Protein AF-0000000084684142 (afdb_homodimer)

pLDDT: mean 86.78, std 13.31, range [35.66, 98.94]

Solvent-accessible surface area (backbone atoms only — not comparable to full-atom values): 34348 Å² total; per-residue (Å²): 131,79,81,73,75,78,74,71,82,70,60,54,49,67,60,54,50,11,60,73,60,72,47,53,49,66,55,50,48,34,53,65,46,41,47,81,91,56,57,68,68,58,43,51,50,45,51,50,49,37,57,74,44,58,30,56,52,63,71,91,73,58,82,54,38,65,30,33,36,40,38,29,19,62,77,76,48,74,66,47,50,38,33,51,45,15,34,46,54,49,26,56,76,68,70,30,39,36,32,45,47,64,34,81,67,30,49,46,60,54,70,69,51,50,43,51,46,48,42,55,32,34,45,17,32,41,29,33,45,20,53,70,54,71,68,50,46,50,50,33,46,33,59,57,38,29,57,22,25,35,46,39,29,55,84,75,50,79,74,42,27,30,33,38,60,39,34,33,60,34,20,22,53,55,38,38,52,46,41,73,47,60,47,75,46,65,25,34,35,34,21,41,77,76,25,43,54,32,46,30,23,50,49,13,34,49,50,30,33,52,74,70,70,36,79,82,57,70,88,40,55,41,82,28,64,56,35,37,67,42,19,22,56,52,32,39,64,52,57,70,45,88,82,38,47,40,28,36,46,20,60,18,43,43,15,32,39,12,29,51,49,27,32,52,75,71,70,44,46,60,17,61,53,30,18,42,32,25,26,43,58,52,75,61,33,67,55,28,65,49,25,43,14,19,22,31,46,58,46,35,58,48,24,29,48,39,48,51,49,14,46,48,55,49,66,49,86,71,88,70,78,40,51,73,46,71,44,75,45,44,80,44,86,51,50,13,54,51,51,52,56,83,128,132,78,81,73,72,78,75,70,82,70,60,55,48,66,61,54,49,11,60,72,60,73,47,54,50,67,55,50,50,34,52,65,47,42,48,80,92,54,58,68,69,58,43,51,50,46,51,51,49,36,58,75,44,59,29,58,52,64,71,89,74,58,83,56,37,65,31,33,36,40,37,29,19,62,79,77,50,73,66,46,51,38,32,51,46,16,33,46,54,50,25,56,77,68,70,30,38,36,31,45,45,65,34,81,66,31,48,45,63,55,70,68,52,50,44,50,47,48,42,55,32,35,45,17,32,41,28,34,44,19,52,71,53,72,69,49,46,49,50,33,48,35,60,56,37,29,56,23,25,35,44,41,28,56,85,76,51,79,74,42,27,31,32,40,59,38,36,32,59,33,20,22,52,55,40,39,53,45,42,73,46,60,46,74,48,66,25,33,34,34,21,40,79,76,25,42,55,32,46,31,23,50,50,13,33,48,50,31,32,52,74,70,71,37,80,82,58,70,90,41,53,42,83,29,65,54,36,35,67,41,19,22,58,50,32,39,63,52,57,69,44,89,83,39,47,40,28,35,45,20,60,19,43,44,16,33,40,13,28,50,49,27,32,51,76,72,70,46,47,60,17,61,50,30,18,42,32,24,25,41,57,52,77,60,34,68,56,30,65,46,25,43,14,18,22,32,46,57,46,34,59,47,25,29,49,39,47,52,49,14,46,48,56,48,66,48,86,68,89,68,77,41,52,74,47,71,43,74,46,45,80,43,86,51,49,12,53,51,52,51,57,83,129

Sequence (686 aa):
MKPSKPAEPQTATLAEIAREAGVSAPTVSKVLNGRADVAPATRGRVEELLRAHGYRRRRAEATRSPLIDLVFHELESAWAMEVIRGVENVARDTGLSVVLSESAGRLTPGRTWADQVAARRPHGVVLVLSGLDESQRALLTSRSIPFVVMDPAGDPGPDVPSIGATNWQGGLAATRHLVELGHTRIGAISGPSRMMCSRARVDGYRAALETAGLPVDPSLIRNGDFHHDSGYRLGLDLLRGPGRPTAVFAGNDLQALGLYEAARELGLRIPEDLSVVGFDDLPIARWVGPPLTTVRQPLTEMAEAAARLVLDLGRAEGERAATRVELATSLVVRSSTGVPPVAMKPSKPAEPQTATLAEIAREAGVSAPTVSKVLNGRADVAPATRGRVEELLRAHGYRRRRAEATRSPLIDLVFHELESAWAMEVIRGVENVARDTGLSVVLSESAGRLTPGRTWADQVAARRPHGVVLVLSGLDESQRALLTSRSIPFVVMDPAGDPGPDVPSIGATNWQGGLAATRHLVELGHTRIGAISGPSRMMCSRARVDGYRAALETAGLPVDPSLIRNGDFHHDSGYRLGLDLLRGPGRPTAVFAGNDLQALGLYEAARELGLRIPEDLSVVGFDDLPIARWVGPPLTTVRQPLTEMAEAAARLVLDLGRAEGERAATRVELATSLVVRSSTGVPPVA

InterPro domains:
  IPR000843 LacI-type HTH domain [PF00356] (13-56)
  IPR000843 LacI-type HTH domain [PS50932] (12-65)
  IPR000843 LacI-type HTH domain [SM00354] (11-77)
  IPR000843 LacI-type HTH domain [cd01392] (15-60)
  IPR010982 Lambda repressor-like, DNA-binding domain superfamily [G3DSA:1.10.260.40] (5-65)
  IPR010982 Lambda repressor-like, DNA-binding domain superfamily [SSF47413] (11-59)
  IPR028082 Periplasmic binding protein-like I [SSF53822] (67-341)
  IPR046335 Transcriptional regulator LacI/GalR-like, sensor domain [PF13377] (176-337)

Organism: Streptomyces collinus (strain DSM 40733 / Tue 365) (NCBI:txid1214242)

Structure (mmCIF, N/CA/C/O backbone):
data_AF-0000000084684142-model_v1
#
loop_
_entity.id
_entity.type
_entity.pdbx_description
1 polymer 'LacI family transcriptional regulator'
#
loop_
_atom_site.group_PDB
_atom_site.id
_atom_site.type_symbol
_atom_site.label_atom_id
_atom_site.label_alt_id
_atom_site.label_comp_id
_atom_site.label_asym_id
_atom_site.label_entity_id
_atom_site.label_seq_id
_atom_site.pdbx_PDB_ins_code
_atom_site.Cartn_x
_atom_site.Cartn_y
_atom_site.Cartn_z
_atom_site.occupancy
_atom_site.B_iso_or_equiv
_atom_site.auth_seq_id
_atom_site.auth_comp_id
_atom_site.auth_asym_id
_atom_site.auth_atom_id
_atom_site.pdbx_PDB_model_num
ATOM 1 N N . MET A 1 1 ? 50.625 41.281 21.578 1 35.66 1 MET A N 1
ATOM 2 C CA . MET A 1 1 ? 49.281 41.562 21.156 1 35.66 1 MET A CA 1
ATOM 3 C C . MET A 1 1 ? 48.562 40.281 20.688 1 35.66 1 MET A C 1
ATOM 5 O O . MET A 1 1 ? 49 39.656 19.734 1 35.66 1 MET A O 1
ATOM 9 N N . LYS A 1 2 ? 47.875 39.625 21.594 1 44.72 2 LYS A N 1
ATOM 10 C CA . LYS A 1 2 ? 47.281 38.312 21.391 1 44.72 2 LYS A CA 1
ATOM 11 C C . LYS A 1 2 ? 46.281 38.312 20.234 1 44.72 2 LYS A C 1
ATOM 13 O O . LYS A 1 2 ? 45.5 39.25 20.078 1 44.72 2 LYS A O 1
ATOM 18 N N . PRO A 1 3 ? 46.562 37.594 19.141 1 43.09 3 PRO A N 1
ATOM 19 C CA . PRO A 1 3 ? 45.594 37.562 18.031 1 43.09 3 PRO A CA 1
ATOM 20 C C . PRO A 1 3 ? 44.156 37.344 18.516 1 43.09 3 PRO A C 1
ATOM 22 O O . PRO A 1 3 ? 43.938 36.562 19.453 1 43.09 3 PRO A O 1
ATOM 25 N N . SER A 1 4 ? 43.219 38.344 18.531 1 39.81 4 SER A N 1
ATOM 26 C CA . SER A 1 4 ? 41.812 38.281 18.859 1 39.81 4 SER A CA 1
ATOM 27 C C . SER A 1 4 ? 41.156 37.062 18.203 1 39.81 4 SER A C 1
ATOM 29 O O . SER A 1 4 ? 41.438 36.75 17.047 1 39.81 4 SER A O 1
ATOM 31 N N . LYS A 1 5 ? 40.688 36.125 18.953 1 46.31 5 LYS A N 1
ATOM 32 C CA . LYS A 1 5 ? 39.906 34.969 18.5 1 46.31 5 LYS A CA 1
ATOM 33 C C . LYS A 1 5 ? 38.969 35.375 17.375 1 46.31 5 LYS A C 1
ATOM 35 O O . LYS A 1 5 ? 38.312 36.406 17.453 1 46.31 5 LYS A O 1
ATOM 40 N N . PRO A 1 6 ? 39.156 34.875 16.156 1 40.72 6 PRO A N 1
ATOM 41 C CA . PRO A 1 6 ? 38.188 35.156 15.094 1 40.72 6 PRO A CA 1
ATOM 42 C C . PRO A 1 6 ? 36.75 35.125 15.578 1 40.72 6 PRO A C 1
ATOM 44 O O . PRO A 1 6 ? 36.406 34.281 16.406 1 40.72 6 PRO A O 1
ATOM 47 N N . ALA A 1 7 ? 35.969 36.219 15.656 1 40.25 7 ALA A N 1
ATOM 48 C CA . ALA A 1 7 ? 34.562 36.344 16.016 1 40.25 7 ALA A CA 1
ATOM 49 C C . ALA A 1 7 ? 33.75 35.219 15.438 1 40.25 7 ALA A C 1
ATOM 51 O O . ALA A 1 7 ? 33.875 34.844 14.266 1 40.25 7 ALA A O 1
ATOM 52 N N . GLU A 1 8 ? 33.375 34.219 16.094 1 43.22 8 GLU A N 1
ATOM 53 C CA . GLU A 1 8 ? 32.438 33.188 15.664 1 43.22 8 GLU A CA 1
ATOM 54 C C . GLU A 1 8 ? 31.328 33.812 14.789 1 43.22 8 GLU A C 1
ATOM 56 O O . GLU A 1 8 ? 30.828 34.906 15.086 1 43.22 8 GLU A O 1
ATOM 61 N N . PRO A 1 9 ? 31.312 33.688 13.453 1 44.81 9 PRO A N 1
ATOM 62 C CA . PRO A 1 9 ? 30.266 34.312 12.633 1 44.81 9 PRO A CA 1
ATOM 63 C C . PRO A 1 9 ? 28.906 34.344 13.336 1 44.81 9 PRO A C 1
ATOM 65 O O . PRO A 1 9 ? 28.422 33.312 13.789 1 44.81 9 PRO A O 1
ATOM 68 N N . GLN A 1 10 ? 28.578 35.25 14.141 1 46.53 10 GLN A N 1
ATOM 69 C CA . GLN A 1 10 ? 27.281 35.469 14.758 1 46.53 10 GLN A CA 1
ATOM 70 C C . GLN A 1 10 ? 26.141 35.188 13.773 1 46.53 10 GLN A C 1
ATOM 72 O O . GLN A 1 10 ? 26.172 35.688 12.641 1 46.53 10 GLN A O 1
ATOM 77 N N . THR A 1 11 ? 25.406 34.031 13.836 1 61.44 11 THR A N 1
ATOM 78 C CA . THR A 1 11 ? 24.188 33.75 13.086 1 61.44 11 THR A CA 1
ATOM 79 C C . THR A 1 11 ? 23.328 35.031 12.992 1 61.44 11 THR A C 1
ATOM 81 O O . THR A 1 11 ? 23.141 35.719 13.984 1 61.44 11 THR A O 1
ATOM 84 N N . ALA A 1 12 ? 23.281 35.625 11.836 1 70.56 12 ALA A N 1
ATOM 85 C CA . ALA A 1 12 ? 22.531 36.844 11.578 1 70.56 12 ALA A CA 1
ATOM 86 C C . ALA A 1 12 ? 21.125 36.75 12.164 1 70.56 12 ALA A C 1
ATOM 88 O O . ALA A 1 12 ? 20.5 35.688 12.18 1 70.56 12 ALA A O 1
ATOM 89 N N . THR A 1 13 ? 20.734 37.688 12.922 1 77.56 13 THR A N 1
ATOM 90 C CA . THR A 1 13 ? 19.359 37.812 13.422 1 77.56 13 THR A CA 1
ATOM 91 C C . THR A 1 13 ? 18.391 38.094 12.281 1 77.56 13 THR A C 1
ATOM 93 O O . THR A 1 13 ? 18.797 38.438 11.18 1 77.56 13 THR A O 1
ATOM 96 N N . LEU A 1 14 ? 17.172 37.812 12.516 1 81.88 14 LEU A N 1
ATOM 97 C CA . LEU A 1 14 ? 16.125 38.094 11.539 1 81.88 14 LEU A CA 1
ATOM 98 C C . LEU A 1 14 ? 16.172 39.562 11.117 1 81.88 14 LEU A C 1
ATOM 100 O O . LEU A 1 14 ? 15.953 39.875 9.945 1 81.88 14 LEU A O 1
ATOM 104 N N . ALA A 1 15 ? 16.547 40.438 12.047 1 83.12 15 ALA A N 1
ATOM 105 C CA . ALA A 1 15 ? 16.609 41.875 11.773 1 83.12 15 ALA A CA 1
ATOM 106 C C . ALA A 1 15 ? 17.766 42.188 10.82 1 83.12 15 ALA A C 1
ATOM 108 O O . ALA A 1 15 ? 17.625 43.031 9.93 1 83.12 15 ALA A O 1
ATOM 109 N N . GLU A 1 16 ? 18.844 41.5 11.016 1 86.19 16 GLU A N 1
ATOM 110 C CA . GLU A 1 16 ? 19.984 41.688 10.133 1 86.19 16 GLU A CA 1
ATOM 111 C C . GLU A 1 16 ? 19.688 41.219 8.719 1 86.19 16 GLU A C 1
ATOM 113 O O . GLU A 1 16 ? 20.047 41.906 7.742 1 86.19 16 GLU A O 1
ATOM 118 N N . ILE A 1 17 ? 19.016 40.156 8.703 1 87.62 17 ILE A N 1
ATOM 119 C CA . ILE A 1 17 ? 18.641 39.594 7.398 1 87.62 17 ILE A CA 1
ATOM 120 C C . ILE A 1 17 ? 17.656 40.531 6.711 1 87.62 17 ILE A C 1
ATOM 122 O O . ILE A 1 17 ? 17.75 40.781 5.508 1 87.62 17 ILE A O 1
ATOM 126 N N . ALA A 1 18 ? 16.75 41.031 7.418 1 90.06 18 ALA A N 1
ATOM 127 C CA . ALA A 1 18 ? 15.766 41.969 6.887 1 90.06 18 ALA A CA 1
ATOM 128 C C . ALA A 1 18 ? 16.438 43.219 6.328 1 90.06 18 ALA A C 1
ATOM 130 O O . ALA A 1 18 ? 16.125 43.656 5.223 1 90.06 18 ALA A O 1
ATOM 131 N N . ARG A 1 19 ? 17.359 43.719 7.004 1 89.5 19 ARG A N 1
ATOM 132 C CA . ARG A 1 19 ? 18.109 44.906 6.598 1 89.5 19 ARG A CA 1
ATOM 133 C C . ARG A 1 19 ? 18.875 44.656 5.305 1 89.5 19 ARG A C 1
ATOM 135 O O . ARG A 1 19 ? 18.828 45.469 4.383 1 89.5 19 ARG A O 1
ATOM 142 N N . GLU A 1 20 ? 19.438 43.531 5.301 1 90 20 GLU A N 1
ATOM 143 C CA . GLU A 1 20 ? 20.234 43.219 4.129 1 90 20 GLU A CA 1
ATOM 144 C C . GLU A 1 20 ? 19.359 42.938 2.908 1 90 20 GLU A C 1
ATOM 146 O O . GLU A 1 20 ? 19.734 43.281 1.78 1 90 20 GLU A O 1
ATOM 151 N N . ALA A 1 21 ? 18.266 42.344 3.135 1 89.38 21 ALA A N 1
ATOM 152 C CA . ALA A 1 21 ? 17.344 42 2.053 1 89.38 21 ALA A CA 1
ATOM 153 C C . ALA A 1 21 ? 16.547 43.219 1.622 1 89.38 21 ALA A C 1
ATOM 155 O O . ALA A 1 21 ? 15.906 43.219 0.564 1 89.38 21 ALA A O 1
ATOM 156 N N . GLY A 1 22 ? 16.516 44.281 2.41 1 90.25 22 GLY A N 1
ATOM 157 C CA . GLY A 1 22 ? 15.758 45.5 2.119 1 90.25 22 GLY A CA 1
ATOM 158 C C . GLY A 1 22 ? 14.266 45.312 2.346 1 90.25 22 GLY A C 1
ATOM 159 O O . GLY A 1 22 ? 13.453 45.875 1.605 1 90.25 22 GLY A O 1
ATOM 160 N N . VAL A 1 23 ? 13.977 44.375 3.207 1 91 23 VAL A N 1
ATOM 161 C CA . VAL A 1 23 ? 12.578 44.156 3.521 1 91 23 VAL A CA 1
ATOM 162 C C . VAL A 1 23 ? 12.352 44.25 5.027 1 91 23 VAL A C 1
ATOM 164 O O . VAL A 1 23 ? 13.305 44.438 5.789 1 91 23 VAL A O 1
ATOM 167 N N . SER A 1 24 ? 11.094 44.281 5.441 1 87.88 24 SER A N 1
ATOM 168 C CA . SER A 1 24 ? 10.766 44.344 6.863 1 87.88 24 SER A CA 1
ATOM 169 C C . SER A 1 24 ? 11.016 43 7.527 1 87.88 24 SER A C 1
ATOM 171 O O . SER A 1 24 ? 11.047 41.969 6.855 1 87.88 24 SER A O 1
ATOM 173 N N . ALA A 1 25 ? 11.227 42.969 8.836 1 86.44 25 ALA A N 1
ATOM 174 C CA . ALA A 1 25 ? 11.383 41.75 9.609 1 86.44 25 ALA A CA 1
ATOM 175 C C . ALA A 1 25 ? 10.156 40.844 9.469 1 86.44 25 ALA A C 1
ATOM 177 O O . ALA A 1 25 ? 10.281 39.625 9.305 1 86.44 25 ALA A O 1
ATOM 178 N N . PRO A 1 26 ? 8.945 41.438 9.406 1 85 26 PRO A N 1
ATOM 179 C CA . PRO A 1 26 ? 7.762 40.594 9.172 1 85 26 PRO A CA 1
ATOM 180 C C . PRO A 1 26 ? 7.789 39.906 7.816 1 85 26 PRO A C 1
ATOM 182 O O . PRO A 1 26 ? 7.336 38.781 7.695 1 85 26 PRO A O 1
ATOM 185 N N . THR A 1 27 ? 8.312 40.531 6.895 1 86.44 27 THR A N 1
ATOM 186 C CA . THR A 1 27 ? 8.422 39.938 5.574 1 86.44 27 THR A CA 1
ATOM 187 C C . THR A 1 27 ? 9.344 38.719 5.609 1 86.44 27 THR A C 1
ATOM 189 O O . THR A 1 27 ? 9.039 37.688 5.02 1 86.44 27 THR A O 1
ATOM 192 N N . VAL A 1 28 ? 10.484 38.875 6.352 1 85 28 VAL A N 1
ATOM 193 C CA . VAL A 1 28 ? 11.398 37.75 6.508 1 85 28 VAL A CA 1
ATOM 194 C C . VAL A 1 28 ? 10.703 36.625 7.242 1 85 28 VAL A C 1
ATOM 196 O O . VAL A 1 28 ? 10.859 35.438 6.875 1 85 28 VAL A O 1
ATOM 199 N N . SER A 1 29 ? 9.898 36.938 8.172 1 80.5 29 SER A N 1
ATOM 200 C CA . SER A 1 29 ? 9.156 35.938 8.938 1 80.5 29 SER A CA 1
ATOM 201 C C . SER A 1 29 ? 8.148 35.219 8.047 1 80.5 29 SER A C 1
ATOM 203 O O . SER A 1 29 ? 7.992 34 8.156 1 80.5 29 SER A O 1
ATOM 205 N N . LYS A 1 30 ? 7.562 35.969 7.219 1 80.69 30 LYS A N 1
ATOM 206 C CA . LYS A 1 30 ? 6.617 35.375 6.285 1 80.69 30 LYS A CA 1
ATOM 207 C C . LYS A 1 30 ? 7.32 34.375 5.367 1 80.69 30 LYS A C 1
ATOM 209 O O . LYS A 1 30 ? 6.797 33.281 5.105 1 80.69 30 LYS A O 1
ATOM 214 N N . VAL A 1 31 ? 8.445 34.75 4.898 1 77.06 31 VAL A N 1
ATOM 215 C CA . VAL A 1 31 ? 9.219 33.844 4.039 1 77.06 31 VAL A CA 1
ATOM 216 C C . VAL A 1 31 ? 9.609 32.594 4.816 1 77.06 31 VAL A C 1
ATOM 218 O O . VAL A 1 31 ? 9.477 31.484 4.309 1 77.06 31 VAL A O 1
ATOM 221 N N . LEU A 1 32 ? 9.969 32.781 6.059 1 75.19 32 LEU A N 1
ATOM 222 C CA . LEU A 1 32 ? 10.391 31.688 6.926 1 75.19 32 LEU A CA 1
ATOM 223 C C . LEU A 1 32 ? 9.234 30.734 7.203 1 75.19 32 LEU A C 1
ATOM 225 O O . LEU A 1 32 ? 9.445 29.531 7.363 1 75.19 32 LEU A O 1
ATOM 229 N N . ASN A 1 33 ? 8.055 31.344 7.152 1 71.69 33 ASN A N 1
ATOM 230 C CA . ASN A 1 33 ? 6.875 30.547 7.488 1 71.69 33 ASN A CA 1
ATOM 231 C C . ASN A 1 33 ? 6.152 30.062 6.234 1 71.69 33 ASN A C 1
ATOM 233 O O . ASN A 1 33 ? 5.047 29.516 6.32 1 71.69 33 ASN A O 1
ATOM 237 N N . GLY A 1 34 ? 6.781 30.344 5.137 1 67.88 34 GLY A N 1
ATOM 238 C CA . GLY A 1 34 ? 6.273 29.828 3.875 1 67.88 34 GLY A CA 1
ATOM 239 C C . GLY A 1 34 ? 4.965 30.469 3.451 1 67.88 34 GLY A C 1
ATOM 240 O O . GLY A 1 34 ? 4.145 29.828 2.781 1 67.88 34 GLY A O 1
ATOM 241 N N . ARG A 1 35 ? 4.715 31.625 3.879 1 67.44 35 ARG A N 1
ATOM 242 C CA . ARG A 1 35 ? 3.488 32.312 3.512 1 67.44 35 ARG A CA 1
ATOM 243 C C . ARG A 1 35 ? 3.498 32.719 2.037 1 67.44 35 ARG A C 1
ATOM 245 O O . ARG A 1 35 ? 4.539 33.094 1.496 1 67.44 35 ARG A O 1
ATOM 252 N N . ALA A 1 36 ? 2.443 32.531 1.432 1 65.19 36 ALA A N 1
ATOM 253 C CA . ALA A 1 36 ? 2.34 32.688 -0.016 1 65.19 36 ALA A CA 1
ATOM 254 C C . ALA A 1 36 ? 2.297 34.156 -0.402 1 65.19 36 ALA A C 1
ATOM 256 O O . ALA A 1 36 ? 2.529 34.531 -1.561 1 65.19 36 ALA A O 1
ATOM 257 N N . ASP A 1 37 ? 2.158 35.062 0.453 1 73 37 ASP A N 1
ATOM 258 C CA . ASP A 1 37 ? 1.905 36.469 0.104 1 73 37 ASP A CA 1
ATOM 259 C C . ASP A 1 37 ? 3.209 37.25 0.016 1 73 37 ASP A C 1
ATOM 261 O O . ASP A 1 37 ? 3.236 38.438 0.305 1 73 37 ASP A O 1
ATOM 265 N N . VAL A 1 38 ? 4.32 36.594 -0.271 1 80.81 38 VAL A N 1
ATOM 266 C CA . VAL A 1 38 ? 5.598 37.25 -0.518 1 80.81 38 VAL A CA 1
ATOM 267 C C . VAL A 1 38 ? 6.004 37.062 -1.978 1 80.81 38 VAL A C 1
ATOM 269 O O . VAL A 1 38 ? 5.914 35.969 -2.516 1 80.81 38 VAL A O 1
ATOM 272 N N . ALA A 1 39 ? 6.289 38.125 -2.662 1 83.69 39 ALA A N 1
ATOM 273 C CA . ALA A 1 39 ? 6.699 38.094 -4.062 1 83.69 39 ALA A CA 1
ATOM 274 C C . ALA A 1 39 ? 7.859 37.125 -4.262 1 83.69 39 ALA A C 1
ATOM 276 O O . ALA A 1 39 ? 8.766 37.031 -3.428 1 83.69 39 ALA A O 1
ATOM 277 N N . PRO A 1 40 ? 7.879 36.406 -5.375 1 83.19 40 PRO A N 1
ATOM 278 C CA . PRO A 1 40 ? 8.906 35.406 -5.633 1 83.19 40 PRO A CA 1
ATOM 279 C C . PRO A 1 40 ? 10.32 35.969 -5.586 1 83.19 40 PRO A C 1
ATOM 281 O O . PRO A 1 40 ? 11.234 35.344 -5.062 1 83.19 40 PRO A O 1
ATOM 284 N N . ALA A 1 41 ? 10.5 37.188 -6.102 1 87.19 41 ALA A N 1
ATOM 285 C CA . ALA A 1 41 ? 11.82 37.781 -6.109 1 87.19 41 ALA A CA 1
ATOM 286 C C . ALA A 1 41 ? 12.312 38.062 -4.691 1 87.19 41 ALA A C 1
ATOM 288 O O . ALA A 1 41 ? 13.469 37.812 -4.367 1 87.19 41 ALA A O 1
ATOM 289 N N . THR A 1 42 ? 11.445 38.594 -3.924 1 87.88 42 THR A N 1
ATOM 290 C CA . THR A 1 42 ? 11.766 38.875 -2.531 1 87.88 42 THR A CA 1
ATOM 291 C C . THR A 1 42 ? 12.07 37.594 -1.77 1 87.88 42 THR A C 1
ATOM 293 O O . THR A 1 42 ? 13.039 37.531 -1.005 1 87.88 42 THR A O 1
ATOM 296 N N . ARG A 1 43 ? 11.266 36.562 -1.976 1 85.25 43 ARG A N 1
ATOM 297 C CA . ARG A 1 43 ? 11.469 35.281 -1.342 1 85.25 43 ARG A CA 1
ATOM 298 C C . ARG A 1 43 ? 12.844 34.719 -1.683 1 85.25 43 ARG A C 1
ATOM 300 O O . ARG A 1 43 ? 13.57 34.25 -0.798 1 85.25 43 ARG A O 1
ATOM 307 N N . GLY A 1 44 ? 13.109 34.75 -2.908 1 85.19 44 GLY A N 1
ATOM 308 C CA . GLY A 1 44 ? 14.414 34.25 -3.34 1 85.19 44 GLY A CA 1
ATOM 309 C C . GLY A 1 44 ? 15.57 34.969 -2.656 1 85.19 44 GLY A C 1
ATOM 310 O O . GLY A 1 44 ? 16.516 34.312 -2.197 1 85.19 44 GLY A O 1
ATOM 311 N N . ARG A 1 45 ? 15.492 36.281 -2.627 1 86.75 45 ARG A N 1
ATOM 312 C CA . ARG A 1 45 ? 16.547 37.094 -2.016 1 86.75 45 ARG A CA 1
ATOM 313 C C . ARG A 1 45 ? 16.688 36.75 -0.535 1 86.75 45 ARG A C 1
ATOM 315 O O . ARG A 1 45 ? 17.812 36.594 -0.043 1 86.75 45 ARG A O 1
ATOM 322 N N . VAL A 1 46 ? 15.578 36.656 0.107 1 86.69 46 VAL A N 1
ATOM 323 C CA . VAL A 1 46 ? 15.586 36.375 1.538 1 86.69 46 VAL A CA 1
ATOM 324 C C . VAL A 1 46 ? 16.172 34.969 1.784 1 86.69 46 VAL A C 1
ATOM 326 O O . VAL A 1 46 ? 17 34.781 2.668 1 86.69 46 VAL A O 1
ATOM 329 N N . GLU A 1 47 ? 15.734 34.094 0.952 1 83.12 47 GLU A N 1
ATOM 330 C CA . GLU A 1 47 ? 16.219 32.719 1.098 1 83.12 47 GLU A CA 1
ATOM 331 C C . GLU A 1 47 ? 17.719 32.625 0.871 1 83.12 47 GLU A C 1
ATOM 333 O O . GLU A 1 47 ? 18.422 31.891 1.573 1 83.12 47 GLU A O 1
ATOM 338 N N . GLU A 1 48 ? 18.156 33.312 -0.096 1 83.31 48 GLU A N 1
ATOM 339 C CA . GLU A 1 48 ? 19.594 33.375 -0.367 1 83.31 48 GLU A CA 1
ATOM 340 C C . GLU A 1 48 ? 20.359 33.906 0.832 1 83.31 48 GLU A C 1
ATOM 342 O O . GLU A 1 48 ? 21.422 33.406 1.182 1 83.31 48 GLU A O 1
ATOM 347 N N . LEU A 1 49 ? 19.891 34.938 1.416 1 84.81 49 LEU A N 1
ATOM 348 C CA . LEU A 1 49 ? 20.547 35.562 2.562 1 84.81 49 LEU A CA 1
ATOM 349 C C . LEU A 1 49 ? 20.516 34.625 3.773 1 84.81 49 LEU A C 1
ATOM 351 O O . LEU A 1 49 ? 21.484 34.562 4.531 1 84.81 49 LEU A O 1
ATOM 355 N N . LEU A 1 50 ? 19.406 33.969 3.928 1 81.06 50 LEU A N 1
ATOM 356 C CA . LEU A 1 50 ? 19.312 33 5.027 1 81.06 50 LEU A CA 1
ATOM 357 C C . LEU A 1 50 ? 20.375 31.922 4.895 1 81.06 50 LEU A C 1
ATOM 359 O O . LEU A 1 50 ? 21.031 31.578 5.875 1 81.06 50 LEU A O 1
ATOM 363 N N . ARG A 1 51 ? 20.531 31.531 3.701 1 77.62 51 ARG A N 1
ATOM 364 C CA . ARG A 1 51 ? 21.531 30.516 3.412 1 77.62 51 ARG A CA 1
ATOM 365 C C . ARG A 1 51 ? 22.938 31.047 3.637 1 77.62 51 ARG A C 1
ATOM 367 O O . ARG A 1 51 ? 23.766 30.375 4.27 1 77.62 51 ARG A O 1
ATOM 374 N N . ALA A 1 52 ? 23.156 32.188 3.08 1 79.62 52 ALA A N 1
ATOM 375 C CA . ALA A 1 52 ? 24.484 32.781 3.148 1 79.62 52 ALA A CA 1
ATOM 376 C C . ALA A 1 52 ? 24.906 33.031 4.594 1 79.62 52 ALA A C 1
ATOM 378 O O . ALA A 1 52 ? 26.078 32.906 4.938 1 79.62 52 ALA A O 1
ATOM 379 N N . HIS A 1 53 ? 23.969 33.312 5.492 1 79.5 53 HIS A N 1
ATOM 380 C CA . HIS A 1 53 ? 24.266 33.656 6.879 1 79.5 53 HIS A CA 1
ATOM 381 C C . HIS A 1 53 ? 24.141 32.438 7.777 1 79.5 53 HIS A C 1
ATOM 383 O O . HIS A 1 53 ? 24.344 32.531 8.984 1 79.5 53 HIS A O 1
ATOM 389 N N . GLY A 1 54 ? 23.75 31.359 7.121 1 74.31 54 GLY A N 1
ATOM 390 C CA . GLY A 1 54 ? 23.578 30.141 7.91 1 74.31 54 GLY A CA 1
ATOM 391 C C . GLY A 1 54 ? 22.5 30.266 8.961 1 74.31 54 GLY A C 1
ATOM 392 O O . GLY A 1 54 ? 22.641 29.75 10.078 1 74.31 54 GLY A O 1
ATOM 393 N N . TYR A 1 55 ? 21.516 31.062 8.633 1 74.69 55 TYR A N 1
ATOM 394 C CA . TYR A 1 55 ? 20.438 31.266 9.594 1 74.69 55 TYR A CA 1
ATOM 395 C C . TYR A 1 55 ? 19.719 29.953 9.891 1 74.69 55 TYR A C 1
ATOM 397 O O . TYR A 1 55 ? 19.406 29.188 8.969 1 74.69 55 TYR A O 1
ATOM 405 N N . ARG A 1 56 ? 19.625 29.672 11.219 1 68.69 56 ARG A N 1
ATOM 406 C CA . ARG A 1 56 ? 18.812 28.547 11.672 1 68.69 56 ARG A CA 1
ATOM 407 C C . ARG A 1 56 ? 17.75 29 12.664 1 68.69 56 ARG A C 1
ATOM 409 O O . ARG A 1 56 ? 18.047 29.688 13.641 1 68.69 56 ARG A O 1
ATOM 416 N N . ARG A 1 57 ? 16.531 28.766 12.242 1 67.5 57 ARG A N 1
ATOM 417 C CA . ARG A 1 57 ? 15.445 29.078 13.164 1 67.5 57 ARG A CA 1
ATOM 418 C C . ARG A 1 57 ? 15.664 28.406 14.516 1 67.5 57 ARG A C 1
ATOM 420 O O . ARG A 1 57 ? 16.094 27.25 14.578 1 67.5 57 ARG A O 1
ATOM 427 N N . ARG A 1 58 ? 15.57 29.156 15.633 1 58.88 58 ARG A N 1
ATOM 428 C CA . ARG A 1 58 ? 15.719 28.578 16.953 1 58.88 58 ARG A CA 1
ATOM 429 C C . ARG A 1 58 ? 14.609 27.562 17.234 1 58.88 58 ARG A C 1
ATOM 431 O O . ARG A 1 58 ? 13.438 27.812 16.938 1 58.88 58 ARG A O 1
ATOM 438 N N . ARG A 1 59 ? 14.961 26.312 17.562 1 54.69 59 ARG A N 1
ATOM 439 C CA . ARG A 1 59 ? 14.102 25.172 17.828 1 54.69 59 ARG A CA 1
ATOM 440 C C . ARG A 1 59 ? 12.953 25.547 18.75 1 54.69 59 ARG A C 1
ATOM 442 O O . ARG A 1 59 ? 11.828 25.078 18.578 1 54.69 59 ARG A O 1
ATOM 449 N N . ALA A 1 60 ? 13.266 26.219 19.938 1 50.75 60 ALA A N 1
ATOM 450 C CA . ALA A 1 60 ? 12.352 26.578 21.031 1 50.75 60 ALA A CA 1
ATOM 451 C C . ALA A 1 60 ? 11.141 27.328 20.5 1 50.75 60 ALA A C 1
ATOM 453 O O . ALA A 1 60 ? 10.047 27.25 21.062 1 50.75 60 ALA A O 1
ATOM 454 N N . GLU A 1 61 ? 11.32 28.047 19.547 1 50.75 61 GLU A N 1
ATOM 455 C CA . GLU A 1 61 ? 10.281 28.984 19.125 1 50.75 61 GLU A CA 1
ATOM 456 C C . GLU A 1 61 ? 9.258 28.297 18.219 1 50.75 61 GLU A C 1
ATOM 458 O O . GLU A 1 61 ? 8.094 28.719 18.172 1 50.75 61 GLU A O 1
ATOM 463 N N . ALA A 1 62 ? 9.672 27.234 17.469 1 54 62 ALA A N 1
ATOM 464 C CA . ALA A 1 62 ? 8.859 26.812 16.328 1 54 62 ALA A CA 1
ATOM 465 C C . ALA A 1 62 ? 7.902 25.688 16.703 1 54 62 ALA A C 1
ATOM 467 O O . ALA A 1 62 ? 8.328 24.625 17.156 1 54 62 ALA A O 1
ATOM 468 N N . THR A 1 63 ? 6.672 26.062 17.156 1 66.81 63 THR A N 1
ATOM 469 C CA . THR A 1 63 ? 5.594 25.094 17.344 1 66.81 63 THR A CA 1
ATOM 470 C C . THR A 1 63 ? 5.465 24.188 16.141 1 66.81 63 THR A C 1
ATOM 472 O O . THR A 1 63 ? 5.133 24.641 15.039 1 66.81 63 THR A O 1
ATOM 475 N N . ARG A 1 64 ? 6.094 23.047 16.203 1 80.38 64 ARG A N 1
ATOM 476 C CA . ARG A 1 64 ? 5.977 22.062 15.125 1 80.38 64 ARG A CA 1
ATOM 477 C C . ARG A 1 64 ? 4.594 21.406 15.125 1 80.38 64 ARG A C 1
ATOM 479 O O . ARG A 1 64 ? 4.004 21.203 16.188 1 80.38 64 ARG A O 1
ATOM 486 N N . SER A 1 65 ? 4.188 21.312 13.891 1 84.56 65 SER A N 1
ATOM 487 C CA . SER A 1 65 ? 2.951 20.547 13.766 1 84.56 65 SER A CA 1
ATOM 488 C C . SER A 1 65 ? 3.178 19.062 14.078 1 84.56 65 SER A C 1
ATOM 490 O O . SER A 1 65 ? 4.27 18.547 13.859 1 84.56 65 SER A O 1
ATOM 492 N N . PRO A 1 66 ? 2.26 18.453 14.695 1 88.25 66 PRO A N 1
ATOM 493 C CA . PRO A 1 66 ? 2.418 17.031 15.031 1 88.25 66 PRO A CA 1
ATOM 494 C C . PRO A 1 66 ? 2.328 16.125 13.812 1 88.25 66 PRO A C 1
ATOM 496 O O . PRO A 1 66 ? 1.486 15.219 13.773 1 88.25 66 PRO A O 1
ATOM 499 N N . LEU A 1 67 ? 3.236 16.422 12.875 1 91.88 67 LEU A N 1
ATOM 500 C CA . LEU A 1 67 ? 3.246 15.711 11.609 1 91.88 67 LEU A CA 1
ATOM 501 C C . LEU A 1 67 ? 4.645 15.195 11.281 1 91.88 67 LEU A C 1
ATOM 503 O O . LEU A 1 67 ? 5.641 15.758 11.742 1 91.88 67 LEU A O 1
ATOM 507 N N . ILE A 1 68 ? 4.684 14.094 10.641 1 94.75 68 ILE A N 1
ATOM 508 C CA . ILE A 1 68 ? 5.887 13.594 9.984 1 94.75 68 ILE A CA 1
ATOM 509 C C . ILE A 1 68 ? 5.617 13.406 8.492 1 94.75 68 ILE A C 1
ATOM 511 O O . ILE A 1 68 ? 4.621 12.797 8.109 1 94.75 68 ILE A O 1
ATOM 515 N N . ASP A 1 69 ? 6.465 13.984 7.664 1 94.06 69 ASP A N 1
ATOM 516 C CA . ASP A 1 69 ? 6.289 13.898 6.219 1 94.06 69 ASP A CA 1
ATOM 517 C C . ASP A 1 69 ? 7 12.672 5.652 1 94.06 69 ASP A C 1
ATOM 519 O O . ASP A 1 69 ? 8.164 12.422 5.973 1 94.06 69 ASP A O 1
ATOM 523 N N . LEU A 1 70 ? 6.266 11.922 4.914 1 94.06 70 LEU A N 1
ATOM 524 C CA . LEU A 1 70 ? 6.785 10.773 4.176 1 94.06 70 LEU A CA 1
ATOM 525 C C . LEU A 1 70 ? 6.645 10.984 2.674 1 94.06 70 LEU A C 1
ATOM 527 O O . LEU A 1 70 ? 5.527 11.023 2.15 1 94.06 70 LEU A O 1
ATOM 531 N N . VAL A 1 71 ? 7.781 11.07 2.004 1 90.5 71 VAL A N 1
ATOM 532 C CA . VAL A 1 71 ? 7.781 11.453 0.597 1 90.5 71 VAL A CA 1
ATOM 533 C C . VAL A 1 71 ? 8.297 10.305 -0.259 1 90.5 71 VAL A C 1
ATOM 535 O O . VAL A 1 71 ? 9.406 9.805 -0.033 1 90.5 71 VAL A O 1
ATOM 538 N N . PHE A 1 72 ? 7.395 9.891 -1.166 1 88.69 72 PHE A N 1
ATOM 539 C CA . PHE A 1 72 ? 7.77 8.844 -2.113 1 88.69 72 PHE A CA 1
ATOM 540 C C . PHE A 1 72 ? 8.031 9.438 -3.494 1 88.69 72 PHE A C 1
ATOM 542 O O . PHE A 1 72 ? 7.383 10.406 -3.891 1 88.69 72 PHE A O 1
ATOM 549 N N . HIS A 1 73 ? 8.938 8.766 -4.199 1 81.88 73 HIS A N 1
ATOM 550 C CA . HIS A 1 73 ? 9.031 9.117 -5.613 1 81.88 73 HIS A CA 1
ATOM 551 C C . HIS A 1 73 ? 7.836 8.578 -6.395 1 81.88 73 HIS A C 1
ATOM 553 O O . HIS A 1 73 ? 7.379 9.211 -7.352 1 81.88 73 HIS A O 1
ATOM 559 N N . GLU A 1 74 ? 7.41 7.336 -5.973 1 81.19 74 GLU A N 1
ATOM 560 C CA . GLU A 1 74 ? 6.207 6.73 -6.539 1 81.19 74 GLU A CA 1
ATOM 561 C C . GLU A 1 74 ? 5.469 5.891 -5.5 1 81.19 74 GLU A C 1
ATOM 563 O O . GLU A 1 74 ? 6.094 5.195 -4.699 1 81.19 74 GLU A O 1
ATOM 568 N N . LEU A 1 75 ? 4.09 6.117 -5.496 1 75.81 75 LEU A N 1
ATOM 569 C CA . LEU A 1 75 ? 3.242 5.336 -4.605 1 75.81 75 LEU A CA 1
ATOM 570 C C . LEU A 1 75 ? 2.689 4.105 -5.316 1 75.81 75 LEU A C 1
ATOM 572 O O . LEU A 1 75 ? 1.474 3.975 -5.484 1 75.81 75 LEU A O 1
ATOM 576 N N . GLU A 1 76 ? 3.369 3.35 -5.895 1 64.31 76 GLU A N 1
ATOM 577 C CA . GLU A 1 76 ? 2.764 2.291 -6.695 1 64.31 76 GLU A CA 1
ATOM 578 C C . GLU A 1 76 ? 2.717 0.973 -5.926 1 64.31 76 GLU A C 1
ATOM 580 O O . GLU A 1 76 ? 1.814 0.159 -6.137 1 64.31 76 GLU A O 1
ATOM 585 N N . SER A 1 77 ? 3.713 0.611 -5.164 1 72.38 77 SER A N 1
ATOM 586 C CA . SER A 1 77 ? 3.902 -0.825 -4.988 1 72.38 77 SER A CA 1
ATOM 587 C C . SER A 1 77 ? 3.676 -1.237 -3.537 1 72.38 77 SER A C 1
ATOM 589 O O . SER A 1 77 ? 3.449 -0.388 -2.672 1 72.38 77 SER A O 1
ATOM 591 N N . ALA A 1 78 ? 3.346 -2.527 -3.367 1 81.62 78 ALA A N 1
ATOM 592 C CA . ALA A 1 78 ? 3.352 -3.24 -2.094 1 81.62 78 ALA A CA 1
ATOM 593 C C . ALA A 1 78 ? 4.586 -2.885 -1.272 1 81.62 78 ALA A C 1
ATOM 595 O O . ALA A 1 78 ? 4.555 -2.928 -0.04 1 81.62 78 ALA A O 1
ATOM 596 N N . TRP A 1 79 ? 5.598 -2.41 -1.983 1 88.81 79 TRP A N 1
ATOM 597 C CA . TRP A 1 79 ? 6.824 -1.979 -1.322 1 88.81 79 TRP A CA 1
ATOM 598 C C . TRP A 1 79 ? 6.59 -0.713 -0.507 1 88.81 79 TRP A C 1
ATOM 600 O O . TRP A 1 79 ? 7.004 -0.626 0.651 1 88.81 79 TRP A O 1
ATOM 610 N N . ALA A 1 80 ? 5.883 0.205 -1.041 1 90.19 80 ALA A N 1
ATOM 611 C CA . ALA A 1 80 ? 5.562 1.466 -0.375 1 90.19 80 ALA A CA 1
ATOM 612 C C . ALA A 1 80 ? 4.727 1.228 0.88 1 90.19 80 ALA A C 1
ATOM 614 O O . ALA A 1 80 ? 4.906 1.91 1.892 1 90.19 80 ALA A O 1
ATOM 615 N N . MET A 1 81 ? 3.912 0.296 0.806 1 89.5 81 MET A N 1
ATOM 616 C CA . MET A 1 81 ? 3.037 0.008 1.938 1 89.5 81 MET A CA 1
ATOM 617 C C . MET A 1 81 ? 3.846 -0.458 3.145 1 89.5 81 MET A C 1
ATOM 619 O O . MET A 1 81 ? 3.529 -0.11 4.281 1 89.5 81 MET A O 1
ATOM 623 N N . GLU A 1 82 ? 4.844 -1.273 2.924 1 92.19 82 GLU A N 1
ATOM 624 C CA . GLU A 1 82 ? 5.699 -1.721 4.016 1 92.19 82 GLU A CA 1
ATOM 625 C C . GLU A 1 82 ? 6.398 -0.541 4.688 1 92.19 82 GLU A C 1
ATOM 627 O O . GLU A 1 82 ? 6.535 -0.51 5.914 1 92.19 82 GLU A O 1
ATOM 632 N N . VAL A 1 83 ? 6.758 0.406 3.873 1 93.19 83 VAL A N 1
ATOM 633 C CA . VAL A 1 83 ? 7.43 1.599 4.379 1 93.19 83 VAL A CA 1
ATOM 634 C C . VAL A 1 83 ? 6.438 2.451 5.168 1 93.19 83 VAL A C 1
ATOM 636 O O . VAL A 1 83 ? 6.746 2.912 6.27 1 93.19 83 VAL A O 1
ATOM 639 N N . ILE A 1 84 ? 5.266 2.631 4.578 1 92.94 84 ILE A N 1
ATOM 640 C CA . ILE A 1 84 ? 4.223 3.418 5.227 1 92.94 84 ILE A CA 1
ATOM 641 C C . ILE A 1 84 ? 3.904 2.822 6.598 1 92.94 84 ILE A C 1
ATOM 643 O O . ILE A 1 84 ? 3.803 3.547 7.59 1 92.94 84 ILE A O 1
ATOM 647 N N . ARG A 1 85 ? 3.809 1.537 6.719 1 91.5 85 ARG A N 1
ATOM 648 C CA . ARG A 1 85 ? 3.514 0.863 7.977 1 91.5 85 ARG A CA 1
ATOM 649 C C . ARG A 1 85 ? 4.582 1.167 9.023 1 91.5 85 ARG A C 1
ATOM 651 O O . ARG A 1 85 ? 4.262 1.453 10.18 1 91.5 85 ARG A O 1
ATOM 658 N N . GLY A 1 86 ? 5.82 1.063 8.625 1 94.19 86 GLY A N 1
ATOM 659 C CA . GLY A 1 86 ? 6.906 1.347 9.547 1 94.19 86 GLY A CA 1
ATOM 660 C C . GLY A 1 86 ? 6.863 2.756 10.109 1 94.19 86 GLY A C 1
ATOM 661 O O . GLY A 1 86 ? 6.98 2.953 11.32 1 94.19 86 GLY A O 1
ATOM 662 N N . VAL A 1 87 ? 6.648 3.746 9.203 1 95.44 87 VAL A N 1
ATOM 663 C CA . VAL A 1 87 ? 6.605 5.137 9.633 1 95.44 87 VAL A CA 1
ATOM 664 C C . VAL A 1 87 ? 5.371 5.375 10.5 1 95.44 87 VAL A C 1
ATOM 666 O O . VAL A 1 87 ? 5.434 6.086 11.508 1 95.44 87 VAL A O 1
ATOM 669 N N . GLU A 1 88 ? 4.242 4.797 10.125 1 92.31 88 GLU A N 1
ATOM 670 C CA . GLU A 1 88 ? 3.004 4.941 10.883 1 92.31 88 GLU A CA 1
ATOM 671 C C . GLU A 1 88 ? 3.146 4.359 12.289 1 92.31 88 GLU A C 1
ATOM 673 O O . GLU A 1 88 ? 2.605 4.906 13.25 1 92.31 88 GLU A O 1
ATOM 678 N N . ASN A 1 89 ? 3.82 3.248 12.438 1 92.19 89 ASN A N 1
ATOM 679 C CA . ASN A 1 89 ? 4.066 2.664 13.75 1 92.19 89 ASN A CA 1
ATOM 680 C C . ASN A 1 89 ? 4.734 3.662 14.695 1 92.19 89 ASN A C 1
ATOM 682 O O . ASN A 1 89 ? 4.273 3.861 15.82 1 92.19 89 ASN A O 1
ATOM 686 N N . VAL A 1 90 ? 5.758 4.285 14.203 1 94.69 90 VAL A N 1
ATOM 687 C CA . VAL A 1 90 ? 6.508 5.23 15.023 1 94.69 90 VAL A CA 1
ATOM 688 C C . VAL A 1 90 ? 5.672 6.484 15.266 1 94.69 90 VAL A C 1
ATOM 690 O O . VAL A 1 90 ? 5.656 7.02 16.375 1 94.69 90 VAL A O 1
ATOM 693 N N . ALA A 1 91 ? 5.004 6.969 14.18 1 92.31 91 ALA A N 1
ATOM 694 C CA . ALA A 1 91 ? 4.152 8.148 14.305 1 92.31 91 ALA A CA 1
ATOM 695 C C . ALA A 1 91 ? 3.074 7.941 15.367 1 92.31 91 ALA A C 1
ATOM 697 O O . ALA A 1 91 ? 2.869 8.797 16.234 1 92.31 91 ALA A O 1
ATOM 698 N N . ARG A 1 92 ? 2.477 6.832 15.312 1 86.38 92 ARG A N 1
ATOM 699 C CA . ARG A 1 92 ? 1.424 6.508 16.266 1 86.38 92 ARG A CA 1
ATOM 700 C C . ARG A 1 92 ? 1.969 6.488 17.688 1 86.38 92 ARG A C 1
ATOM 702 O O . ARG A 1 92 ? 1.372 7.07 18.594 1 86.38 92 ARG A O 1
ATOM 709 N N . ASP A 1 93 ? 3.09 5.91 17.906 1 90 93 ASP A N 1
ATOM 710 C CA . ASP A 1 93 ? 3.709 5.77 19.219 1 90 93 ASP A CA 1
ATOM 711 C C . ASP A 1 93 ? 4.125 7.125 19.781 1 90 93 ASP A C 1
ATOM 713 O O . ASP A 1 93 ? 4.262 7.285 20.984 1 90 93 ASP A O 1
ATOM 717 N N . THR A 1 94 ? 4.312 8.094 18.891 1 89.81 94 THR A N 1
ATOM 718 C CA . THR A 1 94 ? 4.816 9.398 19.312 1 89.81 94 THR A CA 1
ATOM 719 C C . THR A 1 94 ? 3.727 10.461 19.219 1 89.81 94 THR A C 1
ATOM 721 O O . THR A 1 94 ? 3.998 11.648 19.391 1 89.81 94 THR A O 1
ATOM 724 N N . GLY A 1 95 ? 2.504 9.992 18.875 1 84.94 95 GLY A N 1
ATOM 725 C CA . GLY A 1 95 ? 1.378 10.914 18.812 1 84.94 95 GLY A CA 1
ATOM 726 C C . GLY A 1 95 ? 1.414 11.812 17.594 1 84.94 95 GLY A C 1
ATOM 727 O O . GLY A 1 95 ? 0.88 12.922 17.625 1 84.94 95 GLY A O 1
ATOM 728 N N . LEU A 1 96 ? 2.143 11.414 16.531 1 90.19 96 LEU A N 1
ATOM 729 C CA . LEU A 1 96 ? 2.23 12.164 15.281 1 90.19 96 LEU A CA 1
ATOM 730 C C . LEU A 1 96 ? 1.348 11.539 14.203 1 90.19 96 LEU A C 1
ATOM 732 O O . LEU A 1 96 ? 0.892 10.406 14.352 1 90.19 96 LEU A O 1
ATOM 736 N N . SER A 1 97 ? 1.032 12.305 13.164 1 90.06 97 SER A N 1
ATOM 737 C CA . SER A 1 97 ? 0.347 11.812 11.977 1 90.06 97 SER A CA 1
ATOM 738 C C . SER A 1 97 ? 1.26 11.852 10.75 1 90.06 97 SER A C 1
ATOM 740 O O . SER A 1 97 ? 2.145 12.703 10.664 1 90.06 97 SER A O 1
ATOM 742 N N . VAL A 1 98 ? 1.021 10.945 9.852 1 93.88 98 VAL A N 1
ATOM 743 C CA . VAL A 1 98 ? 1.876 10.844 8.672 1 93.88 98 VAL A CA 1
ATOM 744 C C . VAL A 1 98 ? 1.265 11.633 7.52 1 93.88 98 VAL A C 1
ATOM 746 O O . VAL A 1 98 ? 0.093 11.445 7.184 1 93.88 98 VAL A O 1
ATOM 749 N N . VAL A 1 99 ? 2.055 12.531 6.977 1 93.06 99 VAL A N 1
ATOM 750 C CA . VAL A 1 99 ? 1.683 13.203 5.734 1 93.06 99 VAL A CA 1
ATOM 751 C C . VAL A 1 99 ? 2.367 12.523 4.555 1 93.06 99 VAL A C 1
ATOM 753 O O . VAL A 1 99 ? 3.596 12.414 4.52 1 93.06 99 VAL A O 1
ATOM 756 N N . LEU A 1 100 ? 1.531 12.102 3.658 1 91 100 LEU A N 1
ATOM 757 C CA . LEU A 1 100 ? 2.047 11.391 2.496 1 91 100 LEU A CA 1
ATOM 758 C C . LEU A 1 100 ? 2.07 12.297 1.269 1 91 100 LEU A C 1
ATOM 760 O O . LEU A 1 100 ? 1.104 13.016 1.003 1 91 100 LEU A O 1
ATOM 764 N N . SER A 1 101 ? 3.262 12.242 0.562 1 83.69 101 SER A N 1
ATOM 765 C CA . SER A 1 101 ? 3.357 12.961 -0.704 1 83.69 101 SER A CA 1
ATOM 766 C C . SER A 1 101 ? 4.125 12.156 -1.744 1 83.69 101 SER A C 1
ATOM 768 O O . SER A 1 101 ? 4.93 11.289 -1.394 1 83.69 101 SER A O 1
ATOM 770 N N . GLU A 1 102 ? 3.734 12.352 -2.938 1 83.75 102 GLU A N 1
ATOM 771 C CA . GLU A 1 102 ? 4.406 11.727 -4.07 1 83.75 102 GLU A CA 1
ATOM 772 C C . GLU A 1 102 ? 5.023 12.766 -4.996 1 83.75 102 GLU A C 1
ATOM 774 O O . GLU A 1 102 ? 4.414 13.805 -5.258 1 83.75 102 GLU A O 1
ATOM 779 N N . SER A 1 103 ? 6.277 12.508 -5.426 1 76.75 103 SER A N 1
ATOM 780 C CA . SER A 1 103 ? 6.945 13.445 -6.32 1 76.75 103 SER A CA 1
ATOM 781 C C . SER A 1 103 ? 6.793 13.031 -7.777 1 76.75 103 SER A C 1
ATOM 783 O O . SER A 1 103 ? 7.617 13.383 -8.625 1 76.75 103 SER A O 1
ATOM 785 N N . ALA A 1 104 ? 5.781 12.266 -8.086 1 66.12 104 ALA A N 1
ATOM 786 C CA . ALA A 1 104 ? 5.355 11.898 -9.438 1 66.12 104 ALA A CA 1
ATOM 787 C C . ALA A 1 104 ? 6.531 11.367 -10.258 1 66.12 104 ALA A C 1
ATOM 789 O O . ALA A 1 104 ? 6.754 11.812 -11.383 1 66.12 104 ALA A O 1
ATOM 790 N N . GLY A 1 105 ? 7.316 10.594 -9.711 1 66.75 105 GLY A N 1
ATOM 791 C CA . GLY A 1 105 ? 8.359 9.898 -10.453 1 66.75 105 GLY A CA 1
ATOM 792 C C . GLY A 1 105 ? 9.711 10.586 -10.375 1 66.75 105 GLY A C 1
ATOM 793 O O . GLY A 1 105 ? 10.727 10.016 -10.766 1 66.75 105 GLY A O 1
ATOM 794 N N . ARG A 1 106 ? 9.648 11.781 -9.852 1 71.62 106 ARG A N 1
ATOM 795 C CA . ARG A 1 106 ? 10.906 12.508 -9.719 1 71.62 106 ARG A CA 1
ATOM 796 C C . ARG A 1 106 ? 11.68 12.039 -8.492 1 71.62 106 ARG A C 1
ATOM 798 O O . ARG A 1 106 ? 11.102 11.867 -7.418 1 71.62 106 ARG A O 1
ATOM 805 N N . LEU A 1 107 ? 12.93 11.812 -8.742 1 70.38 107 LEU A N 1
ATOM 806 C CA . LEU A 1 107 ? 13.789 11.375 -7.645 1 70.38 107 LEU A CA 1
ATOM 807 C C . LEU A 1 107 ? 14.086 12.539 -6.699 1 70.38 107 LEU A C 1
ATOM 809 O O . LEU A 1 107 ? 14.539 12.32 -5.574 1 70.38 107 LEU A O 1
ATOM 813 N N . THR A 1 108 ? 13.773 13.734 -7.234 1 67.88 108 THR A N 1
ATOM 814 C CA . THR A 1 108 ? 13.836 14.93 -6.406 1 67.88 108 THR A CA 1
ATOM 815 C C . THR A 1 108 ? 12.508 15.672 -6.422 1 67.88 108 THR A C 1
ATOM 817 O O . THR A 1 108 ? 12.016 16.062 -7.488 1 67.88 108 THR A O 1
ATOM 820 N N . PRO A 1 109 ? 11.961 15.812 -5.219 1 69.69 109 PRO A N 1
ATOM 821 C CA . PRO A 1 109 ? 10.711 16.578 -5.199 1 69.69 109 PRO A CA 1
ATOM 822 C C . PRO A 1 109 ? 10.898 18.016 -5.668 1 69.69 109 PRO A C 1
ATOM 824 O O . PRO A 1 109 ? 12 18.562 -5.582 1 69.69 109 PRO A O 1
ATOM 827 N N . GLY A 1 110 ? 9.883 18.609 -6.246 1 68.88 110 GLY A N 1
ATOM 828 C CA . GLY A 1 110 ? 9.945 19.969 -6.75 1 68.88 110 GLY A CA 1
ATOM 829 C C . GLY A 1 110 ? 9.992 21.016 -5.652 1 68.88 110 GLY A C 1
ATOM 830 O O . GLY A 1 110 ? 9.82 20.688 -4.473 1 68.88 110 GLY A O 1
ATOM 831 N N . ARG A 1 111 ? 10.391 22.234 -6 1 67.31 111 ARG A N 1
ATOM 832 C CA . ARG A 1 111 ? 10.492 23.344 -5.074 1 67.31 111 ARG A CA 1
ATOM 833 C C . ARG A 1 111 ? 9.172 23.594 -4.355 1 67.31 111 ARG A C 1
ATOM 835 O O . ARG A 1 111 ? 9.156 23.938 -3.174 1 67.31 111 ARG A O 1
ATOM 842 N N . THR A 1 112 ? 8.172 23.344 -5.059 1 73.69 112 THR A N 1
ATOM 843 C CA . THR A 1 112 ? 6.844 23.562 -4.484 1 73.69 112 THR A CA 1
ATOM 844 C C . THR A 1 112 ? 6.621 22.656 -3.281 1 73.69 112 THR A C 1
ATOM 846 O O . THR A 1 112 ? 6.039 23.078 -2.279 1 73.69 112 THR A O 1
ATOM 849 N N . TRP A 1 113 ? 7.203 21.531 -3.365 1 77.81 113 TRP A N 1
ATOM 850 C CA . TRP A 1 113 ? 7.078 20.578 -2.26 1 77.81 113 TRP A CA 1
ATOM 851 C C . TRP A 1 113 ? 7.812 21.094 -1.024 1 77.81 113 TRP A C 1
ATOM 853 O O . TRP A 1 113 ? 7.266 21.078 0.081 1 77.81 113 TRP A O 1
ATOM 863 N N . ALA A 1 114 ? 9.023 21.547 -1.241 1 78.44 114 ALA A N 1
ATOM 864 C CA . ALA A 1 114 ? 9.844 22.016 -0.126 1 78.44 114 ALA A CA 1
ATOM 865 C C . ALA A 1 114 ? 9.188 23.219 0.57 1 78.44 114 ALA A C 1
ATOM 867 O O . ALA A 1 114 ? 9.242 23.328 1.797 1 78.44 114 ALA A O 1
ATOM 868 N N . ASP A 1 115 ? 8.57 24 -0.219 1 77.06 115 ASP A N 1
ATOM 869 C CA . ASP A 1 115 ? 7.871 25.156 0.344 1 77.06 115 ASP A CA 1
ATOM 870 C C . ASP A 1 115 ? 6.688 24.719 1.203 1 77.06 115 ASP A C 1
ATOM 872 O O . ASP A 1 115 ? 6.445 25.281 2.271 1 77.06 115 ASP A O 1
ATOM 876 N N . GLN A 1 116 ? 6.051 23.719 0.711 1 78.62 116 GLN A N 1
ATOM 877 C CA . GLN A 1 116 ? 4.898 23.219 1.448 1 78.62 116 GLN A CA 1
ATOM 878 C C . GLN A 1 116 ? 5.328 22.578 2.771 1 78.62 116 GLN A C 1
ATOM 880 O O . GLN A 1 116 ? 4.672 22.781 3.797 1 78.62 116 GLN A O 1
ATOM 885 N N . VAL A 1 117 ? 6.371 21.906 2.688 1 84.44 117 VAL A N 1
ATOM 886 C CA . VAL A 1 117 ? 6.887 21.25 3.889 1 84.44 117 VAL A CA 1
ATOM 887 C C . VAL A 1 117 ? 7.344 22.312 4.891 1 84.44 117 VAL A C 1
ATOM 889 O O . VAL A 1 117 ? 7.078 22.203 6.09 1 84.44 117 VAL A O 1
ATOM 892 N N . ALA A 1 118 ? 8 23.328 4.375 1 79.38 118 ALA A N 1
ATOM 893 C CA . ALA A 1 118 ? 8.477 24.406 5.234 1 79.38 118 ALA A CA 1
ATOM 894 C C . ALA A 1 118 ? 7.309 25.109 5.93 1 79.38 118 ALA A C 1
ATOM 896 O O . ALA A 1 118 ? 7.406 25.469 7.105 1 79.38 118 ALA A O 1
ATOM 897 N N . ALA A 1 119 ? 6.285 25.234 5.207 1 76.56 119 ALA A N 1
ATOM 898 C CA . ALA A 1 119 ? 5.102 25.891 5.758 1 76.56 119 ALA A CA 1
ATOM 899 C C . ALA A 1 119 ? 4.438 25.031 6.824 1 76.56 119 ALA A C 1
ATOM 901 O O . ALA A 1 119 ? 3.938 25.547 7.824 1 76.56 119 ALA A O 1
ATOM 902 N N . ARG A 1 120 ? 4.414 23.719 6.621 1 82.81 120 ARG A N 1
ATOM 903 C CA . ARG A 1 120 ? 3.773 22.781 7.535 1 82.81 120 ARG A CA 1
ATOM 904 C C . ARG A 1 120 ? 4.605 22.594 8.797 1 82.81 120 ARG A C 1
ATOM 906 O O . ARG A 1 120 ? 4.066 22.328 9.875 1 82.81 120 ARG A O 1
ATOM 913 N N . ARG A 1 121 ? 5.852 22.719 8.719 1 85.94 121 ARG A N 1
ATOM 914 C CA . ARG A 1 121 ? 6.805 22.594 9.812 1 85.94 121 ARG A CA 1
ATOM 915 C C . ARG A 1 121 ? 6.625 21.266 10.547 1 85.94 121 ARG A C 1
ATOM 917 O O . ARG A 1 121 ? 6.406 21.25 11.758 1 85.94 121 ARG A O 1
ATOM 924 N N . PRO A 1 122 ? 6.793 20.172 9.844 1 91.12 122 PRO A N 1
ATOM 925 C CA . PRO A 1 122 ? 6.672 18.859 10.5 1 91.12 122 PRO A CA 1
ATOM 926 C C . PRO A 1 122 ? 7.816 18.578 11.469 1 91.12 122 PRO A C 1
ATOM 928 O O . PRO A 1 122 ? 8.812 19.297 11.477 1 91.12 122 PRO A O 1
ATOM 931 N N . HIS A 1 123 ? 7.617 17.547 12.297 1 91.5 123 HIS A N 1
ATOM 932 C CA . HIS A 1 123 ? 8.672 17.109 13.203 1 91.5 123 HIS A CA 1
ATOM 933 C C . HIS A 1 123 ? 9.844 16.5 12.438 1 91.5 123 HIS A C 1
ATOM 935 O O . HIS A 1 123 ? 10.945 16.391 12.977 1 91.5 123 HIS A O 1
ATOM 941 N N . GLY A 1 124 ? 9.602 16.141 11.234 1 93.25 124 GLY A N 1
ATOM 942 C CA . GLY A 1 124 ? 10.656 15.602 10.383 1 93.25 124 GLY A CA 1
ATOM 943 C C . GLY A 1 124 ? 10.148 15.133 9.031 1 93.25 124 GLY A C 1
ATOM 944 O O . GLY A 1 124 ? 8.938 15.031 8.82 1 93.25 124 GLY A O 1
ATOM 945 N N . VAL A 1 125 ? 11.148 14.891 8.125 1 93.75 125 VAL A N 1
ATOM 946 C CA . VAL A 1 125 ? 10.836 14.438 6.773 1 93.75 125 VAL A CA 1
ATOM 947 C C . VAL A 1 125 ? 11.617 13.172 6.461 1 93.75 125 VAL A C 1
ATOM 949 O O . VAL A 1 125 ? 12.836 13.117 6.656 1 93.75 125 VAL A O 1
ATOM 952 N N . VAL A 1 126 ? 10.883 12.156 6.066 1 94.62 126 VAL A N 1
ATOM 953 C CA . VAL A 1 126 ? 11.516 10.945 5.547 1 94.62 126 VAL A CA 1
ATOM 954 C C . VAL A 1 126 ? 11.375 10.906 4.023 1 94.62 126 VAL A C 1
ATOM 956 O O . VAL A 1 126 ? 10.266 10.867 3.496 1 94.62 126 VAL A O 1
ATOM 959 N N . LEU A 1 127 ? 12.516 10.945 3.367 1 91.5 127 LEU A N 1
ATOM 960 C CA . LEU A 1 127 ? 12.562 10.867 1.911 1 91.5 127 LEU A CA 1
ATOM 961 C C . LEU A 1 127 ? 12.891 9.445 1.46 1 91.5 127 LEU A C 1
ATOM 963 O O . LEU A 1 127 ? 13.898 8.867 1.885 1 91.5 127 LEU A O 1
ATOM 967 N N . VAL A 1 128 ? 11.977 8.898 0.602 1 89.44 128 VAL A N 1
ATOM 968 C CA . VAL A 1 128 ? 12.156 7.512 0.186 1 89.44 128 VAL A CA 1
ATOM 969 C C . VAL A 1 128 ? 12.617 7.465 -1.268 1 89.44 128 VAL A C 1
ATOM 971 O O . VAL A 1 128 ? 11.906 7.914 -2.168 1 89.44 128 VAL A O 1
ATOM 974 N N . LEU A 1 129 ? 13.727 6.82 -1.548 1 78.19 129 LEU A N 1
ATOM 975 C CA . LEU A 1 129 ? 14.344 6.645 -2.857 1 78.19 129 LEU A CA 1
ATOM 976 C C . LEU A 1 129 ? 14.5 7.98 -3.572 1 78.19 129 LEU A C 1
ATOM 978 O O . LEU A 1 129 ? 14.328 8.062 -4.789 1 78.19 129 LEU A O 1
ATOM 982 N N . SER A 1 130 ? 14.578 8.953 -2.77 1 75.06 130 SER A N 1
ATOM 983 C CA . SER A 1 130 ? 14.711 10.305 -3.311 1 75.06 130 SER A CA 1
ATOM 984 C C . SER A 1 130 ? 15.719 11.125 -2.514 1 75.06 130 SER A C 1
ATOM 986 O O . SER A 1 130 ? 16.234 10.664 -1.497 1 75.06 130 SER A O 1
ATOM 988 N N . GLY A 1 131 ? 16.172 12.188 -3.109 1 76.5 131 GLY A N 1
ATOM 989 C CA . GLY A 1 131 ? 17.078 13.102 -2.428 1 76.5 131 GLY A CA 1
ATOM 990 C C . GLY A 1 131 ? 16.703 14.562 -2.633 1 76.5 131 GLY A C 1
ATOM 991 O O . GLY A 1 131 ? 15.797 14.875 -3.396 1 76.5 131 GLY A O 1
ATOM 992 N N . LEU A 1 132 ? 17.281 15.352 -1.847 1 76.75 132 LEU A N 1
ATOM 993 C CA . LEU A 1 132 ? 17.094 16.797 -1.939 1 76.75 132 LEU A CA 1
ATOM 994 C C . LEU A 1 132 ? 18.234 17.438 -2.725 1 76.75 132 LEU A C 1
ATOM 996 O O . LEU A 1 132 ? 19.391 17.016 -2.611 1 76.75 132 LEU A O 1
ATOM 1000 N N . ASP A 1 133 ? 17.75 18.266 -3.541 1 78.62 133 ASP A N 1
ATOM 1001 C CA . ASP A 1 133 ? 18.844 19.094 -4.082 1 78.62 133 ASP A CA 1
ATOM 1002 C C . ASP A 1 133 ? 19.375 20.062 -3.029 1 78.62 133 ASP A C 1
ATOM 1004 O O . ASP A 1 133 ? 18.859 20.109 -1.91 1 78.62 133 ASP A O 1
ATOM 1008 N N . GLU A 1 134 ? 20.375 20.781 -3.41 1 77 134 GLU A N 1
ATOM 1009 C CA . GLU A 1 134 ? 21.062 21.656 -2.467 1 77 134 GLU A CA 1
ATOM 1010 C C . GLU A 1 134 ? 20.125 22.75 -1.949 1 77 134 GLU A C 1
ATOM 1012 O O . GLU A 1 134 ? 20.156 23.078 -0.763 1 77 134 GLU A O 1
ATOM 1017 N N . SER A 1 135 ? 19.375 23.25 -2.828 1 76.69 135 SER A N 1
ATOM 1018 C CA . SER A 1 135 ? 18.469 24.328 -2.451 1 76.69 135 SER A CA 1
ATOM 1019 C C . SER A 1 135 ? 17.406 23.844 -1.471 1 76.69 135 SER A C 1
ATOM 1021 O O . SER A 1 135 ? 17.047 24.547 -0.521 1 76.69 135 SER A O 1
ATOM 1023 N N . GLN A 1 136 ? 16.922 22.672 -1.69 1 78.81 136 GLN A N 1
ATOM 1024 C CA . GLN A 1 136 ? 15.914 22.094 -0.82 1 78.81 136 GLN A CA 1
ATOM 1025 C C . GLN A 1 136 ? 16.484 21.75 0.548 1 78.81 136 GLN A C 1
ATOM 1027 O O . GLN A 1 136 ? 15.852 22 1.576 1 78.81 136 GLN A O 1
ATOM 1032 N N . ARG A 1 137 ? 17.641 21.203 0.491 1 81.25 137 ARG A N 1
ATOM 1033 C CA . ARG A 1 137 ? 18.344 20.906 1.74 1 81.25 137 ARG A CA 1
ATOM 1034 C C . ARG A 1 137 ? 18.562 22.172 2.568 1 81.25 137 ARG A C 1
ATOM 1036 O O . ARG A 1 137 ? 18.312 22.172 3.777 1 81.25 137 ARG A O 1
ATOM 1043 N N . ALA A 1 138 ? 18.984 23.156 1.898 1 76.88 138 ALA A N 1
ATOM 1044 C CA . ALA A 1 138 ? 19.234 24.422 2.566 1 76.88 138 ALA A CA 1
ATOM 1045 C C . ALA A 1 138 ? 17.969 24.984 3.176 1 76.88 138 ALA A C 1
ATOM 1047 O O . ALA A 1 138 ? 17.984 25.516 4.289 1 76.88 138 ALA A O 1
ATOM 1048 N N . LEU A 1 139 ? 16.953 24.828 2.432 1 78 139 LEU A N 1
ATOM 1049 C CA . LEU A 1 139 ? 15.664 25.344 2.895 1 78 139 LEU A CA 1
ATOM 1050 C C . LEU A 1 139 ? 15.219 24.625 4.164 1 78 139 LEU A C 1
ATOM 1052 O O . LEU A 1 139 ? 14.875 25.266 5.156 1 78 139 LEU A O 1
ATOM 1056 N N . LEU A 1 140 ? 15.266 23.328 4.168 1 82.44 140 LEU A N 1
ATOM 1057 C CA . LEU A 1 140 ? 14.836 22.562 5.332 1 82.44 140 LEU A CA 1
ATOM 1058 C C . LEU A 1 140 ? 15.75 22.828 6.527 1 82.44 140 LEU A C 1
ATOM 1060 O O . LEU A 1 140 ? 15.281 22.938 7.66 1 82.44 140 LEU A O 1
ATOM 1064 N N . THR A 1 141 ? 17 22.984 6.223 1 77.88 141 THR A N 1
ATOM 1065 C CA . THR A 1 141 ? 17.984 23.25 7.273 1 77.88 141 THR A CA 1
ATOM 1066 C C . THR A 1 141 ? 17.734 24.625 7.895 1 77.88 141 THR A C 1
ATOM 1068 O O . THR A 1 141 ? 17.75 24.766 9.117 1 77.88 141 THR A O 1
ATOM 1071 N N . SER A 1 142 ? 17.5 25.578 7.07 1 76.75 142 SER A N 1
ATOM 1072 C CA . SER A 1 142 ? 17.266 26.938 7.551 1 76.75 142 SER A CA 1
ATOM 1073 C C . SER A 1 142 ? 16.016 27 8.414 1 76.75 142 SER A C 1
ATOM 1075 O O . SER A 1 142 ? 15.883 27.891 9.266 1 76.75 142 SER A O 1
ATOM 1077 N N . ARG A 1 143 ? 15.148 26.078 8.18 1 78.31 143 ARG A N 1
ATOM 1078 C CA . ARG A 1 143 ? 13.914 26.047 8.953 1 78.31 143 ARG A CA 1
ATOM 1079 C C . ARG A 1 143 ? 14.016 25.047 10.109 1 78.31 143 ARG A C 1
ATOM 1081 O O . ARG A 1 143 ? 13.031 24.812 10.82 1 78.31 143 ARG A O 1
ATOM 1088 N N . SER A 1 144 ? 15.141 24.453 10.25 1 81.94 144 SER A N 1
ATOM 1089 C CA . SER A 1 144 ? 15.414 23.484 11.305 1 81.94 144 SER A CA 1
ATOM 1090 C C . SER A 1 144 ? 14.477 22.281 11.203 1 81.94 144 SER A C 1
ATOM 1092 O O . SER A 1 144 ? 13.961 21.812 12.219 1 81.94 144 SER A O 1
ATOM 1094 N N . ILE A 1 145 ? 14.18 21.891 9.984 1 88.19 145 ILE A N 1
ATOM 1095 C CA . ILE A 1 145 ? 13.391 20.688 9.742 1 88.19 145 ILE A CA 1
ATOM 1096 C C . ILE A 1 145 ? 14.312 19.516 9.414 1 88.19 145 ILE A C 1
ATOM 1098 O O . ILE A 1 145 ? 14.953 19.5 8.359 1 88.19 145 ILE A O 1
ATOM 1102 N N . PRO A 1 146 ? 14.383 18.609 10.32 1 91.19 146 PRO A N 1
ATOM 1103 C CA . PRO A 1 146 ? 15.266 17.469 10.055 1 91.19 146 PRO A CA 1
ATOM 1104 C C . PRO A 1 146 ? 14.727 16.547 8.953 1 91.19 146 PRO A C 1
ATOM 1106 O O . PRO A 1 146 ? 13.516 16.453 8.766 1 91.19 146 PRO A O 1
ATOM 1109 N N . PHE A 1 147 ? 15.656 15.875 8.273 1 91.62 147 PHE A N 1
ATOM 1110 C CA . PHE A 1 147 ? 15.242 14.914 7.254 1 91.62 147 PHE A CA 1
ATOM 1111 C C . PHE A 1 147 ? 16.188 13.727 7.219 1 91.62 147 PHE A C 1
ATOM 1113 O O . PHE A 1 147 ? 17.344 13.82 7.66 1 91.62 147 PHE A O 1
ATOM 1120 N N . VAL A 1 148 ? 15.695 12.633 6.824 1 92.88 148 VAL A N 1
ATOM 1121 C CA . VAL A 1 148 ? 16.422 11.383 6.629 1 92.88 148 VAL A CA 1
ATOM 1122 C C . VAL A 1 148 ? 16.062 10.781 5.266 1 92.88 148 VAL A C 1
ATOM 1124 O O . VAL A 1 148 ? 14.93 10.891 4.812 1 92.88 148 VAL A O 1
ATOM 1127 N N . VAL A 1 149 ? 17.031 10.203 4.598 1 90.75 149 VAL A N 1
ATOM 1128 C CA . VAL A 1 149 ? 16.797 9.555 3.312 1 90.75 149 VAL A CA 1
ATOM 1129 C C . VAL A 1 149 ? 16.828 8.039 3.484 1 90.75 149 VAL A C 1
ATOM 1131 O O . VAL A 1 149 ? 17.797 7.488 4.023 1 90.75 149 VAL A O 1
ATOM 1134 N N . MET A 1 150 ? 15.695 7.461 3.094 1 90.88 150 MET A N 1
ATOM 1135 C CA . MET A 1 150 ? 15.633 6.004 3.088 1 90.88 150 MET A CA 1
ATOM 1136 C C . MET A 1 150 ? 15.969 5.449 1.706 1 90.88 150 MET A C 1
ATOM 1138 O O . MET A 1 150 ? 15.352 5.836 0.713 1 90.88 150 MET A O 1
ATOM 1142 N N . ASP A 1 151 ? 16.906 4.562 1.649 1 85.38 151 ASP A N 1
ATOM 1143 C CA . ASP A 1 151 ? 17.391 3.93 0.425 1 85.38 151 ASP A CA 1
ATOM 1144 C C . ASP A 1 151 ? 17.688 4.969 -0.654 1 85.38 151 ASP A C 1
ATOM 1146 O O . ASP A 1 151 ? 17.031 4.98 -1.704 1 85.38 151 ASP A O 1
ATOM 1150 N N . PRO A 1 152 ? 18.688 5.719 -0.445 1 78.69 152 PRO A N 1
ATOM 1151 C CA . PRO A 1 152 ? 19 6.812 -1.371 1 78.69 152 PRO A CA 1
ATOM 1152 C C . PRO A 1 152 ? 19.328 6.32 -2.779 1 78.69 152 PRO A C 1
ATOM 1154 O O . PRO A 1 152 ? 19.953 5.27 -2.939 1 78.69 152 PRO A O 1
ATOM 1157 N N . ALA A 1 153 ? 18.75 6.938 -3.854 1 69.94 153 ALA A N 1
ATOM 1158 C CA . ALA A 1 153 ? 19.016 6.641 -5.258 1 69.94 153 ALA A CA 1
ATOM 1159 C C . ALA A 1 153 ? 20.5 6.887 -5.59 1 69.94 153 ALA A C 1
ATOM 1161 O O . ALA A 1 153 ? 21.062 6.207 -6.445 1 69.94 153 ALA A O 1
ATOM 1162 N N . GLY A 1 154 ? 21.109 7.871 -4.836 1 70.12 154 GLY A N 1
ATOM 1163 C CA . GLY A 1 154 ? 22.516 8.219 -5.008 1 70.12 154 GLY A CA 1
ATOM 1164 C C . GLY A 1 154 ? 23.25 8.438 -3.693 1 70.12 154 GLY A C 1
ATOM 1165 O O . GLY A 1 154 ? 22.766 8.023 -2.637 1 70.12 154 GLY A O 1
ATOM 1166 N N . ASP A 1 155 ? 24.422 8.82 -3.885 1 70.5 155 ASP A N 1
ATOM 1167 C CA . ASP A 1 155 ? 25.172 9.195 -2.689 1 70.5 155 ASP A CA 1
ATOM 1168 C C . ASP A 1 155 ? 24.625 10.484 -2.074 1 70.5 155 ASP A C 1
ATOM 1170 O O . ASP A 1 155 ? 24.734 11.555 -2.666 1 70.5 155 ASP A O 1
ATOM 1174 N N . PRO A 1 156 ? 23.891 10.305 -1.021 1 68.94 156 PRO A N 1
ATOM 1175 C CA . PRO A 1 156 ? 23.312 11.516 -0.445 1 68.94 156 PRO A CA 1
ATOM 1176 C C . PRO A 1 156 ? 24.375 12.484 0.073 1 68.94 156 PRO A C 1
ATOM 1178 O O . PRO A 1 156 ? 24.078 13.664 0.302 1 68.94 156 PRO A O 1
ATOM 1181 N N . GLY A 1 157 ? 25.594 12.148 0.092 1 70.44 157 GLY A N 1
ATOM 1182 C CA . GLY A 1 157 ? 26.641 12.969 0.673 1 70.44 157 GLY A CA 1
ATOM 1183 C C . GLY A 1 157 ? 26.875 12.695 2.146 1 70.44 157 GLY A C 1
ATOM 1184 O O . GLY A 1 157 ? 26.031 12.062 2.803 1 70.44 157 GLY A O 1
ATOM 1185 N N . PRO A 1 158 ? 27.969 13.008 2.623 1 68.94 158 PRO A N 1
ATOM 1186 C CA . PRO A 1 158 ? 28.375 12.617 3.975 1 68.94 158 PRO A CA 1
ATOM 1187 C C . PRO A 1 158 ? 27.516 13.266 5.059 1 68.94 158 PRO A C 1
ATOM 1189 O O . PRO A 1 158 ? 27.438 12.742 6.176 1 68.94 158 PRO A O 1
ATOM 1192 N N . ASP A 1 159 ? 26.812 14.266 4.75 1 76.25 159 ASP A N 1
ATOM 1193 C CA . ASP A 1 159 ? 26.125 15.008 5.797 1 76.25 159 ASP A CA 1
ATOM 1194 C C . ASP A 1 159 ? 24.625 14.703 5.785 1 76.25 159 ASP A C 1
ATOM 1196 O O . ASP A 1 159 ? 23.859 15.352 6.5 1 76.25 159 ASP A O 1
ATOM 1200 N N . VAL A 1 160 ? 24.266 13.68 5.078 1 82.88 160 VAL A N 1
ATOM 1201 C CA . VAL A 1 160 ? 22.828 13.406 5.004 1 82.88 160 VAL A CA 1
ATOM 1202 C C . VAL A 1 160 ? 22.516 12.094 5.723 1 82.88 160 VAL A C 1
ATOM 1204 O O . VAL A 1 160 ? 23.031 11.031 5.348 1 82.88 160 VAL A O 1
ATOM 1207 N N . PRO A 1 161 ? 21.812 12.195 6.836 1 89.69 161 PRO A N 1
ATOM 1208 C CA . PRO A 1 161 ? 21.406 10.945 7.496 1 89.69 161 PRO A CA 1
ATOM 1209 C C . PRO A 1 161 ? 20.609 10.031 6.574 1 89.69 161 PRO A C 1
ATOM 1211 O O . PRO A 1 161 ? 19.734 10.492 5.844 1 89.69 161 PRO A O 1
ATOM 1214 N N . SER A 1 162 ? 21 8.781 6.605 1 91.19 162 SER A N 1
ATOM 1215 C CA . SER A 1 162 ? 20.375 7.859 5.672 1 91.19 162 SER A CA 1
ATOM 1216 C C . SER A 1 162 ? 20.219 6.473 6.277 1 91.19 162 SER A C 1
ATOM 1218 O O . SER A 1 162 ? 20.969 6.098 7.18 1 91.19 162 SER A O 1
ATOM 1220 N N . ILE A 1 163 ? 19.172 5.793 5.926 1 92.44 163 ILE A N 1
ATOM 1221 C CA . ILE A 1 163 ? 18.891 4.398 6.242 1 92.44 163 ILE A CA 1
ATOM 1222 C C . ILE A 1 163 ? 18.875 3.57 4.957 1 92.44 163 ILE A C 1
ATOM 1224 O O . ILE A 1 163 ? 18.266 3.957 3.965 1 92.44 163 ILE A O 1
ATOM 1228 N N . GLY A 1 164 ? 19.625 2.545 4.91 1 91.38 164 GLY A N 1
ATOM 1229 C CA . GLY A 1 164 ? 19.641 1.642 3.771 1 91.38 164 GLY A CA 1
ATOM 1230 C C . GLY A 1 164 ? 19.734 0.18 4.168 1 91.38 164 GLY A C 1
ATOM 1231 O O . GLY A 1 164 ? 19.578 -0.162 5.34 1 91.38 164 GLY A O 1
ATOM 1232 N N . ALA A 1 165 ? 19.812 -0.66 3.176 1 93.69 165 ALA A N 1
ATOM 1233 C CA . ALA A 1 165 ? 20.016 -2.096 3.352 1 93.69 165 ALA A CA 1
ATOM 1234 C C . ALA A 1 165 ? 21.297 -2.557 2.654 1 93.69 165 ALA A C 1
ATOM 1236 O O . ALA A 1 165 ? 21.875 -1.82 1.849 1 93.69 165 ALA A O 1
ATOM 1237 N N . THR A 1 166 ? 21.734 -3.693 3.035 1 94.69 166 THR A N 1
ATOM 1238 C CA . THR A 1 166 ? 22.938 -4.25 2.422 1 94.69 166 THR A CA 1
ATOM 1239 C C . THR A 1 166 ? 22.625 -4.875 1.067 1 94.69 166 THR A C 1
ATOM 1241 O O . THR A 1 166 ? 22.703 -6.094 0.904 1 94.69 166 THR A O 1
ATOM 1244 N N . ASN A 1 167 ? 22.375 -4.039 0.085 1 95.56 167 ASN A N 1
ATOM 1245 C CA . ASN A 1 167 ? 21.922 -4.434 -1.247 1 95.56 167 ASN A CA 1
ATOM 1246 C C . ASN A 1 167 ? 22.953 -5.324 -1.938 1 95.56 167 ASN A C 1
ATOM 1248 O O . ASN A 1 167 ? 22.594 -6.328 -2.557 1 95.56 167 ASN A O 1
ATOM 1252 N N . TRP A 1 168 ? 24.25 -4.957 -1.812 1 95.88 168 TRP A N 1
ATOM 1253 C CA . TRP A 1 168 ? 25.297 -5.75 -2.428 1 95.88 168 TRP A CA 1
ATOM 1254 C C . TRP A 1 168 ? 25.328 -7.168 -1.867 1 95.88 168 TRP A C 1
ATOM 1256 O O . TRP A 1 168 ? 25.344 -8.141 -2.625 1 95.88 168 TRP A O 1
ATOM 1266 N N . GLN A 1 169 ? 25.281 -7.258 -0.582 1 97.19 169 GLN A N 1
ATOM 1267 C CA . GLN A 1 169 ? 25.281 -8.562 0.078 1 97.19 169 GLN A CA 1
ATOM 1268 C C . GLN A 1 169 ? 24.078 -9.391 -0.339 1 97.19 169 GLN A C 1
ATOM 1270 O O . GLN A 1 169 ? 24.172 -10.609 -0.476 1 97.19 169 GLN A O 1
ATOM 1275 N N . GLY A 1 170 ? 22.969 -8.695 -0.48 1 98.25 170 GLY A N 1
ATOM 1276 C CA . GLY A 1 170 ? 21.766 -9.398 -0.934 1 98.25 170 GLY A CA 1
ATOM 1277 C C . GLY A 1 170 ? 21.922 -9.984 -2.322 1 98.25 170 GLY A C 1
ATOM 1278 O O . GLY A 1 170 ? 21.547 -11.141 -2.553 1 98.25 170 GLY A O 1
ATOM 1279 N N . GLY A 1 171 ? 22.453 -9.156 -3.242 1 98.38 171 GLY A N 1
ATOM 1280 C CA . GLY A 1 171 ? 22.703 -9.656 -4.582 1 98.38 171 GLY A CA 1
ATOM 1281 C C . GLY A 1 171 ? 23.672 -10.828 -4.602 1 98.38 171 GLY A C 1
ATOM 1282 O O . GLY A 1 171 ? 23.469 -11.797 -5.344 1 98.38 171 GLY A O 1
ATOM 1283 N N . LEU A 1 172 ? 24.656 -10.742 -3.768 1 98.56 172 LEU A N 1
ATOM 1284 C CA . LEU A 1 172 ? 25.656 -11.805 -3.643 1 98.56 172 LEU A CA 1
ATOM 1285 C C . LEU A 1 172 ? 25.016 -13.094 -3.137 1 98.56 172 LEU A C 1
ATOM 1287 O O . LEU A 1 172 ? 25.219 -14.164 -3.719 1 98.56 172 LEU A O 1
ATOM 1291 N N . ALA A 1 173 ? 24.281 -12.992 -2.109 1 98.69 173 ALA A N 1
ATOM 1292 C CA . ALA A 1 173 ? 23.656 -14.164 -1.485 1 98.69 173 ALA A CA 1
ATOM 1293 C C . ALA A 1 173 ? 22.688 -14.844 -2.441 1 98.69 173 ALA A C 1
ATOM 1295 O O . ALA A 1 173 ? 22.656 -16.078 -2.535 1 98.69 173 ALA A O 1
ATOM 1296 N N . ALA A 1 174 ? 21.906 -14.023 -3.123 1 98.88 174 ALA A N 1
ATOM 1297 C CA . ALA A 1 174 ? 20.938 -14.539 -4.07 1 98.88 174 ALA A CA 1
ATOM 1298 C C . ALA A 1 174 ? 21.609 -15.352 -5.176 1 98.88 174 ALA A C 1
ATOM 1300 O O . ALA A 1 174 ? 21.188 -16.469 -5.469 1 98.88 174 ALA A O 1
ATOM 1301 N N . THR A 1 175 ? 22.609 -14.797 -5.727 1 98.88 175 THR A N 1
ATOM 1302 C CA . THR A 1 175 ? 23.281 -15.422 -6.859 1 98.88 175 THR A CA 1
ATOM 1303 C C . THR A 1 175 ? 24.109 -16.625 -6.402 1 98.88 175 THR A C 1
ATOM 1305 O O . THR A 1 175 ? 24.156 -17.641 -7.09 1 98.88 175 THR A O 1
ATOM 1308 N N . ARG A 1 176 ? 24.734 -16.531 -5.262 1 98.75 176 ARG A N 1
ATOM 1309 C CA . ARG A 1 176 ? 25.469 -17.641 -4.699 1 98.75 176 ARG A CA 1
ATOM 1310 C C . ARG A 1 176 ? 24.562 -18.859 -4.5 1 98.75 176 ARG A C 1
ATOM 1312 O O . ARG A 1 176 ? 24.969 -19.984 -4.77 1 98.75 176 ARG A O 1
ATOM 1319 N N . HIS A 1 177 ? 23.406 -18.578 -4.031 1 98.88 177 HIS A N 1
ATOM 1320 C CA . HIS A 1 177 ? 22.422 -19.641 -3.848 1 98.88 177 HIS A CA 1
ATOM 1321 C C . HIS A 1 177 ? 22.156 -20.375 -5.156 1 98.88 177 HIS A C 1
ATOM 1323 O O . HIS A 1 177 ? 22.141 -21.609 -5.176 1 98.88 177 HIS A O 1
ATOM 1329 N N . LEU A 1 178 ? 21.984 -19.641 -6.223 1 98.88 178 LEU A N 1
ATOM 1330 C CA . LEU A 1 178 ? 21.719 -20.234 -7.531 1 98.88 178 LEU A CA 1
ATOM 1331 C C . LEU A 1 178 ? 22.938 -21.016 -8.016 1 98.88 178 LEU A C 1
ATOM 1333 O O . LEU A 1 178 ? 22.797 -22.109 -8.578 1 98.88 178 LEU A O 1
ATOM 1337 N N . VAL A 1 179 ? 24.141 -20.531 -7.789 1 98.75 179 VAL A N 1
ATOM 1338 C CA . VAL A 1 179 ? 25.375 -21.203 -8.164 1 98.75 179 VAL A CA 1
ATOM 1339 C C . VAL A 1 179 ? 25.516 -22.516 -7.395 1 98.75 179 VAL A C 1
ATOM 1341 O O . VAL A 1 179 ? 25.875 -23.547 -7.973 1 98.75 179 VAL A O 1
ATOM 1344 N N . GLU A 1 180 ? 25.234 -22.453 -6.137 1 98.62 180 GLU A N 1
ATOM 1345 C CA . GLU A 1 180 ? 25.359 -23.625 -5.266 1 98.62 180 GLU A CA 1
ATOM 1346 C C . GLU A 1 180 ? 24.391 -24.719 -5.688 1 98.62 180 GLU A C 1
ATOM 1348 O O . GLU A 1 180 ? 24.672 -25.906 -5.477 1 98.62 180 GLU A O 1
ATOM 1353 N N . LEU A 1 181 ? 23.281 -24.344 -6.273 1 98.69 181 LEU A N 1
ATOM 1354 C CA . LEU A 1 181 ? 22.297 -25.297 -6.773 1 98.69 181 LEU A CA 1
ATOM 1355 C C . LEU A 1 181 ? 22.797 -25.953 -8.062 1 98.69 181 LEU A C 1
ATOM 1357 O O . LEU A 1 181 ? 22.25 -26.953 -8.508 1 98.69 181 LEU A O 1
ATOM 1361 N N . GLY A 1 182 ? 23.797 -25.297 -8.734 1 98.5 182 GLY A N 1
ATOM 1362 C CA . GLY A 1 182 ? 24.406 -25.906 -9.914 1 98.5 182 GLY A CA 1
ATOM 1363 C C . GLY A 1 182 ? 24.188 -25.094 -11.18 1 98.5 182 GLY A C 1
ATOM 1364 O O . GLY A 1 182 ? 24.625 -25.5 -12.258 1 98.5 182 GLY A O 1
ATOM 1365 N N . HIS A 1 183 ? 23.562 -23.938 -11.086 1 98.56 183 HIS A N 1
ATOM 1366 C CA . HIS A 1 183 ? 23.312 -23.125 -12.273 1 98.56 183 HIS A CA 1
ATOM 1367 C C . HIS A 1 183 ? 24.609 -22.453 -12.75 1 98.56 183 HIS A C 1
ATOM 1369 O O . HIS A 1 183 ? 25.375 -21.938 -11.945 1 98.56 183 HIS A O 1
ATOM 1375 N N . THR A 1 184 ? 24.797 -22.422 -14.047 1 97.56 184 THR A N 1
ATOM 1376 C CA . THR A 1 184 ? 26 -21.812 -14.609 1 97.56 184 THR A CA 1
ATOM 1377 C C . THR A 1 184 ? 25.641 -20.656 -15.539 1 97.56 184 THR A C 1
ATOM 1379 O O . THR A 1 184 ? 26.469 -19.781 -15.805 1 97.56 184 THR A O 1
ATOM 1382 N N . ARG A 1 185 ? 24.453 -20.688 -16.094 1 97.44 185 ARG A N 1
ATOM 1383 C CA . ARG A 1 185 ? 23.938 -19.594 -16.891 1 97.44 185 ARG A CA 1
ATOM 1384 C C . ARG A 1 185 ? 22.797 -18.875 -16.156 1 97.44 185 ARG A C 1
ATOM 1386 O O . ARG A 1 185 ? 21.641 -19.281 -16.234 1 97.44 185 ARG A O 1
ATOM 1393 N N . ILE A 1 186 ? 23.203 -17.828 -15.5 1 98.44 186 ILE A N 1
ATOM 1394 C CA . ILE A 1 186 ? 22.281 -17.125 -14.609 1 98.44 186 ILE A CA 1
ATOM 1395 C C . ILE A 1 186 ? 22.062 -15.703 -15.117 1 98.44 186 ILE A C 1
ATOM 1397 O O . ILE A 1 186 ? 23.031 -14.945 -15.289 1 98.44 186 ILE A O 1
ATOM 1401 N N . GLY A 1 187 ? 20.828 -15.375 -15.445 1 98.44 187 GLY A N 1
ATOM 1402 C CA . GLY A 1 187 ? 20.484 -14.023 -15.859 1 98.44 187 GLY A CA 1
ATOM 1403 C C . GLY A 1 187 ? 20.141 -13.109 -14.695 1 98.44 187 GLY A C 1
ATOM 1404 O O . GLY A 1 187 ? 20 -13.57 -13.562 1 98.44 187 GLY A O 1
ATOM 1405 N N . ALA A 1 188 ? 20.047 -11.82 -15.016 1 98.62 188 ALA A N 1
ATOM 1406 C CA . ALA A 1 188 ? 19.656 -10.82 -14.031 1 98.62 188 ALA A CA 1
ATOM 1407 C C . ALA A 1 188 ? 18.781 -9.742 -14.672 1 98.62 188 ALA A C 1
ATOM 1409 O O . ALA A 1 188 ? 19.031 -9.312 -15.797 1 98.62 188 ALA A O 1
ATOM 1410 N N . ILE A 1 189 ? 17.734 -9.391 -13.969 1 98.56 189 ILE A N 1
ATOM 1411 C CA . ILE A 1 189 ? 16.938 -8.219 -14.312 1 98.56 189 ILE A CA 1
ATOM 1412 C C . ILE A 1 189 ? 17.109 -7.148 -13.234 1 98.56 189 ILE A C 1
ATOM 1414 O O . ILE A 1 189 ? 16.594 -7.289 -12.125 1 98.56 189 ILE A O 1
ATOM 1418 N N . SER A 1 190 ? 17.828 -6.113 -13.547 1 97.44 190 SER A N 1
ATOM 1419 C CA . SER A 1 190 ? 18.156 -5.07 -12.578 1 97.44 190 SER A CA 1
ATOM 1420 C C . SER A 1 190 ? 16.984 -4.102 -12.414 1 97.44 190 SER A C 1
ATOM 1422 O O . SER A 1 190 ? 15.945 -4.258 -13.047 1 97.44 190 SER A O 1
ATOM 1424 N N . GLY A 1 191 ? 17.062 -3.16 -11.477 1 94.44 191 GLY A N 1
ATOM 1425 C CA . GLY A 1 191 ? 16.25 -1.961 -11.43 1 94.44 191 GLY A CA 1
ATOM 1426 C C . GLY A 1 191 ? 16.828 -0.809 -12.227 1 94.44 191 GLY A C 1
ATOM 1427 O O . GLY A 1 191 ? 17.719 -1.01 -13.062 1 94.44 191 GLY A O 1
ATOM 1428 N N . PRO A 1 192 ? 16.25 0.342 -12.016 1 90.44 192 PRO A N 1
ATOM 1429 C CA . PRO A 1 192 ? 16.797 1.503 -12.719 1 90.44 192 PRO A CA 1
ATOM 1430 C C . PRO A 1 192 ? 18.281 1.701 -12.445 1 90.44 192 PRO A C 1
ATOM 1432 O O . PRO A 1 192 ? 18.703 1.746 -11.281 1 90.44 192 PRO A O 1
ATOM 1435 N N . SER A 1 193 ? 19.031 1.931 -13.484 1 88.62 193 SER A N 1
ATOM 1436 C CA . SER A 1 193 ? 20.484 1.985 -13.391 1 88.62 193 SER A CA 1
ATOM 1437 C C . SER A 1 193 ? 20.938 3.195 -12.586 1 88.62 193 SER A C 1
ATOM 1439 O O . SER A 1 193 ? 22.031 3.197 -12.023 1 88.62 193 SER A O 1
ATOM 1441 N N . ARG A 1 194 ? 20.094 4.168 -12.461 1 83.19 194 ARG A N 1
ATOM 1442 C CA . ARG A 1 194 ? 20.469 5.391 -11.75 1 83.19 194 ARG A CA 1
ATOM 1443 C C . ARG A 1 194 ? 20.328 5.207 -10.242 1 83.19 194 ARG A C 1
ATOM 1445 O O . ARG A 1 194 ? 20.828 6.023 -9.461 1 83.19 194 ARG A O 1
ATOM 1452 N N . MET A 1 195 ? 19.734 4.16 -9.891 1 85.31 195 MET A N 1
ATOM 1453 C CA . MET A 1 195 ? 19.531 3.918 -8.469 1 85.31 195 MET A CA 1
ATOM 1454 C C . MET A 1 195 ? 20.672 3.094 -7.887 1 85.31 195 MET A C 1
ATOM 1456 O O . MET A 1 195 ? 21.031 2.051 -8.438 1 85.31 195 MET A O 1
ATOM 1460 N N . MET A 1 196 ? 21.156 3.477 -6.801 1 85.56 196 MET A N 1
ATOM 1461 C CA . MET A 1 196 ? 22.328 2.857 -6.18 1 85.56 196 MET A CA 1
ATOM 1462 C C . MET A 1 196 ? 22 1.455 -5.68 1 85.56 196 MET A C 1
ATOM 1464 O O . MET A 1 196 ? 22.828 0.551 -5.762 1 85.56 196 MET A O 1
ATOM 1468 N N . CYS A 1 197 ? 20.828 1.336 -5.113 1 91.06 197 CYS A N 1
ATOM 1469 C CA . CYS A 1 197 ? 20.453 0.007 -4.645 1 91.06 197 CYS A CA 1
ATOM 1470 C C . CYS A 1 197 ? 20.469 -1.003 -5.785 1 91.06 197 CYS A C 1
ATOM 1472 O O . CYS A 1 197 ? 20.969 -2.121 -5.617 1 91.06 197 CYS A O 1
ATOM 1474 N N . SER A 1 198 ? 19.984 -0.611 -6.949 1 93.25 198 SER A N 1
ATOM 1475 C CA . SER A 1 198 ? 19.984 -1.466 -8.133 1 93.25 198 SER A CA 1
ATOM 1476 C C . SER A 1 198 ? 21.406 -1.833 -8.547 1 93.25 198 SER A C 1
ATOM 1478 O O . SER A 1 198 ? 21.703 -3.004 -8.789 1 93.25 198 SER A O 1
ATOM 1480 N N . ARG A 1 199 ? 22.281 -0.87 -8.609 1 93.19 199 ARG A N 1
ATOM 1481 C CA . ARG A 1 199 ? 23.672 -1.103 -9 1 93.19 199 ARG A CA 1
ATOM 1482 C C . ARG A 1 199 ? 24.375 -2.047 -8.023 1 93.19 199 ARG A C 1
ATOM 1484 O O . ARG A 1 199 ? 25.094 -2.955 -8.438 1 93.19 199 ARG A O 1
ATOM 1491 N N . ALA A 1 200 ? 24.125 -1.799 -6.809 1 94.5 200 ALA A N 1
ATOM 1492 C CA . ALA A 1 200 ? 24.734 -2.623 -5.77 1 94.5 200 ALA A CA 1
ATOM 1493 C C . ALA A 1 200 ? 24.297 -4.078 -5.895 1 94.5 200 ALA A C 1
ATOM 1495 O O . ALA A 1 200 ? 25.109 -4.996 -5.754 1 94.5 200 ALA A O 1
ATOM 1496 N N . ARG A 1 201 ? 23 -4.312 -6.102 1 97.69 201 ARG A N 1
ATOM 1497 C CA . ARG A 1 201 ? 22.484 -5.668 -6.25 1 97.69 201 ARG A CA 1
ATOM 1498 C C . ARG A 1 201 ? 23.141 -6.375 -7.434 1 97.69 201 ARG A C 1
ATOM 1500 O O . ARG A 1 201 ? 23.531 -7.539 -7.328 1 97.69 201 ARG A O 1
ATOM 1507 N N . VAL A 1 202 ? 23.297 -5.672 -8.523 1 98 202 VAL A N 1
ATOM 1508 C CA . VAL A 1 202 ? 23.906 -6.25 -9.719 1 98 202 VAL A CA 1
ATOM 1509 C C . VAL A 1 202 ? 25.375 -6.527 -9.461 1 98 202 VAL A C 1
ATOM 1511 O O . VAL A 1 202 ? 25.922 -7.535 -9.93 1 98 202 VAL A O 1
ATOM 1514 N N . ASP A 1 203 ? 26.016 -5.625 -8.773 1 97.38 203 ASP A N 1
ATOM 1515 C CA . ASP A 1 203 ? 27.406 -5.848 -8.422 1 97.38 203 ASP A CA 1
ATOM 1516 C C . ASP A 1 203 ? 27.562 -7.098 -7.559 1 97.38 203 ASP A C 1
ATOM 1518 O O . ASP A 1 203 ? 28.531 -7.848 -7.711 1 97.38 203 ASP A O 1
ATOM 1522 N N . GLY A 1 204 ? 26.641 -7.27 -6.641 1 98.44 204 GLY A N 1
ATOM 1523 C CA . GLY A 1 204 ? 26.641 -8.5 -5.871 1 98.44 204 GLY A CA 1
ATOM 1524 C C . GLY A 1 204 ? 26.469 -9.742 -6.727 1 98.44 204 GLY A C 1
ATOM 1525 O O . GLY A 1 204 ? 27.172 -10.734 -6.531 1 98.44 204 GLY A O 1
ATOM 1526 N N . TYR A 1 205 ? 25.594 -9.617 -7.699 1 98.75 205 TYR A N 1
ATOM 1527 C CA . TYR A 1 205 ? 25.391 -10.664 -8.688 1 98.75 205 TYR A CA 1
ATOM 1528 C C . TYR A 1 205 ? 26.672 -10.977 -9.438 1 98.75 205 TYR A C 1
ATOM 1530 O O . TYR A 1 205 ? 27.078 -12.141 -9.531 1 98.75 205 TYR A O 1
ATOM 1538 N N . ARG A 1 206 ? 27.344 -10.016 -9.891 1 98.56 206 ARG A N 1
ATOM 1539 C CA . ARG A 1 206 ? 28.594 -10.18 -10.625 1 98.56 206 ARG A CA 1
ATOM 1540 C C . ARG A 1 206 ? 29.672 -10.812 -9.75 1 98.56 206 ARG A C 1
ATOM 1542 O O . ARG A 1 206 ? 30.375 -11.727 -10.18 1 98.56 206 ARG A O 1
ATOM 1549 N N . ALA A 1 207 ? 29.75 -10.359 -8.562 1 98.31 207 ALA A N 1
ATOM 1550 C CA . ALA A 1 207 ? 30.766 -10.852 -7.633 1 98.31 207 ALA A CA 1
ATOM 1551 C C . ALA A 1 207 ? 30.578 -12.336 -7.355 1 98.31 207 ALA A C 1
ATOM 1553 O O . ALA A 1 207 ? 31.547 -13.086 -7.27 1 98.31 207 ALA A O 1
ATOM 1554 N N . ALA A 1 208 ? 29.344 -12.727 -7.184 1 98.69 208 ALA A N 1
ATOM 1555 C CA . ALA A 1 208 ? 29.047 -14.133 -6.922 1 98.69 208 ALA A CA 1
ATOM 1556 C C . ALA A 1 208 ? 29.5 -15.016 -8.086 1 98.69 208 ALA A C 1
ATOM 1558 O O . ALA A 1 208 ? 30.094 -16.078 -7.883 1 98.69 208 ALA A O 1
ATOM 1559 N N . LEU A 1 209 ? 29.203 -14.602 -9.297 1 98.69 209 LEU A N 1
ATOM 1560 C CA . LEU A 1 209 ? 29.609 -15.352 -10.477 1 98.69 209 LEU A CA 1
ATOM 1561 C C . LEU A 1 209 ? 31.125 -15.43 -10.586 1 98.69 209 LEU A C 1
ATOM 1563 O O . LEU A 1 209 ? 31.672 -16.5 -10.781 1 98.69 209 LEU A O 1
ATOM 1567 N N . GLU A 1 210 ? 31.75 -14.312 -10.383 1 98 210 GLU A N 1
ATOM 1568 C CA . GLU A 1 210 ? 33.188 -14.242 -10.477 1 98 210 GLU A CA 1
ATOM 1569 C C . GLU A 1 210 ? 33.875 -15.148 -9.445 1 98 210 GLU A C 1
ATOM 1571 O O . GLU A 1 210 ? 34.812 -15.867 -9.758 1 98 210 GLU A O 1
ATOM 1576 N N . THR A 1 211 ? 33.375 -15.125 -8.281 1 97.69 211 THR A N 1
ATOM 1577 C CA . THR A 1 211 ? 33.906 -15.938 -7.195 1 97.69 211 THR A CA 1
ATOM 1578 C C . THR A 1 211 ? 33.781 -17.422 -7.523 1 97.69 211 THR A C 1
ATOM 1580 O O . THR A 1 211 ? 34.656 -18.219 -7.148 1 97.69 211 THR A O 1
ATOM 1583 N N . ALA A 1 212 ? 32.781 -17.766 -8.25 1 98.12 212 ALA A N 1
ATOM 1584 C CA . ALA A 1 212 ? 32.531 -19.156 -8.602 1 98.12 212 ALA A CA 1
ATOM 1585 C C . ALA A 1 212 ? 33.25 -19.531 -9.891 1 98.12 212 ALA A C 1
ATOM 1587 O O . ALA A 1 212 ? 33.156 -20.672 -10.352 1 98.12 212 ALA A O 1
ATOM 1588 N N . GLY A 1 213 ? 33.938 -18.594 -10.5 1 98.06 213 GLY A N 1
ATOM 1589 C CA . GLY A 1 213 ? 34.625 -18.828 -11.75 1 98.06 213 GLY A CA 1
ATOM 1590 C C . GLY A 1 213 ? 33.719 -18.891 -12.953 1 98.06 213 GLY A C 1
ATOM 1591 O O . GLY A 1 213 ? 34.062 -19.5 -13.969 1 98.06 213 GLY A O 1
ATOM 1592 N N . LEU A 1 214 ? 32.562 -18.375 -12.828 1 98.06 214 LEU A N 1
ATOM 1593 C CA . LEU A 1 214 ? 31.594 -18.328 -13.938 1 98.06 214 LEU A CA 1
ATOM 1594 C C . LEU A 1 214 ? 31.672 -16.984 -14.664 1 98.06 214 LEU A C 1
ATOM 1596 O O . LEU A 1 214 ? 31.938 -15.953 -14.047 1 98.06 214 LEU A O 1
ATOM 1600 N N . PRO A 1 215 ? 31.438 -16.969 -15.93 1 95.94 215 PRO A N 1
ATOM 1601 C CA . PRO A 1 215 ? 31.5 -15.711 -16.688 1 95.94 215 PRO A CA 1
ATOM 1602 C C . PRO A 1 215 ? 30.312 -14.797 -16.406 1 95.94 215 PRO A C 1
ATOM 1604 O O . PRO A 1 215 ? 29.188 -15.281 -16.234 1 95.94 215 PRO A O 1
ATOM 1607 N N . VAL A 1 216 ? 30.625 -13.547 -16.391 1 97.19 216 VAL A N 1
ATOM 1608 C CA . VAL A 1 216 ? 29.578 -12.547 -16.406 1 97.19 216 VAL A CA 1
ATOM 1609 C C . VAL A 1 216 ? 29.234 -12.164 -17.844 1 97.19 216 VAL A C 1
ATOM 1611 O O . VAL A 1 216 ? 30 -11.453 -18.5 1 97.19 216 VAL A O 1
ATOM 1614 N N . ASP A 1 217 ? 28.188 -12.625 -18.328 1 96.19 217 ASP A N 1
ATOM 1615 C CA . ASP A 1 217 ? 27.75 -12.344 -19.688 1 96.19 217 ASP A CA 1
ATOM 1616 C C . ASP A 1 217 ? 26.828 -11.133 -19.719 1 96.19 217 ASP A C 1
ATOM 1618 O O . ASP A 1 217 ? 25.688 -11.195 -19.25 1 96.19 217 ASP A O 1
ATOM 1622 N N . PRO A 1 218 ? 27.25 -10.016 -20.266 1 96 218 PRO A N 1
ATOM 1623 C CA . PRO A 1 218 ? 26.422 -8.812 -20.312 1 96 218 PRO A CA 1
ATOM 1624 C C . PRO A 1 218 ? 25.094 -9.023 -21.031 1 96 218 PRO A C 1
ATOM 1626 O O . PRO A 1 218 ? 24.109 -8.336 -20.734 1 96 218 PRO A O 1
ATOM 1629 N N . SER A 1 219 ? 25.031 -10.008 -21.891 1 95.06 219 SER A N 1
ATOM 1630 C CA . SER A 1 219 ? 23.812 -10.25 -22.641 1 95.06 219 SER A CA 1
ATOM 1631 C C . SER A 1 219 ? 22.734 -10.875 -21.766 1 95.06 219 SER A C 1
ATOM 1633 O O . SER A 1 219 ? 21.562 -10.914 -22.156 1 95.06 219 SER A O 1
ATOM 1635 N N . LEU A 1 220 ? 23.109 -11.305 -20.547 1 97 220 LEU A N 1
ATOM 1636 C CA . LEU A 1 220 ? 22.156 -11.922 -19.625 1 97 220 LEU A CA 1
ATOM 1637 C C . LEU A 1 220 ? 21.688 -10.914 -18.578 1 97 220 LEU A C 1
ATOM 1639 O O . LEU A 1 220 ? 20.859 -11.242 -17.734 1 97 220 LEU A O 1
ATOM 1643 N N . ILE A 1 221 ? 22.188 -9.703 -18.703 1 97.62 221 ILE A N 1
ATOM 1644 C CA . ILE A 1 221 ? 21.781 -8.656 -17.766 1 97.62 221 ILE A CA 1
ATOM 1645 C C . ILE A 1 221 ? 20.859 -7.66 -18.469 1 97.62 221 ILE A C 1
ATOM 1647 O O . ILE A 1 221 ? 21.25 -7.047 -19.469 1 97.62 221 ILE A O 1
ATOM 1651 N N . ARG A 1 222 ? 19.609 -7.559 -17.953 1 97.19 222 ARG A N 1
ATOM 1652 C CA . ARG A 1 222 ? 18.625 -6.613 -18.484 1 97.19 222 ARG A CA 1
ATOM 1653 C C . ARG A 1 222 ? 18.328 -5.504 -17.484 1 97.19 222 ARG A C 1
ATOM 1655 O O . ARG A 1 222 ? 18.219 -5.758 -16.281 1 97.19 222 ARG A O 1
ATOM 1662 N N . ASN A 1 223 ? 18.219 -4.312 -18 1 96.81 223 ASN A N 1
ATOM 1663 C CA . ASN A 1 223 ? 17.922 -3.164 -17.156 1 96.81 223 ASN A CA 1
ATOM 1664 C C . ASN A 1 223 ? 16.406 -2.969 -17 1 96.81 223 ASN A C 1
ATOM 1666 O O . ASN A 1 223 ? 15.734 -2.582 -17.953 1 96.81 223 ASN A O 1
ATOM 1670 N N . GLY A 1 224 ? 15.984 -3.158 -15.797 1 97.12 224 GLY A N 1
ATOM 1671 C CA . GLY A 1 224 ? 14.57 -2.992 -15.516 1 97.12 224 GLY A CA 1
ATOM 1672 C C . GLY A 1 224 ? 14.258 -1.723 -14.75 1 97.12 224 GLY A C 1
ATOM 1673 O O . GLY A 1 224 ? 15.078 -0.802 -14.703 1 97.12 224 GLY A O 1
ATOM 1674 N N . ASP A 1 225 ? 12.984 -1.661 -14.227 1 93.88 225 ASP A N 1
ATOM 1675 C CA . ASP A 1 225 ? 12.547 -0.448 -13.547 1 93.88 225 ASP A CA 1
ATOM 1676 C C . ASP A 1 225 ? 11.805 -0.782 -12.25 1 93.88 225 ASP A C 1
ATOM 1678 O O . ASP A 1 225 ? 11 0.019 -11.766 1 93.88 225 ASP A O 1
ATOM 1682 N N . PHE A 1 226 ? 11.922 -2.006 -11.766 1 93.31 226 PHE A N 1
ATOM 1683 C CA . PHE A 1 226 ? 11.375 -2.508 -10.508 1 93.31 226 PHE A CA 1
ATOM 1684 C C . PHE A 1 226 ? 9.883 -2.783 -10.633 1 93.31 226 PHE A C 1
ATOM 1686 O O . PHE A 1 226 ? 9.227 -3.174 -9.664 1 93.31 226 PHE A O 1
ATOM 1693 N N . HIS A 1 227 ? 9.32 -2.594 -11.812 1 93.94 227 HIS A N 1
ATOM 1694 C CA . HIS A 1 227 ? 7.895 -2.832 -12.008 1 93.94 227 HIS A CA 1
ATOM 1695 C C . HIS A 1 227 ? 7.641 -4.207 -12.609 1 93.94 227 HIS A C 1
ATOM 1697 O O . HIS A 1 227 ? 8.508 -4.762 -13.289 1 93.94 227 HIS A O 1
ATOM 1703 N N . HIS A 1 228 ? 6.496 -4.703 -12.336 1 94.94 228 HIS A N 1
ATOM 1704 C CA . HIS A 1 228 ? 6.07 -5.996 -12.859 1 94.94 228 HIS A CA 1
ATOM 1705 C C . HIS A 1 228 ? 6.207 -6.051 -14.383 1 94.94 228 HIS A C 1
ATOM 1707 O O . HIS A 1 228 ? 6.758 -7.008 -14.93 1 94.94 228 HIS A O 1
ATOM 1713 N N . ASP A 1 229 ? 5.762 -5.027 -15.078 1 95.19 229 ASP A N 1
ATOM 1714 C CA . ASP A 1 229 ? 5.738 -5 -16.531 1 95.19 229 ASP A CA 1
ATOM 1715 C C . ASP A 1 229 ? 7.145 -5.148 -17.109 1 95.19 229 ASP A C 1
ATOM 1717 O O . ASP A 1 229 ? 7.336 -5.824 -18.125 1 95.19 229 ASP A O 1
ATOM 1721 N N . SER A 1 230 ? 8.039 -4.527 -16.484 1 96.81 230 SER A N 1
ATOM 1722 C CA . SER A 1 230 ? 9.422 -4.648 -16.938 1 96.81 230 SER A CA 1
ATOM 1723 C C . SER A 1 230 ? 9.938 -6.07 -16.766 1 96.81 230 SER A C 1
ATOM 1725 O O . SER A 1 230 ? 10.617 -6.602 -17.641 1 96.81 230 SER A O 1
ATOM 1727 N N . GLY A 1 231 ? 9.625 -6.68 -15.625 1 97.81 231 GLY A N 1
ATOM 1728 C CA . GLY A 1 231 ? 10 -8.07 -15.414 1 97.81 231 GLY A CA 1
ATOM 1729 C C . GLY A 1 231 ? 9.43 -9.008 -16.469 1 97.81 231 GLY A C 1
ATOM 1730 O O . GLY A 1 231 ? 10.109 -9.938 -16.906 1 97.81 231 GLY A O 1
ATOM 1731 N N . TYR A 1 232 ? 8.203 -8.695 -16.844 1 97.81 232 TYR A N 1
ATOM 1732 C CA . TYR A 1 232 ? 7.539 -9.508 -17.859 1 97.81 232 TYR A CA 1
ATOM 1733 C C . TYR A 1 232 ? 8.203 -9.344 -19.219 1 97.81 232 TYR A C 1
ATOM 1735 O O . TYR A 1 232 ? 8.609 -10.328 -19.844 1 97.81 232 TYR A O 1
ATOM 1743 N N . ARG A 1 233 ? 8.344 -8.133 -19.641 1 98.19 233 ARG A N 1
ATOM 1744 C CA . ARG A 1 233 ? 8.898 -7.832 -20.969 1 98.19 233 ARG A CA 1
ATOM 1745 C C . ARG A 1 233 ? 10.336 -8.32 -21.078 1 98.19 233 ARG A C 1
ATOM 1747 O O . ARG A 1 233 ? 10.695 -9 -22.031 1 98.19 233 ARG A O 1
ATOM 1754 N N . LEU A 1 234 ? 11.109 -8.055 -20.125 1 98 234 LEU A N 1
ATOM 1755 C CA . LEU A 1 234 ? 12.516 -8.43 -20.141 1 98 234 LEU A CA 1
ATOM 1756 C C . LEU A 1 234 ? 12.68 -9.93 -19.922 1 98 234 LEU A C 1
ATOM 1758 O O . LEU A 1 234 ? 13.617 -10.531 -20.453 1 98 234 LEU A O 1
ATOM 1762 N N . GLY A 1 235 ? 11.797 -10.469 -19.125 1 98.12 235 GLY A N 1
ATOM 1763 C CA . GLY A 1 235 ? 11.781 -11.914 -18.969 1 98.12 235 GLY A CA 1
ATOM 1764 C C . GLY A 1 235 ? 11.547 -12.656 -20.266 1 98.12 235 GLY A C 1
ATOM 1765 O O . GLY A 1 235 ? 12.234 -13.633 -20.562 1 98.12 235 GLY A O 1
ATOM 1766 N N . LEU A 1 236 ? 10.594 -12.156 -21.016 1 97.94 236 LEU A N 1
ATOM 1767 C CA . LEU A 1 236 ? 10.336 -12.758 -22.328 1 97.94 236 LEU A CA 1
ATOM 1768 C C . LEU A 1 236 ? 11.586 -12.688 -23.203 1 97.94 236 LEU A C 1
ATOM 1770 O O . LEU A 1 236 ? 11.945 -13.68 -23.844 1 97.94 236 LEU A O 1
ATOM 1774 N N . ASP A 1 237 ? 12.188 -11.594 -23.172 1 96.69 237 ASP A N 1
ATOM 1775 C CA . ASP A 1 237 ? 13.383 -11.391 -23.969 1 96.69 237 ASP A CA 1
ATOM 1776 C C . ASP A 1 237 ? 14.5 -12.352 -23.562 1 96.69 237 ASP A C 1
ATOM 1778 O O . ASP A 1 237 ? 15.164 -12.938 -24.406 1 96.69 237 ASP A O 1
ATOM 1782 N N . LEU A 1 238 ? 14.664 -12.57 -22.281 1 96.56 238 LEU A N 1
ATOM 1783 C CA . LEU A 1 238 ? 15.734 -13.398 -21.719 1 96.56 238 LEU A CA 1
ATOM 1784 C C . LEU A 1 238 ? 15.477 -14.875 -21.984 1 96.56 238 LEU A C 1
ATOM 1786 O O . LEU A 1 238 ? 16.422 -15.656 -22.156 1 96.56 238 LEU A O 1
ATOM 1790 N N . LEU A 1 239 ? 14.211 -15.25 -22.031 1 97.25 239 LEU A N 1
ATOM 1791 C CA . LEU A 1 239 ? 13.875 -16.672 -21.969 1 97.25 239 LEU A CA 1
ATOM 1792 C C . LEU A 1 239 ? 13.562 -17.219 -23.359 1 97.25 239 LEU A C 1
ATOM 1794 O O . LEU A 1 239 ? 13.516 -18.438 -23.562 1 97.25 239 LEU A O 1
ATOM 1798 N N . ARG A 1 240 ? 13.281 -16.422 -24.344 1 92.31 240 ARG A N 1
ATOM 1799 C CA . ARG A 1 240 ? 12.898 -16.859 -25.688 1 92.31 240 ARG A CA 1
ATOM 1800 C C . ARG A 1 240 ? 14.109 -17.359 -26.469 1 92.31 240 ARG A C 1
ATOM 1802 O O . ARG A 1 240 ? 13.992 -18.25 -27.312 1 92.31 240 ARG A O 1
ATOM 1809 N N . GLY A 1 241 ? 15.234 -16.906 -26.281 1 79.12 241 GLY A N 1
ATOM 1810 C CA . GLY A 1 241 ? 16.391 -17.219 -27.109 1 79.12 241 GLY A CA 1
ATOM 1811 C C . GLY A 1 241 ? 17 -18.578 -26.797 1 79.12 241 GLY A C 1
ATOM 1812 O O . GLY A 1 241 ? 16.688 -19.172 -25.781 1 79.12 241 GLY A O 1
ATOM 1813 N N . PRO A 1 242 ? 17.641 -19.062 -27.969 1 83.5 242 PRO A N 1
ATOM 1814 C CA . PRO A 1 242 ? 18.453 -20.234 -27.672 1 83.5 242 PRO A CA 1
ATOM 1815 C C . PRO A 1 242 ? 19.484 -19.984 -26.562 1 83.5 242 PRO A C 1
ATOM 1817 O O . PRO A 1 242 ? 19.953 -18.844 -26.406 1 83.5 242 PRO A O 1
ATOM 1820 N N . GLY A 1 243 ? 19.688 -20.828 -25.672 1 89.19 243 GLY A N 1
ATOM 1821 C CA . GLY A 1 243 ? 20.656 -20.641 -24.609 1 89.19 243 GLY A CA 1
ATOM 1822 C C . GLY A 1 243 ? 20.094 -19.875 -23.422 1 89.19 243 GLY A C 1
ATOM 1823 O O . GLY A 1 243 ? 20.828 -19.109 -22.766 1 89.19 243 GLY A O 1
ATOM 1824 N N . ARG A 1 244 ? 18.844 -19.906 -23.359 1 94.31 244 ARG A N 1
ATOM 1825 C CA . ARG A 1 244 ? 18.234 -19.203 -22.234 1 94.31 244 ARG A CA 1
ATOM 1826 C C . ARG A 1 244 ? 18.844 -19.609 -20.906 1 94.31 244 ARG A C 1
ATOM 1828 O O . ARG A 1 244 ? 19.312 -20.734 -20.766 1 94.31 244 ARG A O 1
ATOM 1835 N N . PRO A 1 245 ? 18.875 -18.656 -19.984 1 97.88 245 PRO A N 1
ATOM 1836 C CA . PRO A 1 245 ? 19.359 -19.031 -18.641 1 97.88 245 PRO A CA 1
ATOM 1837 C C . PRO A 1 245 ? 18.438 -20 -17.922 1 97.88 245 PRO A C 1
ATOM 1839 O O . PRO A 1 245 ? 17.25 -20.078 -18.25 1 97.88 245 PRO A O 1
ATOM 1842 N N . THR A 1 246 ? 19.016 -20.75 -17.062 1 98.12 246 THR A N 1
ATOM 1843 C CA . THR A 1 246 ? 18.234 -21.688 -16.266 1 98.12 246 THR A CA 1
ATOM 1844 C C . THR A 1 246 ? 17.875 -21.094 -14.906 1 98.12 246 THR A C 1
ATOM 1846 O O . THR A 1 246 ? 17.141 -21.688 -14.125 1 98.12 246 THR A O 1
ATOM 1849 N N . ALA A 1 247 ? 18.422 -19.875 -14.625 1 98.75 247 ALA A N 1
ATOM 1850 C CA . ALA A 1 247 ? 18.094 -19.125 -13.414 1 98.75 247 ALA A CA 1
ATOM 1851 C C . ALA A 1 247 ? 18.172 -17.625 -13.664 1 98.75 247 ALA A C 1
ATOM 1853 O O . ALA A 1 247 ? 18.953 -17.156 -14.484 1 98.75 247 ALA A O 1
ATOM 1854 N N . VAL A 1 248 ? 17.312 -16.906 -13.008 1 98.88 248 VAL A N 1
ATOM 1855 C CA . VAL A 1 248 ? 17.328 -15.445 -13.133 1 98.88 248 VAL A CA 1
ATOM 1856 C C . VAL A 1 248 ? 17.203 -14.812 -11.75 1 98.88 248 VAL A C 1
ATOM 1858 O O . VAL A 1 248 ? 16.328 -15.195 -10.961 1 98.88 248 VAL A O 1
ATOM 1861 N N . PHE A 1 249 ? 18.125 -13.914 -11.453 1 98.88 249 PHE A N 1
ATOM 1862 C CA . PHE A 1 249 ? 18.031 -13.008 -10.312 1 98.88 249 PHE A CA 1
ATOM 1863 C C . PHE A 1 249 ? 17.297 -11.727 -10.703 1 98.88 249 PHE A C 1
ATOM 1865 O O . PHE A 1 249 ? 17.828 -10.906 -11.453 1 98.88 249 PHE A O 1
ATOM 1872 N N . ALA A 1 250 ? 16.031 -11.586 -10.195 1 98.81 250 ALA A N 1
ATOM 1873 C CA . ALA A 1 250 ? 15.289 -10.344 -10.406 1 98.81 250 ALA A CA 1
ATOM 1874 C C . ALA A 1 250 ? 15.586 -9.328 -9.312 1 98.81 250 ALA A C 1
ATOM 1876 O O . ALA A 1 250 ? 15.539 -9.664 -8.125 1 98.81 250 ALA A O 1
ATOM 1877 N N . GLY A 1 251 ? 15.766 -8.109 -9.688 1 97.88 251 GLY A N 1
ATOM 1878 C CA . GLY A 1 251 ? 16.188 -7.051 -8.789 1 97.88 251 GLY A CA 1
ATOM 1879 C C . GLY A 1 251 ? 15.164 -6.734 -7.715 1 97.88 251 GLY A C 1
ATOM 1880 O O . GLY A 1 251 ? 15.477 -6.051 -6.734 1 97.88 251 GLY A O 1
ATOM 1881 N N . ASN A 1 252 ? 13.922 -7.164 -7.84 1 96.88 252 ASN A N 1
ATOM 1882 C CA . ASN A 1 252 ? 12.906 -7.078 -6.801 1 96.88 252 ASN A CA 1
ATOM 1883 C C . ASN A 1 252 ? 11.773 -8.078 -7.039 1 96.88 252 ASN A C 1
ATOM 1885 O O . ASN A 1 252 ? 11.719 -8.719 -8.094 1 96.88 252 ASN A O 1
ATOM 1889 N N . ASP A 1 253 ? 10.93 -8.219 -6.094 1 96.81 253 ASP A N 1
ATOM 1890 C CA . ASP A 1 253 ? 9.875 -9.227 -6.133 1 96.81 253 ASP A CA 1
ATOM 1891 C C . ASP A 1 253 ? 8.898 -8.961 -7.277 1 96.81 253 ASP A C 1
ATOM 1893 O O . ASP A 1 253 ? 8.43 -9.891 -7.934 1 96.81 253 ASP A O 1
ATOM 1897 N N . LEU A 1 254 ? 8.57 -7.719 -7.555 1 95.69 254 LEU A N 1
ATOM 1898 C CA . LEU A 1 254 ? 7.594 -7.414 -8.594 1 95.69 254 LEU A CA 1
ATOM 1899 C C . LEU A 1 254 ? 8.109 -7.832 -9.969 1 95.69 254 LEU A C 1
ATOM 1901 O O . LEU A 1 254 ? 7.367 -8.414 -10.766 1 95.69 254 LEU A O 1
ATOM 1905 N N . GLN A 1 255 ? 9.312 -7.531 -10.211 1 97.62 255 GLN A N 1
ATOM 1906 C CA . GLN A 1 255 ? 9.898 -7.977 -11.469 1 97.62 255 GLN A CA 1
ATOM 1907 C C . GLN A 1 255 ? 9.992 -9.5 -11.523 1 97.62 255 GLN A C 1
ATOM 1909 O O . GLN A 1 255 ? 9.859 -10.094 -12.594 1 97.62 255 GLN A O 1
ATOM 1914 N N . ALA A 1 256 ? 10.305 -10.125 -10.367 1 98.25 256 ALA A N 1
ATOM 1915 C CA . ALA A 1 256 ? 10.289 -11.586 -10.312 1 98.25 256 ALA A CA 1
ATOM 1916 C C . ALA A 1 256 ? 8.922 -12.133 -10.727 1 98.25 256 ALA A C 1
ATOM 1918 O O . ALA A 1 256 ? 8.836 -13.117 -11.453 1 98.25 256 ALA A O 1
ATOM 1919 N N . LEU A 1 257 ? 7.879 -11.469 -10.273 1 96.31 257 LEU A N 1
ATOM 1920 C CA . LEU A 1 257 ? 6.535 -11.898 -10.633 1 96.31 257 LEU A CA 1
ATOM 1921 C C . LEU A 1 257 ? 6.273 -11.68 -12.125 1 96.31 257 LEU A C 1
ATOM 1923 O O . LEU A 1 257 ? 5.555 -12.461 -12.75 1 96.31 257 LEU A O 1
ATOM 1927 N N . GLY A 1 258 ? 6.812 -10.57 -12.648 1 97.5 258 GLY A N 1
ATOM 1928 C CA . GLY A 1 258 ? 6.777 -10.414 -14.094 1 97.5 258 GLY A CA 1
ATOM 1929 C C . GLY A 1 258 ? 7.457 -11.555 -14.836 1 97.5 258 GLY A C 1
ATOM 1930 O O . GLY A 1 258 ? 6.949 -12.031 -15.852 1 97.5 258 GLY A O 1
ATOM 1931 N N . LEU A 1 259 ? 8.531 -11.953 -14.297 1 98.06 259 LEU A N 1
ATOM 1932 C CA . LEU A 1 259 ? 9.266 -13.086 -14.859 1 98.06 259 LEU A CA 1
ATOM 1933 C C . LEU A 1 259 ? 8.445 -14.367 -14.773 1 98.06 259 LEU A C 1
ATOM 1935 O O . LEU A 1 259 ? 8.469 -15.188 -15.695 1 98.06 259 LEU A O 1
ATOM 1939 N N . TYR A 1 260 ? 7.711 -14.578 -13.633 1 97 260 TYR A N 1
ATOM 1940 C CA . TYR A 1 260 ? 6.781 -15.688 -13.508 1 97 260 TYR A CA 1
ATOM 1941 C C . TYR A 1 260 ? 5.801 -15.719 -14.68 1 97 260 TYR A C 1
ATOM 1943 O O . TYR A 1 260 ? 5.562 -16.766 -15.273 1 97 260 TYR A O 1
ATOM 1951 N N . GLU A 1 261 ? 5.27 -14.57 -14.945 1 95.31 261 GLU A N 1
ATOM 1952 C CA . GLU A 1 261 ? 4.293 -14.461 -16.031 1 95.31 261 GLU A CA 1
ATOM 1953 C C . GLU A 1 261 ? 4.926 -14.797 -17.375 1 95.31 261 GLU A C 1
ATOM 1955 O O . GLU A 1 261 ? 4.336 -15.523 -18.188 1 95.31 261 GLU A O 1
ATOM 1960 N N . ALA A 1 262 ? 6.094 -14.25 -17.641 1 97.19 262 ALA A N 1
ATOM 1961 C CA . ALA A 1 262 ? 6.816 -14.547 -18.875 1 97.19 262 ALA A CA 1
ATOM 1962 C C . ALA A 1 262 ? 7.059 -16.047 -19.016 1 97.19 262 ALA A C 1
ATOM 1964 O O . ALA A 1 262 ? 6.84 -16.625 -20.094 1 97.19 262 ALA A O 1
ATOM 1965 N N . ALA A 1 263 ? 7.516 -16.672 -17.938 1 96.94 263 ALA A N 1
ATOM 1966 C CA . ALA A 1 263 ? 7.777 -18.109 -17.938 1 96.94 263 ALA A CA 1
ATOM 1967 C C . ALA A 1 263 ? 6.512 -18.906 -18.266 1 96.94 263 ALA A C 1
ATOM 1969 O O . ALA A 1 263 ? 6.539 -19.828 -19.078 1 96.94 263 ALA A O 1
ATOM 1970 N N . ARG A 1 264 ? 5.465 -18.5 -17.594 1 92.94 264 ARG A N 1
ATOM 1971 C CA . ARG A 1 264 ? 4.191 -19.172 -17.828 1 92.94 264 ARG A CA 1
ATOM 1972 C C . ARG A 1 264 ? 3.773 -19.062 -19.281 1 92.94 264 ARG A C 1
ATOM 1974 O O . ARG A 1 264 ? 3.32 -20.047 -19.891 1 92.94 264 ARG A O 1
ATOM 1981 N N . GLU A 1 265 ? 3.898 -17.922 -19.844 1 93.44 265 GLU A N 1
ATOM 1982 C CA . GLU A 1 265 ? 3.529 -17.672 -21.234 1 93.44 265 GLU A CA 1
ATOM 1983 C C . GLU A 1 265 ? 4.359 -18.547 -22.188 1 93.44 265 GLU A C 1
ATOM 1985 O O . GLU A 1 265 ? 3.867 -18.984 -23.219 1 93.44 265 GLU A O 1
ATOM 1990 N N . LEU A 1 266 ? 5.57 -18.828 -21.844 1 96.38 266 LEU A N 1
ATOM 1991 C CA . LEU A 1 266 ? 6.488 -19.578 -22.688 1 96.38 266 LEU A CA 1
ATOM 1992 C C . LEU A 1 266 ? 6.426 -21.062 -22.375 1 96.38 266 LEU A C 1
ATOM 1994 O O . LEU A 1 266 ? 7.172 -21.859 -22.953 1 96.38 266 LEU A O 1
ATOM 1998 N N . GLY A 1 267 ? 5.586 -21.391 -21.375 1 94.25 267 GLY A N 1
ATOM 1999 C CA . GLY A 1 267 ? 5.41 -22.797 -21.016 1 94.25 267 GLY A CA 1
ATOM 2000 C C . GLY A 1 267 ? 6.547 -23.344 -20.172 1 94.25 267 GLY A C 1
ATOM 2001 O O . GLY A 1 267 ? 6.809 -24.547 -20.188 1 94.25 267 GLY A O 1
ATOM 2002 N N . LEU A 1 268 ? 7.277 -22.469 -19.438 1 96 268 LEU A N 1
ATOM 2003 C CA . LEU A 1 268 ? 8.383 -22.891 -18.578 1 96 268 LEU A CA 1
ATOM 2004 C C . LEU A 1 268 ? 7.914 -23.078 -17.141 1 96 268 LEU A C 1
ATOM 2006 O O . LEU A 1 268 ? 7.145 -22.266 -16.625 1 96 268 LEU A O 1
ATOM 2010 N N . ARG A 1 269 ? 8.32 -24.203 -16.547 1 94.88 269 ARG A N 1
ATOM 2011 C CA . ARG A 1 269 ? 7.957 -24.5 -15.172 1 94.88 269 ARG A CA 1
ATOM 2012 C C . ARG A 1 269 ? 8.984 -23.922 -14.203 1 94.88 269 ARG A C 1
ATOM 2014 O O . ARG A 1 269 ? 10.188 -23.969 -14.469 1 94.88 269 ARG A O 1
ATOM 2021 N N . ILE A 1 270 ? 8.516 -23.375 -13.164 1 97 270 ILE A N 1
ATOM 2022 C CA . ILE A 1 270 ? 9.336 -22.922 -12.047 1 97 270 ILE A CA 1
ATOM 2023 C C . ILE A 1 270 ? 9.141 -23.859 -10.852 1 97 270 ILE A C 1
ATOM 2025 O O . ILE A 1 270 ? 8.023 -24.031 -10.375 1 97 270 ILE A O 1
ATOM 2029 N N . PRO A 1 271 ? 10.156 -24.453 -10.375 1 97.44 271 PRO A N 1
ATOM 2030 C CA . PRO A 1 271 ? 11.57 -24.188 -10.656 1 97.44 271 PRO A CA 1
ATOM 2031 C C . PRO A 1 271 ? 12.18 -25.172 -11.648 1 97.44 271 PRO A C 1
ATOM 2033 O O . PRO A 1 271 ? 13.375 -25.109 -11.93 1 97.44 271 PRO A O 1
ATOM 2036 N N . GLU A 1 272 ? 11.422 -26.094 -12.156 1 97.38 272 GLU A N 1
ATOM 2037 C CA . GLU A 1 272 ? 11.961 -27.234 -12.883 1 97.38 272 GLU A CA 1
ATOM 2038 C C . GLU A 1 272 ? 12.734 -26.797 -14.125 1 97.38 272 GLU A C 1
ATOM 2040 O O . GLU A 1 272 ? 13.75 -27.391 -14.477 1 97.38 272 GLU A O 1
ATOM 2045 N N . ASP A 1 273 ? 12.242 -25.766 -14.797 1 97.06 273 ASP A N 1
ATOM 2046 C CA . ASP A 1 273 ? 12.883 -25.281 -16.016 1 97.06 273 ASP A CA 1
ATOM 2047 C C . ASP A 1 273 ? 13.625 -23.984 -15.766 1 97.06 273 ASP A C 1
ATOM 2049 O O . ASP A 1 273 ? 14.57 -23.656 -16.484 1 97.06 273 ASP A O 1
ATOM 2053 N N . LEU A 1 274 ? 13.164 -23.234 -14.758 1 98.38 274 LEU A N 1
ATOM 2054 C CA . LEU A 1 274 ? 13.711 -21.922 -14.461 1 98.38 274 LEU A CA 1
ATOM 2055 C C . LEU A 1 274 ? 13.656 -21.641 -12.961 1 98.38 274 LEU A C 1
ATOM 2057 O O . LEU A 1 274 ? 12.578 -21.688 -12.359 1 98.38 274 LEU A O 1
ATOM 2061 N N . SER A 1 275 ? 14.805 -21.375 -12.398 1 98.88 275 SER A N 1
ATOM 2062 C CA . SER A 1 275 ? 14.828 -20.891 -11.023 1 98.88 275 SER A CA 1
ATOM 2063 C C . SER A 1 275 ? 14.75 -19.359 -10.984 1 98.88 275 SER A C 1
ATOM 2065 O O . SER A 1 275 ? 15.367 -18.688 -11.805 1 98.88 275 SER A O 1
ATOM 2067 N N . VAL A 1 276 ? 13.953 -18.844 -10.039 1 98.88 276 VAL A N 1
ATOM 2068 C CA . VAL A 1 276 ? 13.758 -17.406 -9.93 1 98.88 276 VAL A CA 1
ATOM 2069 C C . VAL A 1 276 ? 14.031 -16.953 -8.492 1 98.88 276 VAL A C 1
ATOM 2071 O O . VAL A 1 276 ? 13.547 -17.562 -7.543 1 98.88 276 VAL A O 1
ATOM 2074 N N . VAL A 1 277 ? 14.859 -15.953 -8.305 1 98.94 277 VAL A N 1
ATOM 2075 C CA . VAL A 1 277 ? 15.078 -15.297 -7.016 1 98.94 277 VAL A CA 1
ATOM 2076 C C . VAL A 1 277 ? 14.68 -13.828 -7.113 1 98.94 277 VAL A C 1
ATOM 2078 O O . VAL A 1 277 ? 15.016 -13.148 -8.094 1 98.94 277 VAL A O 1
ATOM 2081 N N . GLY A 1 278 ? 13.961 -13.383 -6.141 1 98.75 278 GLY A N 1
ATOM 2082 C CA . GLY A 1 278 ? 13.586 -11.977 -6.086 1 98.75 278 GLY A CA 1
ATOM 2083 C C . GLY A 1 278 ? 14.328 -11.203 -5.02 1 98.75 278 GLY A C 1
ATOM 2084 O O . GLY A 1 278 ? 15.414 -11.609 -4.598 1 98.75 278 GLY A O 1
ATOM 2085 N N . PHE A 1 279 ? 13.859 -10.047 -4.617 1 98.38 279 PHE A N 1
ATOM 2086 C CA . PHE A 1 279 ? 14.414 -9.133 -3.625 1 98.38 279 PHE A CA 1
ATOM 2087 C C . PHE A 1 279 ? 13.312 -8.289 -2.992 1 98.38 279 PHE A C 1
ATOM 2089 O O . PHE A 1 279 ? 12.484 -7.711 -3.695 1 98.38 279 PHE A O 1
ATOM 2096 N N . ASP A 1 280 ? 13.281 -8.141 -1.68 1 96.38 280 ASP A N 1
ATOM 2097 C CA . ASP A 1 280 ? 12.367 -7.367 -0.849 1 96.38 280 ASP A CA 1
ATOM 2098 C C . ASP A 1 280 ? 11.719 -8.242 0.225 1 96.38 280 ASP A C 1
ATOM 2100 O O . ASP A 1 280 ? 11.719 -7.883 1.404 1 96.38 280 ASP A O 1
ATOM 2104 N N . ASP A 1 281 ? 11.156 -9.422 -0.27 1 97.12 281 ASP A N 1
ATOM 2105 C CA . ASP A 1 281 ? 10.344 -10.344 0.523 1 97.12 281 ASP A CA 1
ATOM 2106 C C . ASP A 1 281 ? 9 -9.719 0.894 1 97.12 281 ASP A C 1
ATOM 2108 O O . ASP A 1 281 ? 8.641 -9.672 2.07 1 97.12 281 ASP A O 1
ATOM 2112 N N . LEU A 1 282 ? 8.336 -9.219 -0.115 1 93.94 282 LEU A N 1
ATOM 2113 C CA . LEU A 1 282 ? 6.973 -8.742 0.062 1 93.94 282 LEU A CA 1
ATOM 2114 C C . LEU A 1 282 ? 6.035 -9.891 0.412 1 93.94 282 LEU A C 1
ATOM 2116 O O . LEU A 1 282 ? 6.305 -11.047 0.064 1 93.94 282 LEU A O 1
ATOM 2120 N N . PRO A 1 283 ? 4.91 -9.602 1.026 1 90.31 283 PRO A N 1
ATOM 2121 C CA . PRO A 1 283 ? 3.992 -10.68 1.393 1 90.31 283 PRO A CA 1
ATOM 2122 C C . PRO A 1 283 ? 3.613 -11.555 0.203 1 90.31 283 PRO A C 1
ATOM 2124 O O . PRO A 1 283 ? 3.486 -12.773 0.348 1 90.31 283 PRO A O 1
ATOM 2127 N N . ILE A 1 284 ? 3.52 -10.992 -0.947 1 90.62 284 ILE A N 1
ATOM 2128 C CA . ILE A 1 284 ? 3.084 -11.688 -2.154 1 90.62 284 ILE A CA 1
ATOM 2129 C C . ILE A 1 284 ? 4.078 -12.797 -2.502 1 90.62 284 ILE A C 1
ATOM 2131 O O . ILE A 1 284 ? 3.725 -13.766 -3.174 1 90.62 284 ILE A O 1
ATOM 2135 N N . ALA A 1 285 ? 5.277 -12.641 -2.074 1 94.44 285 ALA A N 1
ATOM 2136 C CA . ALA A 1 285 ? 6.305 -13.641 -2.355 1 94.44 285 ALA A CA 1
ATOM 2137 C C . ALA A 1 285 ? 5.91 -15 -1.791 1 94.44 285 ALA A C 1
ATOM 2139 O O . ALA A 1 285 ? 6.258 -16.047 -2.359 1 94.44 285 ALA A O 1
ATOM 2140 N N . ARG A 1 286 ? 5.152 -14.984 -0.719 1 91.56 286 ARG A N 1
ATOM 2141 C CA . ARG A 1 286 ? 4.715 -16.219 -0.075 1 91.56 286 ARG A CA 1
ATOM 2142 C C . ARG A 1 286 ? 3.439 -16.75 -0.718 1 91.56 286 ARG A C 1
ATOM 2144 O O . ARG A 1 286 ? 3.166 -17.953 -0.663 1 91.56 286 ARG A O 1
ATOM 2151 N N . TRP A 1 287 ? 2.736 -15.898 -1.361 1 88.38 287 TRP A N 1
ATOM 2152 C CA . TRP A 1 287 ? 1.384 -16.234 -1.788 1 88.38 287 TRP A CA 1
ATOM 2153 C C . TRP A 1 287 ? 1.384 -16.781 -3.211 1 88.38 287 TRP A C 1
ATOM 2155 O O . TRP A 1 287 ? 0.465 -17.516 -3.604 1 88.38 287 TRP A O 1
ATOM 2165 N N . VAL A 1 288 ? 2.371 -16.453 -3.975 1 90.38 288 VAL A N 1
ATOM 2166 C CA . VAL A 1 288 ? 2.42 -16.859 -5.375 1 90.38 288 VAL A CA 1
ATOM 2167 C C . VAL A 1 288 ? 2.826 -18.328 -5.473 1 90.38 288 VAL A C 1
ATOM 2169 O O . VAL A 1 288 ? 3.318 -18.906 -4.504 1 90.38 288 VAL A O 1
ATOM 2172 N N . GLY A 1 289 ? 2.424 -18.984 -6.766 1 86.12 289 GLY A N 1
ATOM 2173 C CA . GLY A 1 289 ? 2.811 -20.359 -7.02 1 86.12 289 GLY A CA 1
ATOM 2174 C C . GLY A 1 289 ? 3.857 -20.5 -8.109 1 86.12 289 GLY A C 1
ATOM 2175 O O . GLY A 1 289 ? 3.637 -20.062 -9.242 1 86.12 289 GLY A O 1
ATOM 2176 N N . PRO A 1 290 ? 5.016 -21.047 -7.77 1 92.62 290 PRO A N 1
ATOM 2177 C CA . PRO A 1 290 ? 5.516 -21.422 -6.441 1 92.62 290 PRO A CA 1
ATOM 2178 C C . PRO A 1 290 ? 5.926 -20.219 -5.602 1 92.62 290 PRO A C 1
ATOM 2180 O O . PRO A 1 290 ? 6.223 -19.156 -6.148 1 92.62 290 PRO A O 1
ATOM 2183 N N . PRO A 1 291 ? 5.902 -20.406 -4.23 1 95.5 291 PRO A N 1
ATOM 2184 C CA . PRO A 1 291 ? 6.402 -19.312 -3.389 1 95.5 291 PRO A CA 1
ATOM 2185 C C . PRO A 1 291 ? 7.816 -18.875 -3.768 1 95.5 291 PRO A C 1
ATOM 2187 O O . PRO A 1 291 ? 8.672 -19.719 -4.059 1 95.5 291 PRO A O 1
ATOM 2190 N N . LEU A 1 292 ? 8.016 -17.641 -3.744 1 98 292 LEU A N 1
ATOM 2191 C CA . LEU A 1 292 ? 9.195 -17.031 -4.352 1 98 292 LEU A CA 1
ATOM 2192 C C . LEU A 1 292 ? 10.367 -17.031 -3.373 1 98 292 LEU A C 1
ATOM 2194 O O . LEU A 1 292 ? 10.25 -16.516 -2.26 1 98 292 LEU A O 1
ATOM 2198 N N . THR A 1 293 ? 11.477 -17.703 -3.738 1 98.88 293 THR A N 1
ATOM 2199 C CA . THR A 1 293 ? 12.75 -17.438 -3.086 1 98.88 293 THR A CA 1
ATOM 2200 C C . THR A 1 293 ? 13.18 -15.992 -3.291 1 98.88 293 THR A C 1
ATOM 2202 O O . THR A 1 293 ? 13.148 -15.477 -4.414 1 98.88 293 THR A O 1
ATOM 2205 N N . THR A 1 294 ? 13.508 -15.273 -2.215 1 98.81 294 THR A N 1
ATOM 2206 C CA . THR A 1 294 ? 13.773 -13.852 -2.336 1 98.81 294 THR A CA 1
ATOM 2207 C C . THR A 1 294 ? 14.727 -13.383 -1.236 1 98.81 294 THR A C 1
ATOM 2209 O O . THR A 1 294 ? 15.008 -14.125 -0.296 1 98.81 294 THR A O 1
ATOM 2212 N N . VAL A 1 295 ? 15.352 -12.242 -1.447 1 98.81 295 VAL A N 1
ATOM 2213 C CA . VAL A 1 295 ? 16.172 -11.594 -0.424 1 98.81 295 VAL A CA 1
ATOM 2214 C C . VAL A 1 295 ? 15.297 -10.664 0.418 1 98.81 295 VAL A C 1
ATOM 2216 O O . VAL A 1 295 ? 14.641 -9.766 -0.116 1 98.81 295 VAL A O 1
ATOM 2219 N N . ARG A 1 296 ? 15.281 -10.922 1.67 1 98.25 296 ARG A N 1
ATOM 2220 C CA . ARG A 1 296 ? 14.477 -10.117 2.58 1 98.25 296 ARG A CA 1
ATOM 2221 C C . ARG A 1 296 ? 15.172 -8.805 2.91 1 98.25 296 ARG A C 1
ATOM 2223 O O . ARG A 1 296 ? 16.328 -8.797 3.352 1 98.25 296 ARG A O 1
ATOM 2230 N N . GLN A 1 297 ? 14.539 -7.695 2.547 1 96 297 GLN A N 1
ATOM 2231 C CA . GLN A 1 297 ? 14.82 -6.375 3.098 1 96 297 GLN A CA 1
ATOM 2232 C C . GLN A 1 297 ? 13.914 -6.066 4.285 1 96 297 GLN A C 1
ATOM 2234 O O . GLN A 1 297 ? 12.695 -6.191 4.191 1 96 297 GLN A O 1
ATOM 2239 N N . PRO A 1 298 ? 14.484 -5.793 5.41 1 95.81 298 PRO A N 1
ATOM 2240 C CA . PRO A 1 298 ? 13.609 -5.43 6.531 1 95.81 298 PRO A CA 1
ATOM 2241 C C . PRO A 1 298 ? 12.984 -4.047 6.367 1 95.81 298 PRO A C 1
ATOM 2243 O O . PRO A 1 298 ? 13.273 -3.135 7.141 1 95.81 298 PRO A O 1
ATOM 2246 N N . LEU A 1 299 ? 12.086 -3.885 5.461 1 94.06 299 LEU A N 1
ATOM 2247 C CA . LEU A 1 299 ? 11.555 -2.609 4.992 1 94.06 299 LEU A CA 1
ATOM 2248 C C . LEU A 1 299 ? 10.844 -1.869 6.121 1 94.06 299 LEU A C 1
ATOM 2250 O O . LEU A 1 299 ? 11.07 -0.673 6.324 1 94.06 299 LEU A O 1
ATOM 2254 N N . THR A 1 300 ? 9.961 -2.592 6.855 1 94.69 300 THR A N 1
ATOM 2255 C CA . THR A 1 300 ? 9.234 -1.961 7.949 1 94.69 300 THR A CA 1
ATOM 2256 C C . THR A 1 300 ? 10.188 -1.472 9.031 1 94.69 300 THR A C 1
ATOM 2258 O O . THR A 1 300 ? 10.055 -0.35 9.523 1 94.69 300 THR A O 1
ATOM 2261 N N . GLU A 1 301 ? 11.156 -2.252 9.305 1 96.12 301 GLU A N 1
ATOM 2262 C CA . GLU A 1 301 ? 12.164 -1.877 10.289 1 96.12 301 GLU A CA 1
ATOM 2263 C C . GLU A 1 301 ? 12.992 -0.688 9.812 1 96.12 301 GLU A C 1
ATOM 2265 O O . GLU A 1 301 ? 13.344 0.188 10.602 1 96.12 301 GLU A O 1
ATOM 2270 N N . MET A 1 302 ? 13.359 -0.721 8.57 1 95.94 302 MET A N 1
ATOM 2271 C CA . MET A 1 302 ? 14.086 0.398 7.977 1 95.94 302 MET A CA 1
ATOM 2272 C C . MET A 1 302 ? 13.297 1.695 8.125 1 95.94 302 MET A C 1
ATOM 2274 O O . MET A 1 302 ? 13.852 2.725 8.508 1 95.94 302 MET A O 1
ATOM 2278 N N . ALA A 1 303 ? 12.039 1.588 7.84 1 96.19 303 ALA A N 1
ATOM 2279 C CA . ALA A 1 303 ? 11.172 2.762 7.91 1 96.19 303 ALA A CA 1
ATOM 2280 C C . ALA A 1 303 ? 11 3.238 9.352 1 96.19 303 ALA A C 1
ATOM 2282 O O . ALA A 1 303 ? 10.969 4.441 9.609 1 96.19 303 ALA A O 1
ATOM 2283 N N . GLU A 1 304 ? 10.844 2.312 10.25 1 96.88 304 GLU A N 1
ATOM 2284 C CA . GLU A 1 304 ? 10.797 2.662 11.672 1 96.88 304 GLU A CA 1
ATOM 2285 C C . GLU A 1 304 ? 12.07 3.381 12.102 1 96.88 304 GLU A C 1
ATOM 2287 O O . GLU A 1 304 ? 12.008 4.402 12.789 1 96.88 304 GLU A O 1
ATOM 2292 N N . ALA A 1 305 ? 13.195 2.84 11.672 1 95.81 305 ALA A N 1
ATOM 2293 C CA . ALA A 1 305 ? 14.492 3.436 12.008 1 95.81 305 ALA A CA 1
ATOM 2294 C C . ALA A 1 305 ? 14.602 4.852 11.445 1 95.81 305 ALA A C 1
ATOM 2296 O O . ALA A 1 305 ? 15.094 5.758 12.117 1 95.81 305 ALA A O 1
ATOM 2297 N N . ALA A 1 306 ? 14.156 5.012 10.219 1 95.81 306 ALA A N 1
ATOM 2298 C CA . ALA A 1 306 ? 14.203 6.328 9.586 1 95.81 306 ALA A CA 1
ATOM 2299 C C . ALA A 1 306 ? 13.352 7.332 10.352 1 95.81 306 ALA A C 1
ATOM 2301 O O . ALA A 1 306 ? 13.789 8.461 10.609 1 95.81 306 ALA A O 1
ATOM 2302 N N . ALA A 1 307 ? 12.164 6.91 10.703 1 96.25 307 ALA A N 1
ATOM 2303 C CA . ALA A 1 307 ? 11.25 7.773 11.445 1 96.25 307 ALA A CA 1
ATOM 2304 C C . ALA A 1 307 ? 11.828 8.141 12.812 1 96.25 307 ALA A C 1
ATOM 2306 O O . ALA A 1 307 ? 11.797 9.305 13.219 1 96.25 307 ALA A O 1
ATOM 2307 N N . ARG A 1 308 ? 12.375 7.195 13.523 1 95.06 308 ARG A N 1
ATOM 2308 C CA . ARG A 1 308 ? 12.969 7.453 14.828 1 95.06 308 ARG A CA 1
ATOM 2309 C C . ARG A 1 308 ? 14.164 8.391 14.711 1 95.06 308 ARG A C 1
ATOM 2311 O O . ARG A 1 308 ? 14.328 9.312 15.516 1 95.06 308 ARG A O 1
ATOM 2318 N N . LEU A 1 309 ? 14.977 8.102 13.727 1 93.62 309 LEU A N 1
ATOM 2319 C CA . LEU A 1 309 ? 16.172 8.914 13.516 1 93.62 309 LEU A CA 1
ATOM 2320 C C . LEU A 1 309 ? 15.805 10.367 13.25 1 93.62 309 LEU A C 1
ATOM 2322 O O . LEU A 1 309 ? 16.391 11.281 13.828 1 93.62 309 LEU A O 1
ATOM 2326 N N . VAL A 1 310 ? 14.828 10.586 12.414 1 93.12 310 VAL A N 1
ATOM 2327 C CA . VAL A 1 310 ? 14.484 11.953 12.047 1 93.12 310 VAL A CA 1
ATOM 2328 C C . VAL A 1 310 ? 13.898 12.688 13.25 1 93.12 310 VAL A C 1
ATOM 2330 O O . VAL A 1 310 ? 14.133 13.883 13.43 1 93.12 310 VAL A O 1
ATOM 2333 N N . LEU A 1 311 ? 13.164 12.023 14.078 1 92.12 311 LEU A N 1
ATOM 2334 C CA . LEU A 1 311 ? 12.602 12.617 15.289 1 92.12 311 LEU A CA 1
ATOM 2335 C C . LEU A 1 311 ? 13.703 12.93 16.297 1 92.12 311 LEU A C 1
ATOM 2337 O O . LEU A 1 311 ? 13.672 13.961 16.969 1 92.12 311 LEU A O 1
ATOM 2341 N N . ASP A 1 312 ? 14.68 12.039 16.359 1 89.81 312 ASP A N 1
ATOM 2342 C CA . ASP A 1 312 ? 15.82 12.258 17.25 1 89.81 312 ASP A CA 1
ATOM 2343 C C . ASP A 1 312 ? 16.625 13.477 16.812 1 89.81 312 ASP A C 1
ATOM 2345 O O . ASP A 1 312 ? 17.094 14.258 17.641 1 89.81 312 ASP A O 1
ATOM 2349 N N . LEU A 1 313 ? 16.797 13.609 15.531 1 86.56 313 LEU A N 1
ATOM 2350 C CA . LEU A 1 313 ? 17.516 14.75 14.977 1 86.56 313 LEU A CA 1
ATOM 2351 C C . LEU A 1 313 ? 16.797 16.062 15.312 1 86.56 313 LEU A C 1
ATOM 2353 O O . LEU A 1 313 ? 17.438 17.094 15.508 1 86.56 313 LEU A O 1
ATOM 2357 N N . GLY A 1 314 ? 15.562 15.992 15.312 1 83.44 314 GLY A N 1
ATOM 2358 C CA . GLY A 1 314 ? 14.781 17.172 15.648 1 83.44 314 GLY A CA 1
ATOM 2359 C C . GLY A 1 314 ? 14.914 17.594 17.094 1 83.44 314 GLY A C 1
ATOM 2360 O O . GLY A 1 314 ? 14.781 18.766 17.422 1 83.44 314 GLY A O 1
ATOM 2361 N N . ARG A 1 315 ? 15.055 16.656 17.969 1 78.56 315 ARG A N 1
ATOM 2362 C CA . ARG A 1 315 ? 15.164 16.938 19.406 1 78.56 315 ARG A CA 1
ATOM 2363 C C . ARG A 1 315 ? 16.578 17.344 19.781 1 78.56 315 ARG A C 1
ATOM 2365 O O . ARG A 1 315 ? 16.781 18.047 20.766 1 78.56 315 ARG A O 1
ATOM 2372 N N . ALA A 1 316 ? 17.531 16.688 19.156 1 67 316 ALA A N 1
ATOM 2373 C CA . ALA A 1 316 ? 18.938 16.875 19.531 1 67 316 ALA A CA 1
ATOM 2374 C C . ALA A 1 316 ? 19.359 18.328 19.328 1 67 316 ALA A C 1
ATOM 2376 O O . ALA A 1 316 ? 18.938 18.984 18.391 1 67 316 ALA A O 1
ATOM 2377 N N . GLU A 1 317 ? 19.797 18.812 20.5 1 59.44 317 GLU A N 1
ATOM 2378 C CA . GLU A 1 317 ? 20.484 20.109 20.469 1 59.44 317 GLU A CA 1
ATOM 2379 C C . GLU A 1 317 ? 21.891 19.953 19.891 1 59.44 317 GLU A C 1
ATOM 2381 O O . GLU A 1 317 ? 22.641 19.047 20.281 1 59.44 317 GLU A O 1
ATOM 2386 N N . GLY A 1 318 ? 22.266 20.359 18.688 1 54.44 318 GLY A N 1
ATOM 2387 C CA . GLY A 1 318 ? 23.609 20.422 18.141 1 54.44 318 GLY A CA 1
ATOM 2388 C C . GLY A 1 318 ? 23.781 19.625 16.859 1 54.44 318 GLY A C 1
ATOM 2389 O O . GLY A 1 318 ? 22.812 19.031 16.359 1 54.44 318 GLY A O 1
ATOM 2390 N N . GLU A 1 319 ? 24.906 19.781 16.312 1 52.53 319 GLU A N 1
ATOM 2391 C CA . GLU A 1 319 ? 25.328 19.234 15.023 1 52.53 319 GLU A CA 1
ATOM 2392 C C . GLU A 1 319 ? 25.531 17.719 15.102 1 52.53 319 GLU A C 1
ATOM 2394 O O . GLU A 1 319 ? 26.312 17.25 15.922 1 52.53 319 GLU A O 1
ATOM 2399 N N . ARG A 1 320 ? 24.625 16.859 15.055 1 55.09 320 ARG A N 1
ATOM 2400 C CA . ARG A 1 320 ? 24.984 15.445 15.055 1 55.09 320 ARG A CA 1
ATOM 2401 C C . ARG A 1 320 ? 25.453 15 13.672 1 55.09 320 ARG A C 1
ATOM 2403 O O . ARG A 1 320 ? 24.969 15.508 12.656 1 55.09 320 ARG A O 1
ATOM 2410 N N . ALA A 1 321 ? 26.625 14.359 13.641 1 53.59 321 ALA A N 1
ATOM 2411 C CA . ALA A 1 321 ? 27.188 13.656 12.492 1 53.59 321 ALA A CA 1
ATOM 2412 C C . ALA A 1 321 ? 26.109 12.852 11.758 1 53.59 321 ALA A C 1
ATOM 2414 O O . ALA A 1 321 ? 25.219 12.281 12.391 1 53.59 321 ALA A O 1
ATOM 2415 N N . ALA A 1 322 ? 26.078 13.117 10.438 1 62.78 322 ALA A N 1
ATOM 2416 C CA . ALA A 1 322 ? 25.141 12.406 9.57 1 62.78 322 ALA A CA 1
ATOM 2417 C C . ALA A 1 322 ? 25.219 10.898 9.805 1 62.78 322 ALA A C 1
ATOM 2419 O O . ALA A 1 322 ? 26.297 10.297 9.734 1 62.78 322 ALA A O 1
ATOM 2420 N N . THR A 1 323 ? 24.219 10.305 10.484 1 79.69 323 THR A N 1
ATOM 2421 C CA . THR A 1 323 ? 24.094 8.891 10.82 1 79.69 323 THR A CA 1
ATOM 2422 C C . THR A 1 323 ? 23.641 8.086 9.602 1 79.69 323 THR A C 1
ATOM 2424 O O . THR A 1 323 ? 22.703 8.469 8.914 1 79.69 323 THR A O 1
ATOM 2427 N N . ARG A 1 324 ? 24.641 7.297 9.133 1 84 324 ARG A N 1
ATOM 2428 C CA . ARG A 1 324 ? 24.266 6.32 8.109 1 84 324 ARG A CA 1
ATOM 2429 C C . ARG A 1 324 ? 24.109 4.93 8.727 1 84 324 ARG A C 1
ATOM 2431 O O . ARG A 1 324 ? 25 4.441 9.414 1 84 324 ARG A O 1
ATOM 2438 N N . VAL A 1 325 ? 22.906 4.348 8.586 1 88.12 325 VAL A N 1
ATOM 2439 C CA . VAL A 1 325 ? 22.609 3.02 9.125 1 88.12 325 VAL A CA 1
ATOM 2440 C C . VAL A 1 325 ? 22.266 2.068 7.977 1 88.12 325 VAL A C 1
ATOM 2442 O O . VAL A 1 325 ? 21.5 2.416 7.078 1 88.12 325 VAL A O 1
ATOM 2445 N N . GLU A 1 326 ? 22.906 0.959 7.949 1 90.62 326 GLU A N 1
ATOM 2446 C CA . GLU A 1 326 ? 22.609 -0.112 7.004 1 90.62 326 GLU A CA 1
ATOM 2447 C C . GLU A 1 326 ? 22.062 -1.344 7.723 1 90.62 326 GLU A C 1
A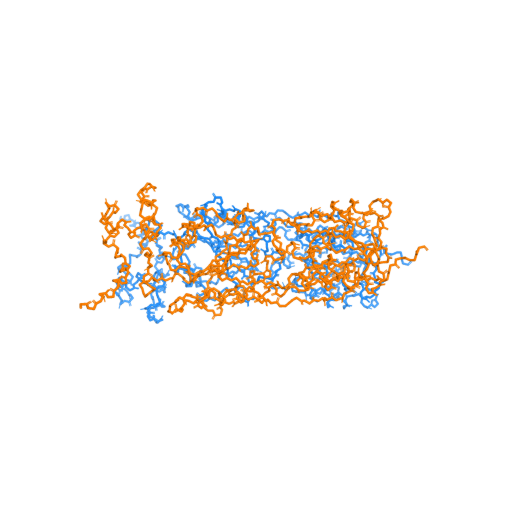TOM 2449 O O . GLU A 1 326 ? 22.734 -1.905 8.594 1 90.62 326 GLU A O 1
ATOM 2454 N N . LEU A 1 327 ? 20.875 -1.729 7.379 1 93.75 327 LEU A N 1
ATOM 2455 C CA . LEU A 1 327 ? 20.312 -2.939 7.965 1 93.75 327 LEU A CA 1
ATOM 2456 C C . LEU A 1 327 ? 20.609 -4.156 7.09 1 93.75 327 LEU A C 1
ATOM 2458 O O . LEU A 1 327 ? 20.625 -4.051 5.859 1 93.75 327 LEU A O 1
ATOM 2462 N N . ALA A 1 328 ? 20.781 -5.27 7.68 1 95.38 328 ALA A N 1
ATOM 2463 C CA . ALA A 1 328 ? 21.203 -6.488 6.992 1 95.38 328 ALA A CA 1
ATOM 2464 C C . ALA A 1 328 ? 20.047 -7.102 6.195 1 95.38 328 ALA A C 1
ATOM 2466 O O . ALA A 1 328 ? 18.906 -7.121 6.66 1 95.38 328 ALA A O 1
ATOM 2467 N N . THR A 1 329 ? 20.359 -7.598 4.992 1 97 329 THR A N 1
ATOM 2468 C CA . THR A 1 329 ? 19.438 -8.406 4.199 1 97 329 THR A CA 1
ATOM 2469 C C . THR A 1 329 ? 19.688 -9.898 4.441 1 97 329 THR A C 1
ATOM 2471 O O . THR A 1 329 ? 20.734 -10.281 4.969 1 97 329 THR A O 1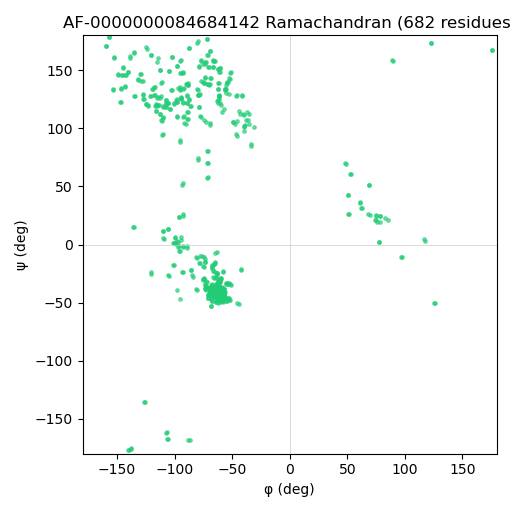
ATOM 2474 N N . SER A 1 330 ? 18.703 -10.719 4.16 1 98.06 330 SER A N 1
ATOM 2475 C CA . SER A 1 330 ? 18.859 -12.164 4.285 1 98.06 330 SER A CA 1
ATOM 2476 C C . SER A 1 330 ? 18.109 -12.898 3.176 1 98.06 330 SER A C 1
ATOM 2478 O O . SER A 1 330 ? 17.047 -12.461 2.75 1 98.06 330 SER A O 1
ATOM 2480 N N . LEU A 1 331 ? 18.719 -13.992 2.787 1 98.75 331 LEU A N 1
ATOM 2481 C CA . LEU A 1 331 ? 18.062 -14.828 1.786 1 98.75 331 LEU A CA 1
ATOM 2482 C C . LEU A 1 331 ? 16.984 -15.695 2.424 1 98.75 331 LEU A C 1
ATOM 2484 O O . LEU A 1 331 ? 17.219 -16.312 3.463 1 98.75 331 LEU A O 1
ATOM 2488 N N . VAL A 1 332 ? 15.82 -15.672 1.893 1 98.81 332 VAL A N 1
ATOM 2489 C CA . VAL A 1 332 ? 14.719 -16.547 2.287 1 98.81 332 VAL A CA 1
ATOM 2490 C C . VAL A 1 332 ? 14.43 -17.562 1.177 1 98.81 332 VAL A C 1
ATOM 2492 O O . VAL A 1 332 ? 13.891 -17.203 0.13 1 98.81 332 VAL A O 1
ATOM 2495 N N . VAL A 1 333 ? 14.75 -18.75 1.405 1 98.75 333 VAL A N 1
ATOM 2496 C CA . VAL A 1 333 ? 14.609 -19.797 0.398 1 98.75 333 VAL A CA 1
ATOM 2497 C C . VAL A 1 333 ? 13.203 -20.391 0.467 1 98.75 333 VAL A C 1
ATOM 2499 O O . VAL A 1 333 ? 12.742 -20.797 1.54 1 98.75 333 VAL A O 1
ATOM 2502 N N . ARG A 1 334 ? 12.547 -20.344 -0.733 1 97.69 334 ARG A N 1
ATOM 2503 C CA . ARG A 1 334 ? 11.242 -21 -0.858 1 97.69 334 ARG A CA 1
ATOM 2504 C C . ARG A 1 334 ? 11.227 -21.969 -2.033 1 97.69 334 ARG A C 1
ATOM 2506 O O . ARG A 1 334 ? 12.172 -22.734 -2.223 1 97.69 334 ARG A O 1
ATOM 2513 N N . SER A 1 335 ? 10.141 -21.969 -2.885 1 96.69 335 SER A N 1
ATOM 2514 C CA . SER A 1 335 ? 9.969 -23.094 -3.793 1 96.69 335 SER A CA 1
ATOM 2515 C C . SER A 1 335 ? 10.219 -22.688 -5.238 1 96.69 335 SER A C 1
ATOM 2517 O O . SER A 1 335 ? 9.945 -23.453 -6.164 1 96.69 335 SER A O 1
ATOM 2519 N N . SER A 1 336 ? 10.773 -21.469 -5.41 1 98.38 336 SER A N 1
ATOM 2520 C CA . SER A 1 336 ? 10.961 -21.016 -6.785 1 98.38 336 SER A CA 1
ATOM 2521 C C . SER A 1 336 ? 12.367 -21.328 -7.285 1 98.38 336 SER A C 1
ATOM 2523 O O . SER A 1 336 ? 12.75 -20.922 -8.383 1 98.38 336 SER A O 1
ATOM 2525 N N . THR A 1 337 ? 13.18 -22.062 -6.492 1 98.81 337 THR A N 1
ATOM 2526 C CA . THR A 1 337 ? 14.531 -22.406 -6.914 1 98.81 337 THR A CA 1
ATOM 2527 C C . THR A 1 337 ? 14.766 -23.906 -6.762 1 98.81 337 THR A C 1
ATOM 2529 O O . THR A 1 337 ? 14.266 -24.531 -5.824 1 98.81 337 THR A O 1
ATOM 2532 N N . GLY A 1 338 ? 15.453 -24.453 -7.715 1 98.5 338 GLY A N 1
ATOM 2533 C CA . GLY A 1 338 ? 15.852 -25.859 -7.754 1 98.5 338 GLY A CA 1
ATOM 2534 C C . GLY A 1 338 ? 17.062 -26.109 -8.641 1 98.5 338 GLY A C 1
ATOM 2535 O O . GLY A 1 338 ? 17.641 -25.156 -9.172 1 98.5 338 GLY A O 1
ATOM 2536 N N . VAL A 1 339 ? 17.5 -27.375 -8.688 1 98.19 339 VAL A N 1
ATOM 2537 C CA . VAL A 1 339 ? 18.625 -27.75 -9.516 1 98.19 339 VAL A CA 1
ATOM 2538 C C . VAL A 1 339 ? 18.312 -27.453 -10.984 1 98.19 339 VAL A C 1
ATOM 2540 O O . VAL A 1 339 ? 17.156 -27.438 -11.383 1 98.19 339 VAL A O 1
ATOM 2543 N N . PRO A 1 340 ? 19.359 -27.109 -11.75 1 97.19 340 PRO A N 1
ATOM 2544 C CA . PRO A 1 340 ? 19.094 -26.844 -13.172 1 97.19 340 PRO A CA 1
ATOM 2545 C C . PRO A 1 340 ? 18.516 -28.062 -13.891 1 97.19 340 PRO A C 1
ATOM 2547 O O . PRO A 1 340 ? 18.719 -29.203 -13.461 1 97.19 340 PRO A O 1
ATOM 2550 N N . PRO A 1 341 ? 17.75 -27.703 -14.922 1 93.31 341 PRO A N 1
ATOM 2551 C CA . PRO A 1 341 ? 17.234 -28.812 -15.719 1 93.31 341 PRO A CA 1
ATOM 2552 C C . PRO A 1 341 ? 18.344 -29.641 -16.375 1 93.31 341 PRO A C 1
ATOM 2554 O O . PRO A 1 341 ? 19.406 -29.109 -16.672 1 93.31 341 PRO A O 1
ATOM 2557 N N . VAL A 1 342 ? 18.141 -30.969 -16.359 1 82.5 342 VAL A N 1
ATOM 2558 C CA . VAL A 1 342 ? 19.094 -31.891 -16.969 1 82.5 342 VAL A CA 1
ATOM 2559 C C . VAL A 1 342 ? 19.203 -31.594 -18.469 1 82.5 342 VAL A C 1
ATOM 2561 O O . VAL A 1 342 ? 18.188 -31.391 -19.141 1 82.5 342 VAL A O 1
ATOM 2564 N N . ALA A 1 343 ? 20.422 -31.359 -18.969 1 61.66 343 ALA A N 1
ATOM 2565 C CA . ALA A 1 343 ? 20.672 -31.172 -20.391 1 61.66 343 ALA A CA 1
ATOM 2566 C C . ALA A 1 343 ? 20.188 -32.344 -21.203 1 61.66 343 ALA A C 1
ATOM 2568 O O . ALA A 1 343 ? 20.219 -33.5 -20.734 1 61.66 343 ALA A O 1
ATOM 2569 N N . MET B 1 1 ? -53.906 39.5 14.891 1 36.81 1 MET B N 1
ATOM 2570 C CA . MET B 1 1 ? -52.562 39.5 15.406 1 36.81 1 MET B CA 1
ATOM 2571 C C . MET B 1 1 ? -51.75 38.375 14.789 1 36.81 1 MET B C 1
ATOM 2573 O O . MET B 1 1 ? -52.094 37.188 14.93 1 36.81 1 MET B O 1
ATOM 2577 N N . LYS B 1 2 ? -51 38.656 13.703 1 46.88 2 LYS B N 1
ATOM 2578 C CA . LYS B 1 2 ? -50.281 37.688 12.859 1 46.88 2 LYS B CA 1
ATOM 2579 C C . LYS B 1 2 ? -49.312 36.875 13.672 1 46.88 2 LYS B C 1
ATOM 2581 O O . LYS B 1 2 ? -48.594 37.406 14.523 1 46.88 2 LYS B O 1
ATOM 2586 N N . PRO B 1 3 ? -49.469 35.562 13.789 1 44.5 3 PRO B N 1
ATOM 2587 C CA . PRO B 1 3 ? -48.5 34.75 14.539 1 44.5 3 PRO B CA 1
ATOM 2588 C C . PRO B 1 3 ? -47.062 35.062 14.156 1 44.5 3 PRO B C 1
ATOM 2590 O O . PRO B 1 3 ? -46.781 35.312 12.977 1 44.5 3 PRO B O 1
ATOM 2593 N N . SER B 1 4 ? -46.25 35.812 14.961 1 40.47 4 SER B N 1
ATOM 2594 C CA . SER B 1 4 ? -44.844 36.125 14.789 1 40.47 4 SER B CA 1
ATOM 2595 C C . SER B 1 4 ? -44.031 34.906 14.336 1 40.47 4 SER B C 1
ATOM 2597 O O . SER B 1 4 ? -44.281 33.781 14.812 1 40.47 4 SER B O 1
ATOM 2599 N N . LYS B 1 5 ? -43.531 34.906 13.156 1 47.66 5 LYS B N 1
ATOM 2600 C CA . LYS B 1 5 ? -42.625 33.875 12.625 1 47.66 5 LYS B CA 1
ATOM 2601 C C . LYS B 1 5 ? -41.688 33.344 13.711 1 47.66 5 LYS B C 1
ATOM 2603 O O . LYS B 1 5 ? -41.125 34.125 14.484 1 47.66 5 LYS B O 1
ATOM 2608 N N . PRO B 1 6 ? -41.844 32.094 14.117 1 41.25 6 PRO B N 1
ATOM 2609 C CA . PRO B 1 6 ? -40.875 31.562 15.078 1 41.25 6 PRO B CA 1
ATOM 2610 C C . PRO B 1 6 ? -39.438 32 14.773 1 41.25 6 PRO B C 1
ATOM 2612 O O . PRO B 1 6 ? -39.031 32.094 13.609 1 41.25 6 PRO B O 1
ATOM 2615 N N . ALA B 1 7 ? -38.75 32.844 15.594 1 41.22 7 ALA B N 1
ATOM 2616 C CA . ALA B 1 7 ? -37.375 33.312 15.508 1 41.22 7 ALA B CA 1
ATOM 2617 C C . ALA B 1 7 ? -36.438 32.188 15.07 1 41.22 7 ALA B C 1
ATOM 2619 O O . ALA B 1 7 ? -36.5 31.094 15.602 1 41.22 7 ALA B O 1
ATOM 2620 N N . GLU B 1 8 ? -36.062 32.031 13.898 1 43.84 8 GLU B N 1
ATOM 2621 C CA . GLU B 1 8 ? -35 31.125 13.461 1 43.84 8 GLU B CA 1
ATOM 2622 C C . GLU B 1 8 ? -33.938 30.984 14.539 1 43.84 8 GLU B C 1
ATOM 2624 O O . GLU B 1 8 ? -33.531 31.969 15.164 1 43.84 8 GLU B O 1
ATOM 2629 N N . PRO B 1 9 ? -33.875 29.906 15.359 1 44.94 9 PRO B N 1
ATOM 2630 C CA . PRO B 1 9 ? -32.844 29.812 16.391 1 44.94 9 PRO B CA 1
ATOM 2631 C C . PRO B 1 9 ? -31.516 30.453 15.992 1 44.94 9 PRO B C 1
ATOM 2633 O O . PRO B 1 9 ? -30.969 30.141 14.93 1 44.94 9 PRO B O 1
ATOM 2636 N N . GLN B 1 10 ? -31.266 31.672 16.156 1 46.75 10 GLN B N 1
ATOM 2637 C CA . GLN B 1 10 ? -30.016 32.375 15.953 1 46.75 10 GLN B CA 1
ATOM 2638 C C . GLN B 1 10 ? -28.828 31.547 16.438 1 46.75 10 GLN B C 1
ATOM 2640 O O . GLN B 1 10 ? -28.844 31.016 17.547 1 46.75 10 GLN B O 1
ATOM 2645 N N . THR B 1 11 ? -28.016 30.859 15.531 1 61.28 11 THR B N 1
ATOM 2646 C CA . THR B 1 11 ? -26.75 30.219 15.859 1 61.28 11 THR B CA 1
ATOM 2647 C C . THR B 1 11 ? -25.984 31.031 16.891 1 61.28 11 THR B C 1
ATOM 2649 O O . THR B 1 11 ? -25.875 32.25 16.766 1 61.28 11 THR B O 1
ATOM 2652 N N . ALA B 1 12 ? -25.938 30.547 18.109 1 70.31 12 ALA B N 1
ATOM 2653 C CA . ALA B 1 12 ? -25.266 31.219 19.219 1 70.31 12 ALA B CA 1
ATOM 2654 C C . ALA B 1 12 ? -23.875 31.719 18.812 1 70.31 12 ALA B C 1
ATOM 2656 O O . ALA B 1 12 ? -23.188 31.062 18.031 1 70.31 12 ALA B O 1
ATOM 2657 N N . THR B 1 13 ? -23.578 32.906 19.031 1 77.25 13 THR B N 1
ATOM 2658 C CA . THR B 1 13 ? -22.25 33.469 18.828 1 77.25 13 THR B CA 1
ATOM 2659 C C . THR B 1 13 ? -21.25 32.875 19.812 1 77.25 13 THR B C 1
ATOM 2661 O O . THR B 1 13 ? -21.641 32.25 20.797 1 77.25 13 THR B O 1
ATOM 2664 N N . LEU B 1 14 ? -20.031 32.938 19.484 1 81.69 14 LEU B N 1
ATOM 2665 C CA . LEU B 1 14 ? -18.969 32.5 20.375 1 81.69 14 LEU B CA 1
ATOM 2666 C C . LEU B 1 14 ? -19.109 33.125 21.766 1 81.69 14 LEU B C 1
ATOM 2668 O O . LEU B 1 14 ? -18.875 32.469 22.781 1 81.69 14 LEU B O 1
ATOM 2672 N N . ALA B 1 15 ? -19.578 34.375 21.797 1 82.75 15 ALA B N 1
ATOM 2673 C CA . ALA B 1 15 ? -19.75 35.094 23.047 1 82.75 15 ALA B CA 1
ATOM 2674 C C . ALA B 1 15 ? -20.891 34.5 23.875 1 82.75 15 ALA B C 1
ATOM 2676 O O . ALA B 1 15 ? -20.781 34.406 25.094 1 82.75 15 ALA B O 1
ATOM 2677 N N . GLU B 1 16 ? -21.922 34.125 23.203 1 86.06 16 GLU B N 1
ATOM 2678 C CA . GLU B 1 16 ? -23.047 33.5 23.891 1 86.06 16 GLU B CA 1
ATOM 2679 C C . GLU B 1 16 ? -22.656 32.156 24.484 1 86.06 16 GLU B C 1
ATOM 2681 O O . GLU B 1 16 ? -23.031 31.828 25.625 1 86.06 16 GLU B O 1
ATOM 2686 N N . ILE B 1 17 ? -21.891 31.484 23.703 1 87.62 17 ILE B N 1
ATOM 2687 C CA . ILE B 1 17 ? -21.438 30.172 24.156 1 87.62 17 ILE B CA 1
ATOM 2688 C C . ILE B 1 17 ? -20.5 30.344 25.344 1 87.62 17 ILE B C 1
ATOM 2690 O O . ILE B 1 17 ? -20.562 29.594 26.312 1 87.62 17 ILE B O 1
ATOM 2694 N N . ALA B 1 18 ? -19.656 31.281 25.297 1 89.94 18 ALA B N 1
ATOM 2695 C CA . ALA B 1 18 ? -18.734 31.562 26.391 1 89.94 18 ALA B CA 1
ATOM 2696 C C . ALA B 1 18 ? -19.484 31.922 27.672 1 89.94 18 ALA B C 1
ATOM 2698 O O . ALA B 1 18 ? -19.156 31.406 28.75 1 89.94 18 ALA B O 1
ATOM 2699 N N . ARG B 1 19 ? -20.469 32.688 27.562 1 89.44 19 ARG B N 1
ATOM 2700 C CA . ARG B 1 19 ? -21.281 33.094 28.703 1 89.44 19 ARG B CA 1
ATOM 2701 C C . ARG B 1 19 ? -21.984 31.906 29.344 1 89.44 19 ARG B C 1
ATOM 2703 O O . ARG B 1 19 ? -21.969 31.75 30.562 1 89.44 19 ARG B O 1
ATOM 2710 N N . GLU B 1 20 ? -22.453 31.125 28.484 1 89.94 20 GLU B N 1
ATOM 2711 C CA . GLU B 1 20 ? -23.188 29.969 28.984 1 89.94 20 GLU B CA 1
ATOM 2712 C C . GLU B 1 20 ? -22.25 28.938 29.609 1 89.94 20 GLU B C 1
ATOM 2714 O O . GLU B 1 20 ? -22.609 28.281 30.594 1 89.94 20 GLU B O 1
ATOM 2719 N N . ALA B 1 21 ? -21.125 28.797 29.047 1 89.44 21 ALA B N 1
ATOM 2720 C CA . ALA B 1 21 ? -20.141 27.844 29.531 1 89.44 21 ALA B CA 1
ATOM 2721 C C . ALA B 1 21 ? -19.406 28.391 30.766 1 89.44 21 ALA B C 1
ATOM 2723 O O . ALA B 1 21 ? -18.734 27.641 31.469 1 89.44 21 ALA B O 1
ATOM 2724 N N . GLY B 1 22 ? -19.5 29.688 31.031 1 90.31 22 GLY B N 1
ATOM 2725 C CA . GLY B 1 22 ? -18.812 30.312 32.156 1 90.31 22 GLY B CA 1
ATOM 2726 C C . GLY B 1 22 ? -17.328 30.484 31.922 1 90.31 22 GLY B C 1
ATOM 2727 O O . GLY B 1 22 ? -16.531 30.344 32.844 1 90.31 22 GLY B O 1
ATOM 2728 N N . VAL B 1 23 ? -17 30.531 30.672 1 90.94 23 VAL B N 1
ATOM 2729 C CA . VAL B 1 23 ? -15.594 30.719 30.328 1 90.94 23 VAL B CA 1
ATOM 2730 C C . VAL B 1 23 ? -15.438 31.938 29.422 1 90.94 23 VAL B C 1
ATOM 2732 O O . VAL B 1 23 ? -16.438 32.562 29.047 1 90.94 23 VAL B O 1
ATOM 2735 N N . S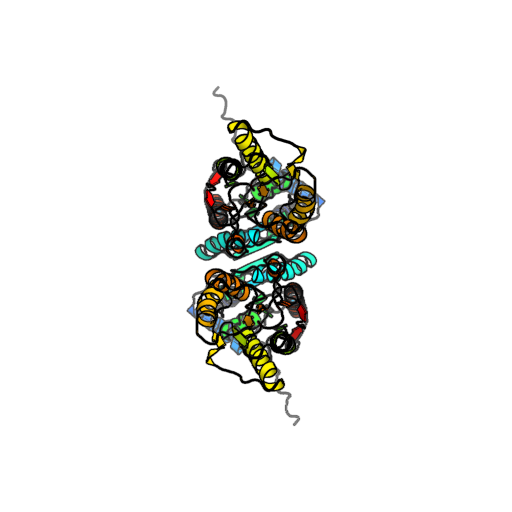ER B 1 24 ? -14.188 32.375 29.234 1 87.81 24 SER B N 1
ATOM 2736 C CA . SER B 1 24 ? -13.914 33.5 28.344 1 87.81 24 SER B CA 1
ATOM 2737 C C . SER B 1 24 ? -14.086 33.094 26.875 1 87.81 24 SER B C 1
ATOM 2739 O O . SER B 1 24 ? -14.016 31.906 26.547 1 87.81 24 SER B O 1
ATOM 2741 N N . ALA B 1 25 ? -14.336 34.031 26 1 86.44 25 ALA B N 1
ATOM 2742 C CA . ALA B 1 25 ? -14.43 33.812 24.562 1 86.44 25 ALA B CA 1
ATOM 2743 C C . ALA B 1 25 ? -13.133 33.219 24.016 1 86.44 25 ALA B C 1
ATOM 2745 O O . ALA B 1 25 ? -13.164 32.281 23.203 1 86.44 25 ALA B O 1
ATOM 2746 N N . PRO B 1 26 ? -11.977 33.625 24.531 1 85.06 26 PRO B N 1
ATOM 2747 C CA . PRO B 1 26 ? -10.727 33 24.094 1 85.06 26 PRO B CA 1
ATOM 2748 C C . PRO B 1 26 ? -10.648 31.516 24.469 1 85.06 26 PRO B C 1
ATOM 2750 O O . PRO B 1 26 ? -10.109 30.719 23.719 1 85.06 26 PRO B O 1
ATOM 2753 N N . THR B 1 27 ? -11.188 31.203 25.547 1 86.44 27 THR B N 1
ATOM 2754 C CA . THR B 1 27 ? -11.203 29.812 25.953 1 86.44 27 THR B CA 1
ATOM 2755 C C . THR B 1 27 ? -12.039 28.969 24.984 1 86.44 27 THR B C 1
ATOM 2757 O O . THR B 1 27 ? -11.633 27.875 24.609 1 86.44 27 THR B O 1
ATOM 2760 N N . VAL B 1 28 ? -13.203 29.547 24.578 1 85.06 28 VAL B N 1
ATOM 2761 C CA . VAL B 1 28 ? -14.047 28.859 23.609 1 85.06 28 VAL B CA 1
ATOM 2762 C C . VAL B 1 28 ? -13.289 28.719 22.281 1 85.06 28 VAL B C 1
ATOM 2764 O O . VAL B 1 28 ? -13.344 27.656 21.641 1 85.06 28 VAL B O 1
ATOM 2767 N N . SER B 1 29 ? -12.547 29.688 21.938 1 80.56 29 SER B N 1
ATOM 2768 C CA . SER B 1 29 ? -11.75 29.656 20.719 1 80.56 29 SER B CA 1
ATOM 2769 C C . SER B 1 29 ? -10.672 28.594 20.781 1 80.56 29 SER B C 1
ATOM 2771 O O . SER B 1 29 ? -10.422 27.891 19.797 1 80.56 29 SER B O 1
ATOM 2773 N N . LYS B 1 30 ? -10.109 28.531 21.906 1 80.81 30 LYS B N 1
ATOM 2774 C CA . LYS B 1 30 ? -9.086 27.5 22.109 1 80.81 30 LYS B CA 1
ATOM 2775 C C . LYS B 1 30 ? -9.68 26.094 21.938 1 80.81 30 LYS B C 1
ATOM 2777 O O . LYS B 1 30 ? -9.062 25.234 21.312 1 80.81 30 LYS B O 1
ATOM 2782 N N . VAL B 1 31 ? -10.812 25.906 22.484 1 77.25 31 VAL B N 1
ATOM 2783 C CA . VAL B 1 31 ? -11.492 24.609 22.359 1 77.25 31 VAL B CA 1
ATOM 2784 C C . VAL B 1 31 ? -11.812 24.344 20.891 1 77.25 31 VAL B C 1
ATOM 2786 O O . VAL B 1 31 ? -11.578 23.234 20.391 1 77.25 31 VAL B O 1
ATOM 2789 N N . LEU B 1 32 ? -12.227 25.375 20.203 1 75.31 32 LEU B N 1
ATOM 2790 C CA . LEU B 1 32 ? -12.602 25.266 18.797 1 75.31 32 LEU B CA 1
ATOM 2791 C C . LEU B 1 32 ? -11.391 24.938 17.938 1 75.31 32 LEU B C 1
ATOM 2793 O O . LEU B 1 32 ? -11.508 24.25 16.922 1 75.31 32 LEU B O 1
ATOM 2797 N N . ASN B 1 33 ? -10.25 25.391 18.453 1 71.75 33 ASN B N 1
ATOM 2798 C CA . ASN B 1 33 ? -9.031 25.219 17.672 1 71.75 33 ASN B CA 1
ATOM 2799 C C . ASN B 1 33 ? -8.227 24.016 18.172 1 71.75 33 ASN B C 1
ATOM 2801 O O . ASN B 1 33 ? -7.086 23.812 17.734 1 71.75 33 ASN B O 1
ATOM 2805 N N . GLY B 1 34 ? -8.836 23.312 19.078 1 68.31 34 GLY B N 1
ATOM 2806 C CA . GLY B 1 34 ? -8.242 22.062 19.547 1 68.31 34 GLY B CA 1
ATOM 2807 C C . GLY B 1 34 ? -6.973 22.266 20.344 1 68.31 34 GLY B C 1
ATOM 2808 O O . GLY B 1 34 ? -6.082 21.422 20.344 1 68.31 34 GLY B O 1
ATOM 2809 N N . ARG B 1 35 ? -6.82 23.359 20.938 1 67.44 35 ARG B N 1
ATOM 2810 C CA . ARG B 1 35 ? -5.637 23.641 21.734 1 67.44 35 ARG B CA 1
ATOM 2811 C C . ARG B 1 35 ? -5.621 22.781 23 1 67.44 35 ARG B C 1
ATOM 2813 O O . ARG B 1 35 ? -6.668 22.547 23.609 1 67.44 35 ARG B O 1
ATOM 2820 N N . ALA B 1 36 ? -4.547 22.297 23.312 1 65.19 36 ALA B N 1
ATOM 2821 C CA . ALA B 1 36 ? -4.406 21.312 24.391 1 65.19 36 ALA B CA 1
ATOM 2822 C C . ALA B 1 36 ? -4.453 22 25.75 1 65.19 36 ALA B C 1
ATOM 2824 O O . ALA B 1 36 ? -4.672 21.328 26.781 1 65.19 36 ALA B O 1
ATOM 2825 N N . ASP B 1 37 ? -4.418 23.234 25.875 1 72.75 37 ASP B N 1
ATOM 2826 C CA . ASP B 1 37 ? -4.25 23.906 27.156 1 72.75 37 ASP B CA 1
ATOM 2827 C C . ASP B 1 37 ? -5.605 24.25 27.781 1 72.75 37 ASP B C 1
ATOM 2829 O O . ASP B 1 37 ? -5.727 25.234 28.516 1 72.75 37 ASP B O 1
ATOM 2833 N N . VAL B 1 38 ? -6.656 23.531 27.422 1 80.62 38 VAL B N 1
ATOM 2834 C CA . VAL B 1 38 ? -7.969 23.688 28.047 1 80.62 38 VAL B CA 1
ATOM 2835 C C . VAL B 1 38 ? -8.305 22.438 28.844 1 80.62 38 VAL B C 1
ATOM 2837 O O . VAL B 1 38 ? -8.117 21.312 28.375 1 80.62 38 VAL B O 1
ATOM 2840 N N . ALA B 1 39 ? -8.664 22.594 30.078 1 83.25 39 ALA B N 1
ATOM 2841 C CA . ALA B 1 39 ? -9.023 21.484 30.953 1 83.25 39 ALA B CA 1
ATOM 2842 C C . ALA B 1 39 ? -10.094 20.609 30.328 1 83.25 39 ALA B C 1
ATOM 2844 O O . ALA B 1 39 ? -11.023 21.125 29.688 1 83.25 39 ALA B O 1
ATOM 2845 N N . PRO B 1 40 ? -10.016 19.328 30.531 1 82.94 40 PRO B N 1
ATOM 2846 C CA . PRO B 1 40 ? -10.961 18.391 29.906 1 82.94 40 PRO B CA 1
ATOM 2847 C C . PRO B 1 40 ? -12.414 18.688 30.266 1 82.94 40 PRO B C 1
ATOM 2849 O O . PRO B 1 40 ? -13.297 18.594 29.406 1 82.94 40 PRO B O 1
ATOM 2852 N N . ALA B 1 41 ? -12.656 19.062 31.5 1 87.06 41 ALA B N 1
ATOM 2853 C CA . ALA B 1 41 ? -14.023 19.359 31.922 1 87.06 41 ALA B CA 1
ATOM 2854 C C . ALA B 1 41 ? -14.586 20.562 31.188 1 87.06 41 ALA B C 1
ATOM 2856 O O . ALA B 1 41 ? -15.734 20.547 30.734 1 87.06 41 ALA B O 1
ATOM 2857 N N . THR B 1 42 ? -13.781 21.562 31.094 1 87.94 42 THR B N 1
ATOM 2858 C CA . THR B 1 42 ? -14.18 22.766 30.391 1 87.94 42 THR B CA 1
ATOM 2859 C C . THR B 1 42 ? -14.414 22.469 28.906 1 87.94 42 THR B C 1
ATOM 2861 O O . THR B 1 42 ? -15.398 22.938 28.328 1 87.94 42 THR B O 1
ATOM 2864 N N . ARG B 1 43 ? -13.531 21.703 28.312 1 85.25 43 ARG B N 1
ATOM 2865 C CA . ARG B 1 43 ? -13.656 21.312 26.906 1 85.25 43 ARG B CA 1
ATOM 2866 C C . ARG B 1 43 ? -14.977 20.594 26.672 1 85.25 43 ARG B C 1
ATOM 2868 O O . ARG B 1 43 ? -15.695 20.891 25.719 1 85.25 43 ARG B O 1
ATOM 2875 N N . GLY B 1 44 ? -15.203 19.672 27.484 1 85.12 44 GLY B N 1
ATOM 2876 C CA . GLY B 1 44 ? -16.438 18.938 27.359 1 85.12 44 GLY B CA 1
ATOM 2877 C C . GLY B 1 44 ? -17.672 19.812 27.406 1 85.12 44 GLY B C 1
ATOM 2878 O O . GLY B 1 44 ? -18.578 19.672 26.594 1 85.12 44 GLY B O 1
ATOM 2879 N N . ARG B 1 45 ? -17.688 20.703 28.375 1 86.81 45 ARG B N 1
ATOM 2880 C CA . ARG B 1 45 ? -18.812 21.609 28.547 1 86.81 45 ARG B CA 1
ATOM 2881 C C . ARG B 1 45 ? -19 22.5 27.312 1 86.81 45 ARG B C 1
ATOM 2883 O O . ARG B 1 45 ? -20.125 22.672 26.828 1 86.81 45 ARG B O 1
ATOM 2890 N N . VAL B 1 46 ? -17.906 23 26.844 1 86.69 46 VAL B N 1
ATOM 2891 C CA . VAL B 1 46 ? -17.953 23.875 25.688 1 86.69 46 VAL B CA 1
ATOM 2892 C C . VAL B 1 46 ? -18.438 23.109 24.469 1 86.69 46 VAL B C 1
ATOM 2894 O O . VAL B 1 46 ? -19.281 23.594 23.719 1 86.69 46 VAL B O 1
ATOM 2897 N N . GLU B 1 47 ? -17.906 21.938 24.359 1 83.12 47 GLU B N 1
ATOM 2898 C CA . GLU B 1 47 ? -18.297 21.109 23.219 1 83.12 47 GLU B CA 1
ATOM 2899 C C . GLU B 1 47 ? -19.781 20.766 23.25 1 83.12 47 GLU B C 1
ATOM 2901 O O . GLU B 1 47 ? -20.453 20.766 22.219 1 83.12 47 GLU B O 1
ATOM 2906 N N . GLU B 1 48 ? -20.219 20.453 24.391 1 83.38 48 GLU B N 1
ATOM 2907 C CA . GLU B 1 48 ? -21.641 20.172 24.562 1 83.38 48 GLU B CA 1
ATOM 2908 C C . GLU B 1 48 ? -22.5 21.375 24.156 1 83.38 48 GLU B C 1
ATOM 2910 O O . GLU B 1 48 ? -23.531 21.219 23.5 1 83.38 48 GLU B O 1
ATOM 2915 N N . LEU B 1 49 ? -22.125 22.531 24.562 1 84.75 49 LEU B N 1
ATOM 2916 C CA . LEU B 1 49 ? -22.859 23.75 24.25 1 84.75 49 LEU B CA 1
ATOM 2917 C C . LEU B 1 49 ? -22.797 24.047 22.75 1 84.75 49 LEU B C 1
ATOM 2919 O O . LEU B 1 49 ? -23.797 24.484 22.156 1 84.75 49 LEU B O 1
ATOM 2923 N N . LEU B 1 50 ? -21.656 23.812 22.188 1 81.06 50 LEU B N 1
ATOM 2924 C CA . LEU B 1 50 ? -21.516 24.016 20.75 1 81.06 50 LEU B CA 1
ATOM 2925 C C . LEU B 1 50 ? -22.5 23.125 19.984 1 81.06 50 LEU B C 1
ATOM 2927 O O . LEU B 1 50 ? -23.156 23.594 19.062 1 81.06 50 LEU B O 1
ATOM 2931 N N . ARG B 1 51 ? -22.578 21.969 20.469 1 77.88 51 ARG B N 1
ATOM 2932 C CA . ARG B 1 51 ? -23.5 21 19.859 1 77.88 51 ARG B CA 1
ATOM 2933 C C . ARG B 1 51 ? -24.953 21.406 20.062 1 77.88 51 ARG B C 1
ATOM 2935 O O . ARG B 1 51 ? -25.75 21.391 19.125 1 77.88 51 ARG B O 1
ATOM 2942 N N . ALA B 1 52 ? -25.219 21.719 21.281 1 79.69 52 ALA B N 1
ATOM 2943 C CA . ALA B 1 52 ? -26.594 22.062 21.656 1 79.69 52 ALA B CA 1
ATOM 2944 C C . ALA B 1 52 ? -27.078 23.281 20.875 1 79.69 52 ALA B C 1
ATOM 2946 O O . ALA B 1 52 ? -28.25 23.359 20.5 1 79.69 52 ALA B O 1
ATOM 2947 N N . HIS B 1 53 ? -26.203 24.219 20.531 1 79.38 53 HIS B N 1
ATOM 2948 C CA . HIS B 1 53 ? -26.578 25.453 19.859 1 79.38 53 HIS B CA 1
ATOM 2949 C C . HIS B 1 53 ? -26.391 25.344 18.359 1 79.38 53 HIS B C 1
ATOM 2951 O O . HIS B 1 53 ? -26.641 26.297 17.609 1 79.38 53 HIS B O 1
ATOM 2957 N N . GLY B 1 54 ? -25.906 24.172 17.969 1 74.5 54 GLY B N 1
ATOM 2958 C CA . GLY B 1 54 ? -25.672 23.984 16.547 1 74.5 54 GLY B CA 1
ATOM 2959 C C . GLY B 1 54 ? -24.641 24.953 15.984 1 74.5 54 GLY B C 1
ATOM 2960 O O . GLY B 1 54 ? -24.797 25.438 14.859 1 74.5 54 GLY B O 1
ATOM 2961 N N . TYR B 1 55 ? -23.703 25.312 16.844 1 74.88 55 TYR B N 1
ATOM 2962 C CA . TYR B 1 55 ? -22.688 26.25 16.391 1 74.88 55 TYR B CA 1
ATOM 2963 C C . TYR B 1 55 ? -21.891 25.672 15.227 1 74.88 55 TYR B C 1
ATOM 2965 O O . TYR B 1 55 ? -21.484 24.5 15.258 1 74.88 55 TYR B O 1
ATOM 2973 N N . ARG B 1 56 ? -21.812 26.484 14.141 1 69.06 56 ARG B N 1
ATOM 2974 C CA . ARG B 1 56 ? -20.922 26.156 13.016 1 69.06 56 ARG B CA 1
ATOM 2975 C C . ARG B 1 56 ? -19.938 27.281 12.742 1 69.06 56 ARG B C 1
ATOM 2977 O O . ARG B 1 56 ? -20.328 28.438 12.617 1 69.06 56 ARG B O 1
ATOM 2984 N N . ARG B 1 57 ? -18.688 26.875 12.875 1 68.06 57 ARG B N 1
ATOM 2985 C CA . ARG B 1 57 ? -17.672 27.875 12.547 1 68.06 57 ARG B CA 1
ATOM 2986 C C . ARG B 1 57 ? -17.875 28.422 11.141 1 68.06 57 ARG B C 1
ATOM 2988 O O . ARG B 1 57 ? -18.219 27.688 10.219 1 68.06 57 ARG B O 1
ATOM 2995 N N . ARG B 1 58 ? -17.891 29.766 10.969 1 59.31 58 ARG B N 1
ATOM 2996 C CA . ARG B 1 58 ? -18.047 30.375 9.648 1 59.31 58 ARG B CA 1
ATOM 2997 C C . ARG B 1 58 ? -16.875 30 8.734 1 59.31 58 ARG B C 1
ATOM 2999 O O . ARG B 1 58 ? -15.719 30.031 9.164 1 59.31 58 ARG B O 1
ATOM 3006 N N . ARG B 1 59 ? -17.125 29.375 7.598 1 54.81 59 ARG B N 1
ATOM 3007 C CA . ARG B 1 59 ? -16.188 28.891 6.586 1 54.81 59 ARG B CA 1
ATOM 3008 C C . ARG B 1 59 ? -15.117 29.922 6.289 1 54.81 59 ARG B C 1
ATOM 3010 O O . ARG B 1 59 ? -13.953 29.578 6.09 1 54.81 59 ARG B O 1
ATOM 3017 N N . ALA B 1 60 ? -15.516 31.219 5.992 1 50.34 60 ALA B N 1
ATOM 3018 C CA . ALA B 1 60 ? -14.68 32.344 5.574 1 50.34 60 ALA B CA 1
ATOM 3019 C C . ALA B 1 60 ? -13.516 32.562 6.535 1 50.34 60 ALA B C 1
ATOM 3021 O O . ALA B 1 60 ? -12.438 33 6.133 1 50.34 60 ALA B O 1
ATOM 3022 N N . GLU B 1 61 ? -13.703 32.312 7.707 1 50.56 61 GLU B N 1
ATOM 3023 C CA . GLU B 1 61 ? -12.727 32.688 8.727 1 50.56 61 GLU B CA 1
ATOM 3024 C C . GLU B 1 61 ? -11.633 31.625 8.852 1 50.56 61 GLU B C 1
ATOM 3026 O O . GLU B 1 61 ? -10.5 31.938 9.234 1 50.56 61 GLU B O 1
ATOM 3031 N N . ALA B 1 62 ? -11.945 30.312 8.5 1 53.88 62 ALA B N 1
ATOM 3032 C CA . ALA B 1 62 ? -11.086 29.219 8.969 1 53.88 62 ALA B CA 1
ATOM 3033 C C . ALA B 1 62 ? -10.047 28.844 7.918 1 53.88 62 ALA B C 1
ATOM 3035 O O . ALA B 1 62 ? -10.398 28.453 6.801 1 53.88 62 ALA B O 1
ATOM 3036 N N . THR B 1 63 ? -8.875 29.531 7.949 1 66.75 63 THR B N 1
ATOM 3037 C CA . THR B 1 63 ? -7.723 29.125 7.152 1 66.75 63 THR B CA 1
ATOM 3038 C C . THR B 1 63 ? -7.484 27.625 7.266 1 66.75 63 THR B C 1
ATOM 3040 O O . THR B 1 63 ? -7.156 27.125 8.344 1 66.75 63 THR B O 1
ATOM 3043 N N . ARG B 1 64 ? -8.031 26.875 6.348 1 80.19 64 ARG B N 1
ATOM 3044 C CA . ARG B 1 64 ? -7.797 25.438 6.316 1 80.19 64 ARG B CA 1
ATOM 3045 C C . ARG B 1 64 ? -6.375 25.125 5.875 1 80.19 64 ARG B C 1
ATOM 3047 O O . ARG B 1 64 ? -5.809 25.828 5.035 1 80.19 64 ARG B O 1
ATOM 3054 N N . SER B 1 65 ? -5.91 24.156 6.625 1 84.56 65 SER B N 1
ATOM 3055 C CA . SER B 1 65 ? -4.617 23.656 6.176 1 84.56 65 SER B CA 1
ATOM 3056 C C . SER B 1 65 ? -4.738 22.922 4.852 1 84.56 65 SER B C 1
ATOM 3058 O O . SER B 1 65 ? -5.777 22.312 4.57 1 84.56 65 SER B O 1
ATOM 3060 N N . PRO B 1 66 ? -3.805 23.047 4.016 1 88.25 66 PRO B N 1
ATOM 3061 C CA . PRO B 1 66 ? -3.865 22.359 2.721 1 88.25 66 PRO B CA 1
ATOM 3062 C C . PRO B 1 66 ? -3.658 20.844 2.844 1 88.25 66 PRO B C 1
ATOM 3064 O O . PRO B 1 66 ? -2.75 20.297 2.221 1 88.25 66 PRO B O 1
ATOM 3067 N N . LEU B 1 67 ? -4.547 20.266 3.654 1 91.88 67 LEU B N 1
ATOM 3068 C CA . LEU B 1 67 ? -4.461 18.844 3.949 1 91.88 67 LEU B CA 1
ATOM 3069 C C . LEU B 1 67 ? -5.805 18.156 3.725 1 91.88 67 LEU B C 1
ATOM 3071 O O . LEU B 1 67 ? -6.855 18.797 3.83 1 91.88 67 LEU B O 1
ATOM 3075 N N . ILE B 1 68 ? -5.738 16.953 3.311 1 94.75 68 ILE B N 1
ATOM 3076 C CA . ILE B 1 68 ? -6.875 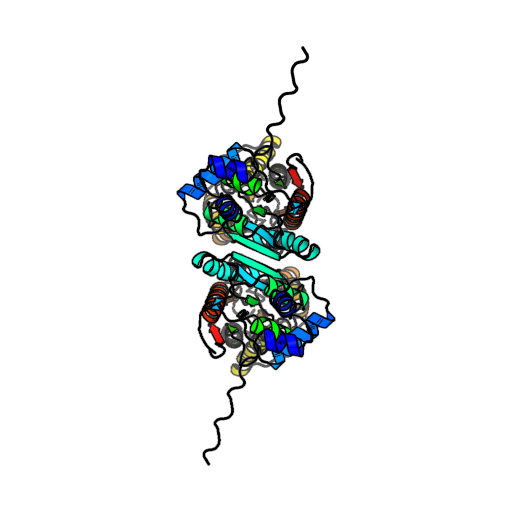16.047 3.326 1 94.75 68 ILE B CA 1
ATOM 3077 C C . ILE B 1 68 ? -6.547 14.82 4.18 1 94.75 68 ILE B C 1
ATOM 3079 O O . ILE B 1 68 ? -5.492 14.211 4.008 1 94.75 68 ILE B O 1
ATOM 3083 N N . ASP B 1 69 ? -7.402 14.516 5.125 1 94.12 69 ASP B N 1
ATOM 3084 C CA . ASP B 1 69 ? -7.172 13.383 6.016 1 94.12 69 ASP B CA 1
ATOM 3085 C C . ASP B 1 69 ? -7.77 12.102 5.441 1 94.12 69 ASP B C 1
ATOM 3087 O O . ASP B 1 69 ? -8.922 12.094 5 1 94.12 69 ASP B O 1
ATOM 3091 N N . LEU B 1 70 ? -6.957 11.109 5.391 1 94.06 70 LEU B N 1
ATOM 3092 C CA . LEU B 1 70 ? -7.363 9.766 4.992 1 94.06 70 LEU B CA 1
ATOM 3093 C C . LEU B 1 70 ? -7.184 8.781 6.145 1 94.06 70 LEU B C 1
ATOM 3095 O O . LEU B 1 70 ? -6.055 8.5 6.559 1 94.06 70 LEU B O 1
ATOM 3099 N N . VAL B 1 71 ? -8.297 8.242 6.613 1 90.56 71 VAL B N 1
ATOM 3100 C CA . VAL B 1 71 ? -8.273 7.434 7.832 1 90.56 71 VAL B CA 1
ATOM 3101 C C . VAL B 1 71 ? -8.68 5.996 7.508 1 90.56 71 VAL B C 1
ATOM 3103 O O . VAL B 1 71 ? -9.75 5.758 6.949 1 90.56 71 VAL B O 1
ATOM 3106 N N . PHE B 1 72 ? -7.715 5.121 7.828 1 88.81 72 PHE B N 1
ATOM 3107 C CA . PHE B 1 72 ? -7.98 3.699 7.652 1 88.81 72 PHE B CA 1
ATOM 3108 C C . PHE B 1 72 ? -8.234 3.025 8.992 1 88.81 72 PHE B C 1
ATOM 3110 O O . PHE B 1 72 ? -7.648 3.41 10.008 1 88.81 72 PHE B O 1
ATOM 3117 N N . HIS B 1 73 ? -9.07 1.983 8.922 1 82.19 73 HIS B N 1
ATOM 3118 C CA . HIS B 1 73 ? -9.141 1.137 10.109 1 82.19 73 HIS B CA 1
ATOM 3119 C C . HIS B 1 73 ? -7.887 0.285 10.258 1 82.19 73 HIS B C 1
ATOM 3121 O O . HIS B 1 73 ? -7.449 0.002 11.375 1 82.19 73 HIS B O 1
ATOM 3127 N N . GLU B 1 74 ? -7.383 -0.173 9.062 1 81.56 74 GLU B N 1
ATOM 3128 C CA . GLU B 1 74 ? -6.121 -0.906 9.016 1 81.56 74 GLU B CA 1
ATOM 3129 C C . GLU B 1 74 ? -5.359 -0.614 7.727 1 81.56 74 GLU B C 1
ATOM 3131 O O . GLU B 1 74 ? -5.961 -0.506 6.656 1 81.56 74 GLU B O 1
ATOM 3136 N N . LEU B 1 75 ? -4.02 -0.355 7.949 1 76.19 75 LEU B N 1
ATOM 3137 C CA . LEU B 1 75 ? -3.145 -0.135 6.805 1 76.19 75 LEU B CA 1
ATOM 3138 C C . LEU B 1 75 ? -2.486 -1.439 6.363 1 76.19 75 LEU B C 1
ATOM 3140 O O . LEU B 1 75 ? -1.272 -1.605 6.504 1 76.19 75 LEU B O 1
ATOM 3144 N N . GLU B 1 76 ? -3.111 -2.393 6.133 1 64.44 76 GLU B N 1
ATOM 3145 C CA . GLU B 1 76 ? -2.43 -3.66 5.895 1 64.44 76 GLU B CA 1
ATOM 3146 C C . GLU B 1 76 ? -2.221 -3.898 4.398 1 64.44 76 GLU B C 1
ATOM 3148 O O . GLU B 1 76 ? -1.22 -4.492 3.996 1 64.44 76 GLU B O 1
ATOM 3153 N N . SER B 1 77 ? -3.248 -3.711 3.527 1 72.25 77 SER B N 1
ATOM 3154 C CA . SER B 1 77 ? -3.254 -4.531 2.32 1 72.25 77 SER B CA 1
ATOM 3155 C C . SER B 1 77 ? -3.062 -3.676 1.071 1 72.25 77 SER B C 1
ATOM 3157 O O . SER B 1 77 ? -2.973 -2.449 1.159 1 72.25 77 SER B O 1
ATOM 3159 N N . ALA B 1 78 ? -2.654 -4.355 0.014 1 81.38 78 ALA B N 1
ATOM 3160 C CA . ALA B 1 78 ? -2.662 -3.865 -1.362 1 81.38 78 ALA B CA 1
ATOM 3161 C C . ALA B 1 78 ? -3.953 -3.109 -1.668 1 81.38 78 ALA B C 1
ATOM 3163 O O . ALA B 1 78 ? -3.965 -2.203 -2.506 1 81.38 78 ALA B O 1
ATOM 3164 N N . TRP B 1 79 ? -4.965 -3.406 -0.854 1 88.88 79 TRP B N 1
ATOM 3165 C CA . TRP B 1 79 ? -6.246 -2.723 -1.002 1 88.88 79 TRP B CA 1
ATOM 3166 C C . TRP B 1 79 ? -6.137 -1.264 -0.575 1 88.88 79 TRP B C 1
ATOM 3168 O O . TRP B 1 79 ? -6.602 -0.367 -1.283 1 88.88 79 TRP B O 1
ATOM 3178 N N . ALA B 1 80 ? -5.484 -1.011 0.497 1 90.19 80 ALA B N 1
ATOM 3179 C CA . ALA B 1 80 ? -5.285 0.339 1.019 1 90.19 80 ALA B CA 1
ATOM 3180 C C . ALA B 1 80 ? -4.477 1.19 0.042 1 90.19 80 ALA B C 1
ATOM 3182 O O . ALA B 1 80 ? -4.742 2.385 -0.115 1 90.19 80 ALA B O 1
ATOM 3183 N N . MET B 1 81 ? -3.592 0.59 -0.587 1 89.56 81 MET B N 1
ATOM 3184 C CA . MET B 1 81 ? -2.738 1.32 -1.521 1 89.56 81 MET B CA 1
ATOM 3185 C C . MET B 1 81 ? -3.551 1.862 -2.691 1 89.56 81 MET B C 1
ATOM 3187 O O . MET B 1 81 ? -3.301 2.971 -3.166 1 89.56 81 MET B O 1
ATOM 3191 N N . GLU B 1 82 ? -4.484 1.091 -3.193 1 92.19 82 GLU B N 1
ATOM 3192 C CA . GLU B 1 82 ? -5.344 1.557 -4.273 1 92.19 82 GLU B CA 1
ATOM 3193 C C . GLU B 1 82 ? -6.148 2.783 -3.852 1 92.19 82 GLU B C 1
ATOM 3195 O O . GLU B 1 82 ? -6.332 3.715 -4.637 1 92.19 82 GLU B O 1
ATOM 3200 N N . VAL B 1 83 ? -6.543 2.76 -2.613 1 93.19 83 VAL B N 1
ATOM 3201 C CA . VAL B 1 83 ? -7.316 3.873 -2.072 1 93.19 83 VAL B CA 1
ATOM 3202 C C . VAL B 1 83 ? -6.418 5.098 -1.917 1 93.19 83 VAL B C 1
ATOM 3204 O O . VAL B 1 83 ? -6.797 6.207 -2.305 1 93.19 83 VAL B O 1
ATOM 3207 N N . ILE B 1 84 ? -5.25 4.859 -1.353 1 92.88 84 ILE B N 1
ATOM 3208 C CA . ILE B 1 84 ? -4.289 5.938 -1.153 1 92.88 84 ILE B CA 1
ATOM 3209 C C . ILE B 1 84 ? -3.977 6.602 -2.492 1 92.88 84 ILE B C 1
ATOM 3211 O O . ILE B 1 84 ? -3.963 7.832 -2.594 1 92.88 84 ILE B O 1
ATOM 3215 N N . ARG B 1 85 ? -3.797 5.863 -3.537 1 91.5 85 ARG B N 1
ATOM 3216 C CA . ARG B 1 85 ? -3.498 6.395 -4.863 1 91.5 85 ARG B CA 1
ATOM 3217 C C . ARG B 1 85 ? -4.621 7.301 -5.355 1 91.5 85 ARG B C 1
ATOM 3219 O O . ARG B 1 85 ? -4.363 8.383 -5.887 1 91.5 85 ARG B O 1
ATOM 3226 N N . GLY B 1 86 ? -5.828 6.844 -5.219 1 94.12 86 GLY B N 1
ATOM 3227 C CA . GLY B 1 86 ? -6.965 7.641 -5.645 1 94.12 86 GLY B CA 1
ATOM 3228 C C . GLY B 1 86 ? -7.047 8.984 -4.949 1 94.12 86 GLY B C 1
ATOM 3229 O O . GLY B 1 86 ? -7.223 10.016 -5.602 1 94.12 86 GLY B O 1
ATOM 3230 N N . VAL B 1 87 ? -6.875 8.961 -3.6 1 95.31 87 VAL B N 1
ATOM 3231 C CA . VAL B 1 87 ? -6.949 10.195 -2.834 1 95.31 87 VAL B CA 1
ATOM 3232 C C . VAL B 1 87 ? -5.766 11.094 -3.184 1 95.31 87 VAL B C 1
ATOM 3234 O O . VAL B 1 87 ? -5.918 12.312 -3.311 1 95.31 87 VAL B O 1
ATOM 3237 N N . GLU B 1 88 ? -4.586 10.523 -3.338 1 92.12 88 GLU B N 1
ATOM 3238 C CA . GLU B 1 88 ? -3.387 11.281 -3.689 1 92.12 88 GLU B CA 1
ATOM 3239 C C . GLU B 1 88 ? -3.537 11.945 -5.055 1 92.12 88 GLU B C 1
ATOM 3241 O O . GLU B 1 88 ? -3.072 13.07 -5.258 1 92.12 88 GLU B O 1
ATOM 3246 N N . ASN B 1 89 ? -4.133 11.297 -6.012 1 92.12 89 ASN B N 1
ATOM 3247 C CA . ASN B 1 89 ? -4.383 11.883 -7.324 1 92.12 89 ASN B CA 1
ATOM 3248 C C . ASN B 1 89 ? -5.156 13.195 -7.211 1 92.12 89 ASN B C 1
ATOM 3250 O O . ASN B 1 89 ? -4.754 14.203 -7.789 1 92.12 89 ASN B O 1
ATOM 3254 N N . VAL B 1 90 ? -6.199 13.148 -6.453 1 94.62 90 VAL B N 1
ATOM 3255 C CA . VAL B 1 90 ? -7.047 14.328 -6.301 1 94.62 90 VAL B CA 1
ATOM 3256 C C . VAL B 1 90 ? -6.316 15.391 -5.484 1 94.62 90 VAL B C 1
ATOM 3258 O O . VAL B 1 90 ? -6.379 16.578 -5.809 1 94.62 90 VAL B O 1
ATOM 3261 N N . ALA B 1 91 ? -5.652 14.945 -4.387 1 92.19 91 ALA B N 1
ATOM 3262 C CA . ALA B 1 91 ? -4.898 15.875 -3.549 1 92.19 91 ALA B CA 1
ATOM 3263 C C . ALA B 1 91 ? -3.842 16.609 -4.363 1 92.19 91 ALA B C 1
ATOM 3265 O O . ALA B 1 91 ? -3.734 17.844 -4.281 1 92.19 91 ALA B O 1
ATOM 3266 N N . ARG B 1 92 ? -3.164 15.898 -5.133 1 86.19 92 ARG B N 1
ATOM 3267 C CA . ARG B 1 92 ? -2.123 16.484 -5.973 1 86.19 92 ARG B CA 1
ATOM 3268 C C . ARG B 1 92 ? -2.713 17.5 -6.941 1 86.19 92 ARG B C 1
ATOM 3270 O O . ARG B 1 92 ? -2.193 18.609 -7.07 1 86.19 92 ARG B O 1
ATOM 3277 N N . ASP B 1 93 ? -3.791 17.203 -7.559 1 89.88 93 ASP B N 1
ATOM 3278 C CA . ASP B 1 93 ? -4.441 18.062 -8.547 1 89.88 93 ASP B CA 1
ATOM 3279 C C . ASP B 1 93 ? -4.973 19.344 -7.902 1 89.88 93 ASP B C 1
ATOM 3281 O O . ASP B 1 93 ? -5.16 20.344 -8.578 1 89.88 93 ASP B O 1
ATOM 3285 N N . THR B 1 94 ? -5.195 19.281 -6.598 1 89.69 94 THR B N 1
ATOM 3286 C CA . THR B 1 94 ? -5.809 20.422 -5.918 1 89.69 94 THR B CA 1
ATOM 3287 C C . THR B 1 94 ? -4.797 21.125 -5.012 1 89.69 94 THR B C 1
ATOM 3289 O O . THR B 1 94 ? -5.16 22.016 -4.238 1 89.69 94 THR B O 1
ATOM 3292 N N . GLY B 1 95 ? -3.539 20.656 -5.105 1 84.88 95 GLY B N 1
ATOM 3293 C CA . GLY B 1 95 ? -2.482 21.281 -4.332 1 84.88 95 GLY B CA 1
ATOM 3294 C C . GLY B 1 95 ? -2.545 20.938 -2.854 1 84.88 95 GLY B C 1
ATOM 3295 O O . GLY B 1 95 ? -2.098 21.734 -2.016 1 84.88 95 GLY B O 1
ATOM 3296 N N . LEU B 1 96 ? -3.207 19.828 -2.475 1 90.12 96 LEU B N 1
ATOM 3297 C CA . LEU B 1 96 ? -3.309 19.375 -1.094 1 90.12 96 LEU B CA 1
ATOM 3298 C C . LEU B 1 96 ? -2.346 18.219 -0.829 1 90.12 96 LEU B C 1
ATOM 3300 O O . LEU B 1 96 ? -1.815 17.625 -1.768 1 90.12 96 LEU B O 1
ATOM 3304 N N . SER B 1 97 ? -2.053 17.969 0.445 1 90.12 97 SER B N 1
ATOM 3305 C CA . SER B 1 97 ? -1.292 16.797 0.873 1 90.12 97 SER B CA 1
ATOM 3306 C C . SER B 1 97 ? -2.162 15.836 1.679 1 90.12 97 SER B C 1
ATOM 3308 O O . SER B 1 97 ? -3.105 16.25 2.35 1 90.12 97 SER B O 1
ATOM 3310 N N . VAL B 1 98 ? -1.822 14.578 1.593 1 93.88 98 VAL B N 1
ATOM 3311 C CA . VAL B 1 98 ? -2.627 13.562 2.262 1 93.88 98 VAL B CA 1
ATOM 3312 C C . VAL B 1 98 ? -2.039 13.258 3.637 1 93.88 98 VAL B C 1
ATOM 3314 O O . VAL B 1 98 ? -0.848 12.961 3.758 1 93.88 98 VAL B O 1
ATOM 3317 N N . VAL B 1 99 ? -2.881 13.375 4.648 1 93.06 99 VAL B N 1
ATOM 3318 C CA . VAL B 1 99 ? -2.52 12.914 5.984 1 93.06 99 VAL B CA 1
ATOM 3319 C C . VAL B 1 99 ? -3.107 11.523 6.227 1 93.06 99 VAL B C 1
ATOM 3321 O O . VAL B 1 99 ? -4.32 11.328 6.125 1 93.06 99 VAL B O 1
ATOM 3324 N N . LEU B 1 100 ? -2.207 10.641 6.52 1 91.06 100 LEU B N 1
ATOM 3325 C CA . LEU B 1 100 ? -2.623 9.258 6.727 1 91.06 100 LEU B CA 1
ATOM 3326 C C . LEU B 1 100 ? -2.674 8.922 8.211 1 91.06 100 LEU B C 1
ATOM 3328 O O . LEU B 1 100 ? -1.754 9.258 8.961 1 91.06 100 LEU B O 1
ATOM 3332 N N . SER B 1 101 ? -3.83 8.258 8.602 1 83.81 101 SER B N 1
ATOM 3333 C CA . SER B 1 101 ? -3.934 7.766 9.969 1 83.81 101 SER B CA 1
ATOM 3334 C C . SER B 1 101 ? -4.602 6.395 10.016 1 83.81 101 SER B C 1
ATOM 3336 O O . SER B 1 101 ? -5.348 6.035 9.102 1 83.81 101 SER B O 1
ATOM 3338 N N . GLU B 1 102 ? -4.195 5.664 10.961 1 84.12 102 GLU B N 1
ATOM 3339 C CA . GLU B 1 102 ? -4.777 4.348 11.211 1 84.12 102 GLU B CA 1
ATOM 3340 C C . GLU B 1 102 ? -5.438 4.285 12.586 1 84.12 102 GLU B C 1
ATOM 3342 O O . GLU B 1 102 ? -4.898 4.812 13.562 1 84.12 102 GLU B O 1
ATOM 3347 N N . SER B 1 103 ? -6.652 3.695 12.633 1 76.94 103 SER B N 1
ATOM 3348 C CA . SER B 1 103 ? -7.359 3.586 13.906 1 76.94 103 SER B CA 1
ATOM 3349 C C . SER B 1 103 ? -7.125 2.225 14.555 1 76.94 103 SER B C 1
ATOM 3351 O O . SER B 1 103 ? -7.949 1.755 15.336 1 76.94 103 SER B O 1
ATOM 3353 N N . ALA B 1 104 ? -6.051 1.573 14.227 1 66.19 104 ALA B N 1
ATOM 3354 C CA . ALA B 1 104 ? -5.551 0.351 14.844 1 66.19 104 ALA B CA 1
ATOM 3355 C C . ALA B 1 104 ? -6.648 -0.706 14.938 1 66.19 104 ALA B C 1
ATOM 3357 O O . ALA B 1 104 ? -6.867 -1.287 16 1 66.19 104 ALA B O 1
ATOM 3358 N N . GLY B 1 105 ? -7.387 -0.867 13.969 1 67.38 105 GLY B N 1
ATOM 3359 C CA . GLY B 1 105 ? -8.352 -1.954 13.891 1 67.38 105 GLY B CA 1
ATOM 3360 C C . GLY B 1 105 ? -9.75 -1.544 14.312 1 67.38 105 GLY B C 1
ATOM 3361 O O . GLY B 1 105 ? -10.703 -2.289 14.102 1 67.38 105 GLY B O 1
ATOM 3362 N N . ARG B 1 106 ? -9.805 -0.369 14.867 1 72.75 106 ARG B N 1
ATOM 3363 C CA . ARG B 1 106 ? -11.117 0.104 15.281 1 72.75 106 ARG B CA 1
ATOM 3364 C C . ARG B 1 106 ? -11.898 0.67 14.094 1 72.75 106 ARG B C 1
ATOM 3366 O O . ARG B 1 106 ? -11.344 1.41 13.281 1 72.75 106 ARG B O 1
ATOM 3373 N N . LEU B 1 107 ? -13.125 0.248 14.047 1 70.69 107 LEU B N 1
ATOM 3374 C CA . LEU B 1 107 ? -13.984 0.733 12.969 1 70.69 107 LEU B CA 1
ATOM 3375 C C . LEU B 1 107 ? -14.398 2.18 13.211 1 70.69 107 LEU B C 1
ATOM 3377 O O . LEU B 1 107 ? -14.867 2.859 12.297 1 70.69 107 LEU B O 1
ATOM 3381 N N . THR B 1 108 ? -14.164 2.59 14.469 1 68.62 108 THR B N 1
ATOM 3382 C CA . THR B 1 108 ? -14.344 3.992 14.828 1 68.62 108 THR B CA 1
ATOM 3383 C C . THR B 1 108 ? -13.07 4.559 15.445 1 68.62 108 THR B C 1
ATOM 3385 O O . THR B 1 108 ? -12.57 4.039 16.438 1 68.62 108 THR B O 1
ATOM 3388 N N . PRO B 1 109 ? -12.578 5.594 14.773 1 69.88 109 PRO B N 1
ATOM 3389 C CA . PRO B 1 109 ? -11.391 6.199 15.383 1 69.88 109 PRO B CA 1
ATOM 3390 C C . PRO B 1 109 ? -11.664 6.77 16.766 1 69.88 109 PRO B C 1
ATOM 3392 O O . PRO B 1 109 ? -12.805 7.09 17.094 1 69.88 109 PRO B O 1
ATOM 3395 N N . GLY B 1 110 ? -10.664 6.805 17.625 1 69.5 110 GLY B N 1
ATOM 3396 C CA . GLY B 1 110 ? -10.812 7.309 18.984 1 69.5 110 GLY B CA 1
ATOM 3397 C C . GLY B 1 110 ? -10.984 8.812 19.047 1 69.5 110 GLY B C 1
ATOM 3398 O O . GLY B 1 110 ? -10.828 9.508 18.031 1 69.5 110 GLY B O 1
ATOM 3399 N N . ARG B 1 111 ? -11.469 9.312 20.172 1 67.56 111 ARG B N 1
ATOM 3400 C CA . ARG B 1 111 ? -11.688 10.742 20.406 1 67.56 111 ARG B CA 1
ATOM 3401 C C . ARG B 1 111 ? -10.414 11.539 20.172 1 67.56 111 ARG B C 1
ATOM 3403 O O . ARG B 1 111 ? -10.469 12.656 19.656 1 67.56 111 ARG B O 1
ATOM 3410 N N . THR B 1 112 ? -9.375 10.93 20.484 1 73.75 112 THR B N 1
ATOM 3411 C CA . THR B 1 112 ? -8.094 11.602 20.312 1 73.75 112 THR B CA 1
ATOM 3412 C C . THR B 1 112 ? -7.844 11.93 18.844 1 73.75 112 THR B C 1
ATOM 3414 O O . THR B 1 112 ? -7.328 13 18.516 1 73.75 112 THR B O 1
ATOM 3417 N N . TRP B 1 113 ? -8.328 11.094 18.031 1 77.88 113 TRP B N 1
ATOM 3418 C CA . TRP B 1 113 ? -8.164 11.312 16.594 1 77.88 113 TRP B CA 1
ATOM 3419 C C . TRP B 1 113 ? -8.977 12.523 16.141 1 77.88 113 TRP B C 1
ATOM 3421 O O . TRP B 1 113 ? -8.477 13.383 15.422 1 77.88 113 TRP B O 1
ATOM 3431 N N . ALA B 1 114 ? -10.211 12.57 16.594 1 78.5 114 ALA B N 1
ATOM 3432 C CA . ALA B 1 114 ? -11.102 13.648 16.172 1 78.5 114 ALA B CA 1
ATOM 3433 C C . ALA B 1 114 ? -10.562 15.008 16.641 1 78.5 114 ALA B C 1
ATOM 3435 O O . ALA B 1 114 ? -10.664 16 15.922 1 78.5 114 ALA B O 1
ATOM 3436 N N . ASP B 1 115 ? -9.984 14.984 17.781 1 77.12 115 ASP B N 1
ATOM 3437 C CA . ASP B 1 115 ? -9.391 16.219 18.297 1 77.12 115 ASP B CA 1
ATOM 3438 C C . ASP B 1 115 ? -8.211 16.656 17.438 1 77.12 115 ASP B C 1
ATOM 3440 O O . ASP B 1 115 ? -8.047 17.859 17.172 1 77.12 115 ASP B O 1
ATOM 3444 N N . GLN B 1 116 ? -7.492 15.688 17.047 1 78.56 116 GLN B N 1
ATOM 3445 C CA . GLN B 1 116 ? -6.328 15.992 16.219 1 78.56 116 GLN B CA 1
ATOM 3446 C C . GLN B 1 116 ? -6.75 16.547 14.859 1 78.56 116 GLN B C 1
ATOM 3448 O O . GLN B 1 116 ? -6.148 17.5 14.352 1 78.56 116 GLN B O 1
ATOM 3453 N N . VAL B 1 117 ? -7.734 15.953 14.359 1 84.44 117 VAL B N 1
ATOM 3454 C CA . VAL B 1 117 ? -8.234 16.391 13.062 1 84.44 117 VAL B CA 1
ATOM 3455 C C . VAL B 1 117 ? -8.805 17.812 13.18 1 84.44 117 VAL B C 1
ATOM 3457 O O . VAL B 1 117 ? -8.57 18.656 12.32 1 84.44 117 VAL B O 1
ATOM 3460 N N . ALA B 1 118 ? -9.516 18.031 14.266 1 79.5 118 ALA B N 1
ATOM 3461 C CA . ALA B 1 118 ? -10.102 19.359 14.492 1 79.5 118 ALA B CA 1
ATOM 3462 C C . ALA B 1 118 ? -9.016 20.422 14.609 1 79.5 118 ALA B C 1
ATOM 3464 O O . ALA B 1 118 ? -9.18 21.531 14.109 1 79.5 118 ALA B O 1
ATOM 3465 N N . ALA B 1 119 ? -7.988 20.031 15.219 1 76.38 119 ALA B N 1
ATOM 3466 C CA . ALA B 1 119 ? -6.879 20.969 15.398 1 76.38 119 ALA B CA 1
ATOM 3467 C C . ALA B 1 119 ? -6.184 21.25 14.07 1 76.38 119 ALA B C 1
ATOM 3469 O O . ALA B 1 119 ? -5.758 22.375 13.82 1 76.38 119 ALA B O 1
ATOM 3470 N N . ARG B 1 120 ? -6.059 20.25 13.211 1 82.75 120 ARG B N 1
ATOM 3471 C CA . ARG B 1 120 ? -5.379 20.375 11.93 1 82.75 120 ARG B CA 1
ATOM 3472 C C . ARG B 1 120 ? -6.238 21.141 10.93 1 82.75 120 ARG B C 1
ATOM 3474 O O . ARG B 1 120 ? -5.715 21.812 10.039 1 82.75 120 ARG B O 1
ATOM 3481 N N . ARG B 1 121 ? -7.477 21.078 11.039 1 85.88 121 ARG B N 1
ATOM 3482 C CA . ARG B 1 121 ? -8.461 21.734 10.188 1 85.88 121 ARG B CA 1
ATOM 3483 C C . ARG B 1 121 ? -8.203 21.438 8.719 1 85.88 121 ARG B C 1
ATOM 3485 O O . ARG B 1 121 ? -8.016 22.359 7.91 1 85.88 121 ARG B O 1
ATOM 3492 N N . PRO B 1 122 ? -8.258 20.172 8.344 1 91.19 122 PRO B N 1
ATOM 3493 C CA . PRO B 1 122 ? -8.062 19.828 6.934 1 91.19 122 PRO B CA 1
ATOM 3494 C C . PRO B 1 122 ? -9.219 20.281 6.043 1 91.19 122 PRO B C 1
ATOM 3496 O O . PRO B 1 122 ? -10.266 20.688 6.547 1 91.19 122 PRO B O 1
ATOM 3499 N N . HIS B 1 123 ? -8.969 20.25 4.738 1 91.38 123 HIS B N 1
ATOM 3500 C CA . HIS B 1 123 ? -10.016 20.562 3.773 1 91.38 123 HIS B CA 1
ATOM 3501 C C . HIS B 1 123 ? -11.109 19.5 3.783 1 91.38 123 HIS B C 1
ATOM 3503 O O . HIS B 1 123 ? -12.219 19.75 3.305 1 91.38 123 HIS B O 1
ATOM 3509 N N . GLY B 1 124 ? -10.805 18.375 4.301 1 93.25 124 GLY B N 1
ATOM 3510 C CA . GLY B 1 124 ? -11.781 17.312 4.422 1 93.25 124 GLY B CA 1
ATOM 3511 C C . GLY B 1 124 ? -11.203 16.016 4.973 1 93.25 124 GLY B C 1
ATOM 3512 O O . GLY B 1 124 ? -9.977 15.883 5.074 1 93.25 124 GLY B O 1
ATOM 3513 N N . VAL B 1 125 ? -12.148 15.102 5.348 1 93.75 125 VAL B N 1
ATOM 3514 C CA . VAL B 1 125 ? -11.758 13.812 5.906 1 93.75 125 VAL B CA 1
ATOM 3515 C C . VAL B 1 125 ? -12.438 12.68 5.129 1 93.75 125 VAL B C 1
ATOM 3517 O O . VAL B 1 125 ? -13.648 12.711 4.922 1 93.75 125 VAL B O 1
ATOM 3520 N N . VAL B 1 126 ? -11.617 11.781 4.656 1 94.69 126 VAL B N 1
ATOM 3521 C CA . VAL B 1 126 ? -12.133 10.547 4.066 1 94.69 126 VAL B CA 1
ATOM 3522 C C . VAL B 1 126 ? -11.945 9.391 5.039 1 94.69 126 VAL B C 1
ATOM 3524 O O . VAL B 1 126 ? -10.812 9.047 5.395 1 94.69 126 VAL B O 1
ATOM 3527 N N . LEU B 1 127 ? -13.055 8.836 5.473 1 91.5 127 LEU B N 1
ATOM 3528 C CA . LEU B 1 127 ? -13.047 7.68 6.359 1 91.5 127 LEU B CA 1
ATOM 3529 C C . LEU B 1 127 ? -13.25 6.391 5.57 1 91.5 127 LEU B C 1
ATOM 3531 O O . LEU B 1 127 ? -14.219 6.266 4.816 1 91.5 127 LEU B O 1
ATOM 3535 N N . VAL B 1 128 ? -12.281 5.461 5.758 1 89.44 128 VAL B N 1
ATOM 3536 C CA . VAL B 1 128 ? -12.336 4.227 4.98 1 89.44 128 VAL B CA 1
ATOM 3537 C C . VAL B 1 128 ? -12.758 3.066 5.883 1 89.44 128 VAL B C 1
ATOM 3539 O O . VAL B 1 128 ? -12.047 2.73 6.836 1 89.44 128 VAL B O 1
ATOM 3542 N N . LEU B 1 129 ? -13.797 2.354 5.535 1 78.12 129 LEU B N 1
ATOM 3543 C CA . LEU B 1 129 ? -14.367 1.208 6.242 1 78.12 129 LEU B CA 1
ATOM 3544 C C . LEU B 1 129 ? -14.594 1.534 7.715 1 78.12 129 LEU B C 1
ATOM 3546 O O . LEU B 1 129 ? -14.398 0.681 8.586 1 78.12 129 LEU B O 1
ATOM 3550 N N . SER B 1 130 ? -14.766 2.777 7.922 1 75.12 130 SER B N 1
ATOM 3551 C CA . SER B 1 130 ? -14.977 3.246 9.289 1 75.12 130 SER B CA 1
ATOM 3552 C C . SER B 1 130 ? -16.062 4.316 9.344 1 75.12 130 SER B C 1
ATOM 3554 O O . SER B 1 130 ? -16.531 4.781 8.305 1 75.12 130 SER B O 1
ATOM 3556 N N . GLY B 1 131 ? -16.594 4.512 10.516 1 76.75 131 GLY B N 1
ATOM 3557 C CA . GLY B 1 131 ? -17.578 5.562 10.719 1 76.75 131 GLY B CA 1
ATOM 3558 C C . GLY B 1 131 ? -17.328 6.379 11.977 1 76.75 131 GLY B C 1
ATOM 3559 O O . GLY B 1 131 ? -16.438 6.055 12.766 1 76.75 131 GLY B O 1
ATOM 3560 N N . LEU B 1 132 ? -17.953 7.457 12.023 1 76.88 132 LEU B N 1
ATOM 3561 C CA . LEU B 1 132 ? -17.875 8.344 13.18 1 76.88 132 LEU B CA 1
ATOM 3562 C C . LEU B 1 132 ? -19.031 8.086 14.141 1 76.88 132 LEU B C 1
ATOM 3564 O O . LEU B 1 132 ? -20.156 7.809 13.711 1 76.88 132 LEU B O 1
ATOM 3568 N N . ASP B 1 133 ? -18.609 8.047 15.32 1 78.69 133 ASP B N 1
ATOM 3569 C CA . ASP B 1 133 ? -19.734 8.094 16.25 1 78.69 133 ASP B CA 1
ATOM 3570 C C . ASP B 1 133 ? -20.359 9.484 16.281 1 78.69 133 ASP B C 1
ATOM 3572 O O . ASP B 1 133 ? -19.891 10.398 15.602 1 78.69 133 ASP B O 1
ATOM 3576 N N . GLU B 1 134 ? -21.406 9.594 17.031 1 77 134 GLU B N 1
ATOM 3577 C CA . GLU B 1 134 ? -22.188 10.828 17.047 1 77 134 GLU B CA 1
ATOM 3578 C C . GLU B 1 134 ? -21.359 12 17.562 1 77 134 GLU B C 1
ATOM 3580 O O . GLU B 1 134 ? -21.453 13.109 17.047 1 77 134 GLU B O 1
ATOM 3585 N N . SER B 1 135 ? -20.609 11.727 18.547 1 76.56 135 SER B N 1
ATOM 3586 C CA . SER B 1 135 ? -19.797 12.781 19.141 1 76.56 135 SER B CA 1
ATOM 3587 C C . SER B 1 135 ? -18.734 13.273 18.172 1 76.56 135 SER B C 1
ATOM 3589 O O . SER B 1 135 ? -18.469 14.477 18.094 1 76.56 135 SER B O 1
ATOM 3591 N N . GLN B 1 136 ? -18.172 12.383 17.453 1 78.94 136 GLN B N 1
ATOM 3592 C CA . GLN B 1 136 ? -17.141 12.734 16.484 1 78.94 136 GLN B CA 1
ATOM 3593 C C . GLN B 1 136 ? -17.734 13.492 15.305 1 78.94 136 GLN B C 1
ATOM 3595 O O . GLN B 1 136 ? -17.156 14.477 14.836 1 78.94 136 GLN B O 1
ATOM 3600 N N . ARG B 1 137 ? -18.844 13.016 14.898 1 81.12 137 ARG B N 1
ATOM 3601 C CA . ARG B 1 137 ? -19.547 13.703 13.82 1 81.12 137 ARG B CA 1
ATOM 3602 C C . ARG B 1 137 ? -19.891 15.133 14.219 1 81.12 137 ARG B C 1
ATOM 3604 O O . ARG B 1 137 ? -19.688 16.062 13.438 1 81.12 137 ARG B O 1
ATOM 3611 N N . ALA B 1 138 ? -20.359 15.25 15.383 1 76.94 138 ALA B N 1
ATOM 3612 C CA . ALA B 1 138 ? -20.734 16.562 15.898 1 76.94 138 ALA B CA 1
ATOM 3613 C C . ALA B 1 138 ? -19.516 17.484 15.969 1 76.94 138 ALA B C 1
ATOM 3615 O O . ALA B 1 138 ? -19.609 18.672 15.641 1 76.94 138 ALA B O 1
ATOM 3616 N N . LEU B 1 139 ? -18.484 16.906 16.375 1 77.94 139 LEU B N 1
ATOM 3617 C CA . LEU B 1 139 ? -17.25 17.672 16.5 1 77.94 139 LEU B CA 1
ATOM 3618 C C . LEU B 1 139 ? -16.797 18.203 15.141 1 77.94 139 LEU B C 1
ATOM 3620 O O . LEU B 1 139 ? -16.531 19.391 14.984 1 77.94 139 LEU B O 1
ATOM 3624 N N . LEU B 1 140 ? -16.734 17.344 14.156 1 82.31 140 LEU B N 1
ATOM 3625 C CA . LEU B 1 140 ? -16.297 17.75 12.828 1 82.31 140 LEU B CA 1
ATOM 3626 C C . LEU B 1 140 ? -17.266 18.75 12.211 1 82.31 140 LEU B C 1
ATOM 3628 O O . LEU B 1 140 ? -16.844 19.719 11.57 1 82.31 140 LEU B O 1
ATOM 3632 N N . THR B 1 141 ? -18.5 18.531 12.477 1 77.81 141 THR B N 1
ATOM 3633 C CA . THR B 1 141 ? -19.531 19.438 11.961 1 77.81 141 THR B CA 1
ATOM 3634 C C . THR B 1 141 ? -19.406 20.812 12.586 1 77.81 141 THR B C 1
ATOM 3636 O O . THR B 1 141 ? -19.484 21.828 11.891 1 77.81 141 THR B O 1
ATOM 3639 N N . SER B 1 142 ? -19.219 20.844 13.859 1 76.69 142 SER B N 1
ATOM 3640 C CA . SER B 1 142 ? -19.109 22.109 14.57 1 76.69 142 SER B CA 1
ATOM 3641 C C . SER B 1 142 ? -17.891 22.906 14.102 1 76.69 142 SER B C 1
ATOM 3643 O O . SER B 1 142 ? -17.859 24.125 14.219 1 76.69 142 SER B O 1
ATOM 3645 N N . ARG B 1 143 ? -16.969 22.172 13.594 1 78.19 143 ARG B N 1
ATOM 3646 C CA . ARG B 1 143 ? -15.758 22.812 13.102 1 78.19 143 ARG B CA 1
ATOM 3647 C C . ARG B 1 143 ? -15.82 23.031 11.594 1 78.19 143 ARG B C 1
ATOM 3649 O O . ARG B 1 143 ? -14.852 23.484 10.984 1 78.19 143 AR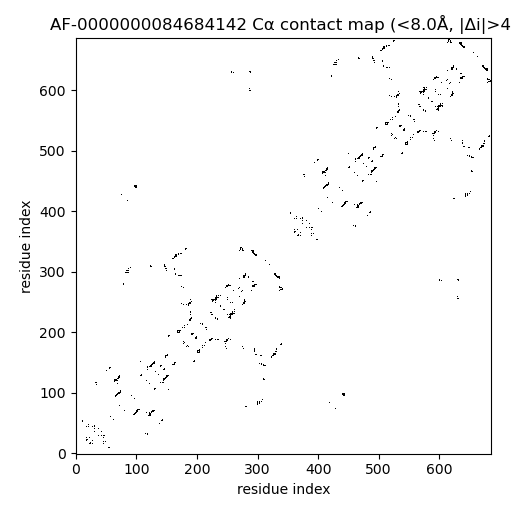G B O 1
ATOM 3656 N N . SER B 1 144 ? -16.906 22.672 11.008 1 81.69 144 SER B N 1
ATOM 3657 C CA . SER B 1 144 ? -17.141 22.812 9.578 1 81.69 144 SER B CA 1
ATOM 3658 C C . SER B 1 144 ? -16.125 22.016 8.766 1 81.69 144 SER B C 1
ATOM 3660 O O . SER B 1 144 ? -15.609 22.5 7.758 1 81.69 144 SER B O 1
ATOM 3662 N N . ILE B 1 145 ? -15.75 20.859 9.297 1 88.12 145 ILE B N 1
ATOM 3663 C CA . ILE B 1 145 ? -14.867 19.953 8.578 1 88.12 145 ILE B CA 1
ATOM 3664 C C . ILE B 1 145 ? -15.695 18.875 7.883 1 88.12 145 ILE B C 1
ATOM 3666 O O . ILE B 1 145 ? -16.297 18.016 8.539 1 88.12 145 ILE B O 1
ATOM 3670 N N . PRO B 1 146 ? -15.727 18.938 6.602 1 91.19 146 PRO B N 1
ATOM 3671 C CA . PRO B 1 146 ? -16.516 17.938 5.891 1 91.19 146 PRO B CA 1
ATOM 3672 C C . PRO B 1 146 ? -15.875 16.547 5.941 1 91.19 146 PRO B C 1
ATOM 3674 O O . PRO B 1 146 ? -14.648 16.422 6.039 1 91.19 146 PRO B O 1
ATOM 3677 N N . PHE B 1 147 ? -16.719 15.516 5.844 1 91.62 147 PHE B N 1
ATOM 3678 C CA . PHE B 1 147 ? -16.203 14.156 5.809 1 91.62 147 PHE B CA 1
ATOM 3679 C C . PHE B 1 147 ? -17.062 13.281 4.898 1 91.62 147 PHE B C 1
ATOM 3681 O O . PHE B 1 147 ? -18.219 13.594 4.637 1 91.62 147 PHE B O 1
ATOM 3688 N N . VAL B 1 148 ? -16.469 12.297 4.359 1 92.88 148 VAL B N 1
ATOM 3689 C CA . VAL B 1 148 ? -17.094 11.273 3.523 1 92.88 148 VAL B CA 1
ATOM 3690 C C . VAL B 1 148 ? -16.656 9.891 3.982 1 92.88 148 VAL B C 1
ATOM 3692 O O . VAL B 1 148 ? -15.516 9.703 4.406 1 92.88 148 VAL B O 1
ATOM 3695 N N . VAL B 1 149 ? -17.547 8.938 3.949 1 90.75 149 VAL B N 1
ATOM 3696 C CA . VAL B 1 149 ? -17.219 7.566 4.312 1 90.75 149 VAL B CA 1
ATOM 3697 C C . VAL B 1 149 ? -17.141 6.703 3.055 1 90.75 149 VAL B C 1
ATOM 3699 O O . VAL B 1 149 ? -18.078 6.676 2.256 1 90.75 149 VAL B O 1
ATOM 3702 N N . MET B 1 150 ? -15.961 6.117 2.9 1 90.81 150 MET B N 1
ATOM 3703 C CA . MET B 1 150 ? -15.797 5.164 1.808 1 90.81 150 MET B CA 1
ATOM 3704 C C . MET B 1 150 ? -16.047 3.738 2.287 1 90.81 150 MET B C 1
ATOM 3706 O O . MET B 1 150 ? -15.422 3.287 3.252 1 90.81 150 MET B O 1
ATOM 3710 N N . ASP B 1 151 ? -16.906 3.047 1.626 1 85.44 151 ASP B N 1
ATOM 3711 C CA . ASP B 1 151 ? -17.297 1.674 1.934 1 85.44 151 ASP B CA 1
ATOM 3712 C C . ASP B 1 151 ? -17.625 1.517 3.416 1 85.44 151 ASP B C 1
ATOM 3714 O O . ASP B 1 151 ? -16.953 0.784 4.137 1 85.44 151 ASP B O 1
ATOM 3718 N N . PRO B 1 152 ? -18.688 2.076 3.812 1 78.75 152 PRO B N 1
ATOM 3719 C CA . PRO B 1 152 ? -19.047 2.066 5.234 1 78.75 152 PRO B CA 1
ATOM 3720 C C . PRO B 1 152 ? -19.281 0.657 5.773 1 78.75 152 PRO B C 1
ATOM 3722 O O . PRO B 1 152 ? -19.812 -0.199 5.062 1 78.75 152 PRO B O 1
ATOM 3725 N N . ALA B 1 153 ? -18.719 0.295 6.969 1 70.31 153 ALA B N 1
ATOM 3726 C CA . ALA B 1 153 ? -18.922 -0.977 7.656 1 70.31 153 ALA B CA 1
ATOM 3727 C C . ALA B 1 153 ? -20.391 -1.181 8.008 1 70.31 153 ALA B C 1
ATOM 3729 O O . ALA B 1 153 ? -20.875 -2.314 8.055 1 70.31 153 ALA B O 1
ATOM 3730 N N . GLY B 1 154 ? -21.109 -0.01 8.227 1 70.38 154 GLY B N 1
ATOM 3731 C CA . GLY B 1 154 ? -22.531 -0.018 8.555 1 70.38 154 GLY B CA 1
ATOM 3732 C C . GLY B 1 154 ? -23.312 1.059 7.828 1 70.38 154 GLY B C 1
ATOM 3733 O O . GLY B 1 154 ? -22.844 1.615 6.832 1 70.38 154 GLY B O 1
ATOM 3734 N N . ASP B 1 155 ? -24.516 1.086 8.203 1 70.62 155 ASP B N 1
ATOM 3735 C CA . ASP B 1 155 ? -25.328 2.168 7.668 1 70.62 155 ASP B CA 1
ATOM 3736 C C . ASP B 1 155 ? -24.906 3.516 8.25 1 70.62 155 ASP B C 1
ATOM 3738 O O . ASP B 1 155 ? -25.078 3.768 9.438 1 70.62 155 ASP B O 1
ATOM 3742 N N . PRO B 1 156 ? -24.219 4.258 7.445 1 68.94 156 PRO B N 1
ATOM 3743 C CA . PRO B 1 156 ? -23.75 5.531 8 1 68.94 156 PRO B CA 1
ATOM 3744 C C . PRO B 1 156 ? -24.906 6.473 8.352 1 68.94 156 PRO B C 1
ATOM 3746 O O . PRO B 1 156 ? -24.719 7.438 9.094 1 68.94 156 PRO B O 1
ATOM 3749 N N . GLY B 1 157 ? -26.078 6.176 8.039 1 70.81 157 GLY B N 1
ATOM 3750 C CA . GLY B 1 157 ? -27.219 7.07 8.234 1 70.81 157 GLY B CA 1
ATOM 3751 C C . GLY B 1 157 ? -27.469 7.988 7.055 1 70.81 157 GLY B C 1
ATOM 3752 O O . GLY B 1 157 ? -26.594 8.141 6.188 1 70.81 157 GLY B O 1
ATOM 3753 N N . PRO B 1 158 ? -28.594 8.469 6.949 1 69.25 158 PRO B N 1
ATOM 3754 C CA . PRO B 1 158 ? -29.016 9.211 5.758 1 69.25 158 PRO B CA 1
ATOM 3755 C C . PRO B 1 158 ? -28.25 10.516 5.57 1 69.25 158 PRO B C 1
ATOM 3757 O O . PRO B 1 158 ? -28.156 11.031 4.453 1 69.25 158 PRO B O 1
ATOM 3760 N N . ASP B 1 159 ? -27.609 10.984 6.555 1 76.38 159 ASP B N 1
ATOM 3761 C CA . ASP B 1 159 ? -27 12.312 6.457 1 76.38 159 ASP B CA 1
ATOM 3762 C C . ASP B 1 159 ? -25.484 12.219 6.289 1 76.38 159 ASP B C 1
ATOM 3764 O O . ASP B 1 159 ? -24.797 13.234 6.336 1 76.38 159 ASP B O 1
ATOM 3768 N N . VAL B 1 160 ? -25.031 11.039 6 1 82.94 160 VAL B N 1
ATOM 3769 C CA . VAL B 1 160 ? -23.578 10.906 5.887 1 82.94 160 VAL B CA 1
ATOM 3770 C C . VAL B 1 160 ? -23.203 10.617 4.438 1 82.94 160 VAL B C 1
ATOM 3772 O O . VAL B 1 160 ? -23.609 9.602 3.871 1 82.94 160 VAL B O 1
ATOM 3775 N N . PRO B 1 161 ? -22.547 11.57 3.801 1 89.69 161 PRO B N 1
ATOM 3776 C CA . PRO B 1 161 ? -22.062 11.281 2.447 1 89.69 161 PRO B CA 1
ATOM 3777 C C . PRO B 1 161 ? -21.172 10.047 2.391 1 89.69 161 PRO B C 1
ATOM 3779 O O . PRO B 1 161 ? -20.297 9.867 3.25 1 89.69 161 PRO B O 1
ATOM 3782 N N . SER B 1 162 ? -21.469 9.227 1.421 1 91.19 162 SER B N 1
ATOM 3783 C CA . SER B 1 162 ? -20.734 7.965 1.365 1 91.19 162 SER B CA 1
ATOM 3784 C C . SER B 1 162 ? -20.5 7.523 -0.077 1 91.19 162 SER B C 1
ATOM 3786 O O . SER B 1 162 ? -21.25 7.902 -0.975 1 91.19 162 SER B O 1
ATOM 3788 N N . ILE B 1 163 ? -19.391 6.898 -0.325 1 92.38 163 ILE B N 1
ATOM 3789 C CA . ILE B 1 163 ? -19.016 6.242 -1.576 1 92.38 163 ILE B CA 1
ATOM 3790 C C . ILE B 1 163 ? -18.906 4.734 -1.357 1 92.38 163 ILE B C 1
ATOM 3792 O O . ILE B 1 163 ? -18.297 4.289 -0.388 1 92.38 163 ILE B O 1
ATOM 3796 N N . GLY B 1 164 ? -19.562 3.971 -2.135 1 91.19 164 GLY B N 1
ATOM 3797 C CA . GLY B 1 164 ? -19.469 2.521 -2.066 1 91.19 164 GLY B CA 1
ATOM 3798 C C . GLY B 1 164 ? -19.469 1.859 -3.432 1 91.19 164 GLY B C 1
ATOM 3799 O O . GLY B 1 164 ? -19.312 2.531 -4.453 1 91.19 164 GLY B O 1
ATOM 3800 N N . ALA B 1 165 ? -19.453 0.561 -3.414 1 93.69 165 ALA B N 1
ATOM 3801 C CA . ALA B 1 165 ? -19.562 -0.26 -4.617 1 93.69 165 ALA B CA 1
ATOM 3802 C C . ALA B 1 165 ? -20.781 -1.182 -4.551 1 93.69 165 ALA B C 1
ATOM 3804 O O . ALA B 1 165 ? -21.375 -1.348 -3.49 1 93.69 165 ALA B O 1
ATOM 3805 N N . THR B 1 166 ? -21.141 -1.671 -5.676 1 94.69 166 THR B N 1
ATOM 3806 C CA . THR B 1 166 ? -22.281 -2.588 -5.734 1 94.69 166 THR B CA 1
ATOM 3807 C C . THR B 1 166 ? -21.859 -3.992 -5.305 1 94.69 166 THR B C 1
ATOM 3809 O O . THR B 1 166 ? -21.844 -4.914 -6.121 1 94.69 166 THR B O 1
ATOM 3812 N N . ASN B 1 167 ? -21.656 -4.172 -4.016 1 95.56 167 ASN B N 1
ATOM 3813 C CA . ASN B 1 167 ? -21.125 -5.402 -3.43 1 95.56 167 ASN B CA 1
ATOM 3814 C C . ASN B 1 167 ? -22.062 -6.582 -3.684 1 95.56 167 ASN B C 1
ATOM 3816 O O . ASN B 1 167 ? -21.609 -7.676 -4.023 1 95.56 167 ASN B O 1
ATOM 3820 N N . TRP B 1 168 ? -23.375 -6.344 -3.541 1 95.81 168 TRP B N 1
ATOM 3821 C CA . TRP B 1 168 ? -24.359 -7.402 -3.77 1 95.81 168 TRP B CA 1
ATOM 3822 C C . TRP B 1 168 ? -24.281 -7.906 -5.207 1 95.81 168 TRP B C 1
ATOM 3824 O O . TRP B 1 168 ? -24.203 -9.117 -5.445 1 95.81 168 TRP B O 1
ATOM 3834 N N . GLN B 1 169 ? -24.281 -6.992 -6.113 1 97.19 169 GLN B N 1
ATOM 3835 C CA . GLN B 1 169 ? -24.203 -7.344 -7.527 1 97.19 169 GLN B CA 1
ATOM 3836 C C . GLN B 1 169 ? -22.922 -8.109 -7.84 1 97.19 169 GLN B C 1
ATOM 3838 O O . GLN B 1 169 ? -22.938 -9.023 -8.672 1 97.19 169 GLN B O 1
ATOM 3843 N N . GLY B 1 170 ? -21.859 -7.684 -7.188 1 98.25 170 GLY B N 1
ATOM 3844 C CA . GLY B 1 170 ? -20.609 -8.398 -7.375 1 98.25 170 GLY B CA 1
ATOM 3845 C C . GLY B 1 170 ? -20.672 -9.836 -6.914 1 98.25 170 GLY B C 1
ATOM 3846 O O . GLY B 1 170 ? -20.203 -10.742 -7.621 1 98.25 170 GLY B O 1
ATOM 3847 N N . GLY B 1 171 ? -21.219 -10.031 -5.707 1 98.38 171 GLY B N 1
ATOM 3848 C CA . GLY B 1 171 ? -21.406 -11.391 -5.215 1 98.38 171 GLY B 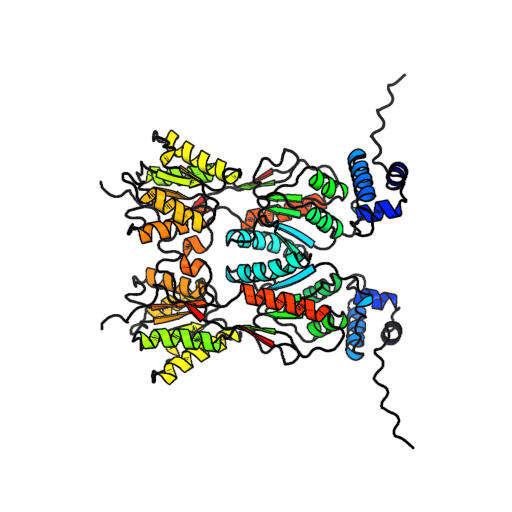CA 1
ATOM 3849 C C . GLY B 1 171 ? -22.266 -12.242 -6.117 1 98.38 171 GLY B C 1
ATOM 3850 O O . GLY B 1 171 ? -21.969 -13.414 -6.352 1 98.38 171 GLY B O 1
ATOM 3851 N N . LEU B 1 172 ? -23.297 -11.625 -6.637 1 98.56 172 LEU B N 1
ATOM 3852 C CA . LEU B 1 172 ? -24.219 -12.297 -7.551 1 98.56 172 LEU B CA 1
ATOM 3853 C C . LEU B 1 172 ? -23.5 -12.711 -8.828 1 98.56 172 LEU B C 1
ATOM 3855 O O . LEU B 1 172 ? -23.594 -13.859 -9.258 1 98.56 172 LEU B O 1
ATOM 3859 N N . ALA B 1 173 ? -22.797 -11.828 -9.406 1 98.69 173 ALA B N 1
ATOM 3860 C CA . ALA B 1 173 ? -22.109 -12.07 -10.664 1 98.69 173 ALA B CA 1
ATOM 3861 C C . ALA B 1 173 ? -21.062 -13.164 -10.516 1 98.69 173 ALA B C 1
ATOM 3863 O O . ALA B 1 173 ? -20.922 -14.031 -11.383 1 98.69 173 ALA B O 1
ATOM 3864 N N . ALA B 1 174 ? -20.328 -13.078 -9.422 1 98.88 174 ALA B N 1
ATOM 3865 C CA . ALA B 1 174 ? -19.281 -14.055 -9.156 1 98.88 174 ALA B CA 1
ATOM 3866 C C . ALA B 1 174 ? -19.844 -15.469 -9.062 1 98.88 174 ALA B C 1
ATOM 3868 O O . ALA B 1 174 ? -19.344 -16.391 -9.703 1 98.88 174 ALA B O 1
ATOM 3869 N N . THR B 1 175 ? -20.875 -15.602 -8.328 1 98.88 175 THR B N 1
ATOM 3870 C CA . THR B 1 175 ? -21.469 -16.906 -8.086 1 98.88 175 THR B CA 1
ATOM 3871 C C . THR B 1 175 ? -22.203 -17.422 -9.32 1 98.88 175 THR B C 1
ATOM 3873 O O . THR B 1 175 ? -22.156 -18.609 -9.641 1 98.88 175 THR B O 1
ATOM 3876 N N . ARG B 1 176 ? -22.875 -16.547 -10.008 1 98.75 176 ARG B N 1
ATOM 3877 C CA . ARG B 1 176 ? -23.547 -16.906 -11.258 1 98.75 176 ARG B CA 1
ATOM 3878 C C . ARG B 1 176 ? -22.562 -17.469 -12.266 1 98.75 176 ARG B C 1
ATOM 3880 O O . ARG B 1 176 ? -22.859 -18.453 -12.961 1 98.75 176 ARG B O 1
ATOM 3887 N N . HIS B 1 177 ? -21.422 -16.844 -12.32 1 98.88 177 HIS B N 1
ATOM 3888 C CA . HIS B 1 177 ? -20.375 -17.328 -13.203 1 98.88 177 HIS B CA 1
ATOM 3889 C C . HIS B 1 177 ? -20.016 -18.781 -12.898 1 98.88 177 HIS B C 1
ATOM 3891 O O . HIS B 1 177 ? -19.906 -19.594 -13.812 1 98.88 177 HIS B O 1
ATOM 3897 N N . LEU B 1 178 ? -19.875 -19.078 -11.625 1 98.88 178 LEU B N 1
ATOM 3898 C CA . LEU B 1 178 ? -19.531 -20.438 -11.211 1 98.88 178 LEU B CA 1
ATOM 3899 C C . LEU B 1 178 ? -20.656 -21.406 -11.523 1 98.88 178 LEU B C 1
ATOM 3901 O O . LEU B 1 178 ? -20.422 -22.531 -11.977 1 98.88 178 LEU B O 1
ATOM 3905 N N . VAL B 1 179 ? -21.891 -21.016 -11.359 1 98.75 179 VAL B N 1
ATOM 3906 C CA . VAL B 1 179 ? -23.078 -21.812 -11.656 1 98.75 179 VAL B CA 1
ATOM 3907 C C . VAL B 1 179 ? -23.141 -22.109 -13.156 1 98.75 179 VAL B C 1
ATOM 3909 O O . VAL B 1 179 ? -23.391 -23.234 -13.562 1 98.75 179 VAL B O 1
ATOM 3912 N N . GLU B 1 180 ? -22.891 -21.094 -13.922 1 98.62 180 GLU B N 1
ATOM 3913 C CA . GLU B 1 180 ? -22.953 -21.219 -15.375 1 98.62 180 GLU B CA 1
ATOM 3914 C C . GLU B 1 180 ? -21.906 -22.172 -15.898 1 98.62 180 GLU B C 1
ATOM 3916 O O . GLU B 1 180 ? -22.094 -22.812 -16.938 1 98.62 180 GLU B O 1
ATOM 3921 N N . LEU B 1 181 ? -20.781 -22.297 -15.18 1 98.69 181 LEU B N 1
ATOM 3922 C CA . LEU B 1 181 ? -19.719 -23.219 -15.547 1 98.69 181 LEU B CA 1
ATOM 3923 C C . LEU B 1 181 ? -20.125 -24.656 -15.203 1 98.69 181 LEU B C 1
ATOM 3925 O O . LEU B 1 181 ? -19.484 -25.609 -15.664 1 98.69 181 LEU B O 1
ATOM 3929 N N . GLY B 1 182 ? -21.141 -24.812 -14.312 1 98.5 182 GLY B N 1
ATOM 3930 C CA . GLY B 1 182 ? -21.672 -26.141 -14.016 1 98.5 182 GLY B CA 1
ATOM 3931 C C . GLY B 1 182 ? -21.469 -26.547 -12.57 1 98.5 182 GLY B C 1
ATOM 3932 O O . GLY B 1 182 ? -21.844 -27.656 -12.18 1 98.5 182 GLY B O 1
ATOM 3933 N N . HIS B 1 183 ? -20.953 -25.672 -11.734 1 98.56 183 HIS B N 1
ATOM 3934 C CA . HIS B 1 183 ? -20.734 -26.016 -10.336 1 98.56 183 HIS B CA 1
ATOM 3935 C C . HIS B 1 183 ? -22.047 -26.047 -9.562 1 98.56 183 HIS B C 1
ATOM 3937 O O . HIS B 1 183 ? -22.891 -25.156 -9.734 1 98.56 183 HIS B O 1
ATOM 3943 N N . THR B 1 184 ? -22.203 -27.016 -8.688 1 97.56 184 THR B N 1
ATOM 3944 C CA . THR B 1 184 ? -23.422 -27.125 -7.91 1 97.56 184 THR B CA 1
ATOM 3945 C C . THR B 1 184 ? -23.125 -27.047 -6.414 1 97.56 184 THR B C 1
ATOM 3947 O O . THR B 1 184 ? -24.016 -26.734 -5.613 1 97.56 184 THR B O 1
ATOM 3950 N N . ARG B 1 185 ? -21.922 -27.375 -6.027 1 97.38 185 ARG B N 1
ATOM 3951 C CA . ARG B 1 185 ? -21.469 -27.219 -4.648 1 97.38 185 ARG B CA 1
ATOM 3952 C C . ARG B 1 185 ? -20.406 -26.109 -4.543 1 97.38 185 ARG B C 1
ATOM 3954 O O . ARG B 1 185 ? -19.234 -26.359 -4.777 1 97.38 185 ARG B O 1
ATOM 3961 N N . ILE B 1 186 ? -20.922 -24.969 -4.227 1 98.44 186 ILE B N 1
ATOM 3962 C CA . ILE B 1 186 ? -20.094 -23.766 -4.246 1 98.44 186 ILE B CA 1
ATOM 3963 C C . ILE B 1 186 ? -19.969 -23.219 -2.83 1 98.44 186 ILE B C 1
ATOM 3965 O O . ILE B 1 186 ? -20.969 -22.922 -2.178 1 98.44 186 ILE B O 1
ATOM 3969 N N . GLY B 1 187 ? -18.734 -23.156 -2.314 1 98.44 187 GLY B N 1
ATOM 3970 C CA . GLY B 1 187 ? -18.484 -22.562 -1.014 1 98.44 187 GLY B CA 1
ATOM 3971 C C . GLY B 1 187 ? -18.25 -21.062 -1.077 1 98.44 187 GLY B C 1
ATOM 3972 O O . GLY B 1 187 ? -18.109 -20.5 -2.164 1 98.44 187 GLY B O 1
ATOM 3973 N N . ALA B 1 188 ? -18.25 -20.469 0.113 1 98.62 188 ALA B N 1
ATOM 3974 C CA . ALA B 1 188 ? -17.969 -19.031 0.233 1 98.62 188 ALA B CA 1
ATOM 3975 C C . ALA B 1 188 ? -17.156 -18.75 1.496 1 98.62 188 ALA B C 1
ATOM 3977 O O . ALA B 1 188 ? -17.406 -19.344 2.547 1 98.62 188 ALA B O 1
ATOM 3978 N N . ILE B 1 189 ? -16.156 -17.922 1.336 1 98.62 189 ILE B N 1
ATOM 3979 C CA . ILE B 1 189 ? -15.438 -17.344 2.473 1 98.62 189 ILE B CA 1
ATOM 3980 C C . ILE B 1 189 ? -15.727 -15.852 2.568 1 98.62 189 ILE B C 1
ATOM 3982 O O . ILE B 1 189 ? -15.234 -15.07 1.753 1 98.62 189 ILE B O 1
ATOM 3986 N N . SER B 1 190 ? -16.516 -15.461 3.525 1 97.5 190 SER B N 1
ATOM 3987 C CA . SER B 1 190 ? -16.953 -14.07 3.662 1 97.5 190 SER B CA 1
ATOM 3988 C C . SER B 1 190 ? -15.859 -13.219 4.32 1 97.5 190 SER B C 1
ATOM 3990 O O . SER B 1 190 ? -14.789 -13.727 4.648 1 97.5 190 SER B O 1
ATOM 3992 N N . GLY B 1 191 ? -16.062 -11.914 4.418 1 94.56 191 GLY B N 1
ATOM 3993 C CA . GLY B 1 191 ? -15.336 -11.031 5.324 1 94.56 191 GLY B CA 1
ATOM 3994 C C . GLY B 1 191 ? -15.977 -10.93 6.695 1 94.56 191 GLY B C 1
ATOM 3995 O O . GLY B 1 191 ? -16.812 -11.758 7.055 1 94.56 191 GLY B O 1
ATOM 3996 N N . PRO B 1 192 ? -15.492 -9.977 7.445 1 90.56 192 PRO B N 1
ATOM 3997 C CA . PRO B 1 192 ? -16.109 -9.789 8.758 1 90.56 192 PRO B CA 1
ATOM 3998 C C . PRO B 1 192 ? -17.625 -9.562 8.672 1 90.56 192 PRO B C 1
ATOM 4000 O O . PRO B 1 192 ? -18.078 -8.688 7.93 1 90.56 192 PRO B O 1
ATOM 4003 N N . SER B 1 193 ? -18.344 -10.258 9.508 1 88.69 193 SER B N 1
ATOM 4004 C CA . SER B 1 193 ? -19.797 -10.25 9.438 1 88.69 193 SER B CA 1
ATOM 4005 C C . SER B 1 193 ? -20.359 -8.883 9.805 1 88.69 193 SER B C 1
ATOM 4007 O O . SER B 1 193 ? -21.469 -8.539 9.398 1 88.69 193 SER B O 1
ATOM 4009 N N . ARG B 1 194 ? -19.594 -8.102 10.484 1 83.31 194 ARG B N 1
ATOM 4010 C CA . ARG B 1 194 ? -20.062 -6.789 10.93 1 83.31 194 ARG B CA 1
ATOM 4011 C C . ARG B 1 194 ? -19.969 -5.762 9.805 1 83.31 194 ARG B C 1
ATOM 4013 O O . ARG B 1 194 ? -20.547 -4.676 9.891 1 83.31 194 ARG B O 1
ATOM 4020 N N . MET B 1 195 ? -19.312 -6.137 8.805 1 85.25 195 MET B N 1
ATOM 4021 C CA . MET B 1 195 ? -19.125 -5.203 7.699 1 85.25 195 MET B CA 1
ATOM 4022 C C . MET B 1 195 ? -20.219 -5.387 6.648 1 85.25 195 MET B C 1
ATOM 4024 O O . MET B 1 195 ? -20.484 -6.504 6.203 1 85.25 195 MET B O 1
ATOM 4028 N N . MET B 1 196 ? -20.766 -4.359 6.207 1 85.75 196 MET B N 1
ATOM 4029 C CA . MET B 1 196 ? -21.906 -4.387 5.293 1 85.75 196 MET B CA 1
ATOM 4030 C C . MET B 1 196 ? -21.484 -4.898 3.918 1 85.75 196 MET B C 1
ATOM 4032 O O . MET B 1 196 ? -22.25 -5.613 3.26 1 85.75 196 MET B O 1
ATOM 4036 N N . CYS B 1 197 ? -20.344 -4.469 3.496 1 91.12 197 CYS B N 1
ATOM 4037 C CA . CYS B 1 197 ? -19.875 -4.953 2.199 1 91.12 197 CYS B CA 1
ATOM 4038 C C . CYS B 1 197 ? -19.797 -6.477 2.186 1 91.12 197 CYS B C 1
ATOM 4040 O O . CYS B 1 197 ? -20.188 -7.117 1.214 1 91.12 197 CYS B O 1
ATOM 4042 N N . SER B 1 198 ? -19.297 -7.059 3.266 1 93.25 198 SER B N 1
ATOM 4043 C CA . SER B 1 198 ? -19.188 -8.508 3.398 1 93.25 198 SER B CA 1
ATOM 4044 C C . SER B 1 198 ? -20.562 -9.164 3.344 1 93.25 198 SER B C 1
ATOM 4046 O O . SER B 1 198 ? -20.766 -10.133 2.607 1 93.25 198 SER B O 1
ATOM 4048 N N . ARG B 1 199 ? -21.516 -8.641 4.078 1 93.25 199 ARG B N 1
ATOM 4049 C CA . ARG B 1 199 ? -22.859 -9.188 4.109 1 93.25 199 ARG B CA 1
ATOM 4050 C C . ARG B 1 199 ? -23.516 -9.117 2.73 1 93.25 199 ARG B C 1
ATOM 4052 O O . ARG B 1 199 ? -24.156 -10.078 2.289 1 93.25 199 ARG B O 1
ATOM 4059 N N . ALA B 1 200 ? -23.328 -8.031 2.125 1 94.5 200 ALA B N 1
ATOM 4060 C CA . ALA B 1 200 ? -23.906 -7.828 0.798 1 94.5 200 ALA B CA 1
ATOM 4061 C C . ALA B 1 200 ? -23.344 -8.836 -0.201 1 94.5 200 ALA B C 1
ATOM 4063 O O . ALA B 1 200 ? -24.094 -9.398 -1.011 1 94.5 200 ALA B O 1
ATOM 4064 N N . ARG B 1 201 ? -22.047 -9.062 -0.192 1 97.69 201 ARG B N 1
ATOM 4065 C CA . ARG B 1 201 ? -21.422 -10.023 -1.099 1 97.69 201 ARG B CA 1
ATOM 4066 C C . ARG B 1 201 ? -21.969 -11.422 -0.88 1 97.69 201 ARG B C 1
ATOM 4068 O O . ARG B 1 201 ? -22.297 -12.125 -1.841 1 97.69 201 ARG B O 1
ATOM 4075 N N . VAL B 1 202 ? -22.141 -11.797 0.356 1 97.94 202 VAL B N 1
ATOM 4076 C CA . VAL B 1 202 ? -22.672 -13.125 0.681 1 97.94 202 VAL B CA 1
ATOM 4077 C C . VAL B 1 202 ? -24.141 -13.219 0.252 1 97.94 202 VAL B C 1
ATOM 4079 O O . VAL B 1 202 ? -24.578 -14.266 -0.223 1 97.94 202 VAL B O 1
ATOM 4082 N N . ASP B 1 203 ? -24.844 -12.156 0.463 1 97.44 203 ASP B N 1
ATOM 4083 C CA . ASP B 1 203 ? -26.234 -12.141 0.016 1 97.44 203 ASP B CA 1
ATOM 4084 C C . ASP B 1 203 ? -26.328 -12.312 -1.498 1 97.44 203 ASP B C 1
ATOM 4086 O O . ASP B 1 203 ? -27.234 -12.992 -1.995 1 97.44 203 ASP B O 1
ATOM 4090 N N . GLY B 1 204 ? -25.422 -11.664 -2.197 1 98.44 204 GLY B N 1
ATOM 4091 C CA . GLY B 1 204 ? -25.359 -11.883 -3.633 1 98.44 204 GLY B CA 1
ATOM 4092 C C . GLY B 1 204 ? -25.062 -13.328 -4 1 98.44 204 GLY B C 1
ATOM 4093 O O . GLY B 1 204 ? -25.703 -13.883 -4.902 1 98.44 204 GLY B O 1
ATOM 4094 N N . TYR B 1 205 ? -24.188 -13.922 -3.24 1 98.75 205 TYR B N 1
ATOM 4095 C CA . TYR B 1 205 ? -23.859 -15.336 -3.373 1 98.75 205 TYR B CA 1
ATOM 4096 C C . TYR B 1 205 ? -25.094 -16.203 -3.168 1 98.75 205 TYR B C 1
ATOM 4098 O O . TYR B 1 205 ? -25.406 -17.062 -3.994 1 98.75 205 TYR B O 1
ATOM 4106 N N . ARG B 1 206 ? -25.828 -15.961 -2.168 1 98.56 206 ARG B N 1
ATOM 4107 C CA . ARG B 1 206 ? -27.031 -16.719 -1.853 1 98.56 206 ARG B CA 1
ATOM 4108 C C . ARG B 1 206 ? -28.078 -16.547 -2.947 1 98.56 206 ARG B C 1
ATOM 4110 O O . ARG B 1 206 ? -28.703 -17.516 -3.373 1 98.56 206 ARG B O 1
ATOM 4117 N N . ALA B 1 207 ? -28.234 -15.359 -3.379 1 98.31 207 ALA B N 1
ATOM 4118 C CA . ALA B 1 207 ? -29.234 -15.055 -4.398 1 98.31 207 ALA B CA 1
ATOM 4119 C C . ALA B 1 207 ? -28.953 -15.805 -5.695 1 98.31 207 ALA B C 1
ATOM 4121 O O . ALA B 1 207 ? -29.875 -16.297 -6.348 1 98.31 207 ALA B O 1
ATOM 4122 N N . ALA B 1 208 ? -27.703 -15.836 -6.062 1 98.69 208 ALA B N 1
ATOM 4123 C CA . ALA B 1 208 ? -27.312 -16.547 -7.281 1 98.69 208 ALA B CA 1
ATOM 4124 C C . ALA B 1 208 ? -27.641 -18.031 -7.191 1 98.69 208 ALA B C 1
ATOM 4126 O O . ALA B 1 208 ? -28.172 -18.609 -8.148 1 98.69 208 ALA B O 1
ATOM 4127 N N . LEU B 1 209 ? -27.344 -18.641 -6.074 1 98.69 209 LEU B N 1
ATOM 4128 C CA . LEU B 1 209 ? -27.656 -20.047 -5.871 1 98.69 209 LEU B CA 1
ATOM 4129 C C . LEU B 1 209 ? -29.156 -20.297 -5.918 1 98.69 209 LEU B C 1
ATOM 4131 O O . LEU B 1 209 ? -29.625 -21.188 -6.621 1 98.69 209 LEU B O 1
ATOM 4135 N N . GLU B 1 210 ? -29.875 -19.453 -5.238 1 98 210 GLU B N 1
ATOM 4136 C CA . GLU B 1 210 ? -31.328 -19.594 -5.176 1 98 210 GLU B CA 1
ATOM 4137 C C . GLU B 1 210 ? -31.953 -19.453 -6.562 1 98 210 GLU B C 1
ATOM 4139 O O . GLU B 1 210 ? -32.844 -20.234 -6.93 1 98 210 GLU B O 1
ATOM 4144 N N . THR B 1 211 ? -31.5 -18.531 -7.289 1 97.69 211 THR B N 1
ATOM 4145 C CA . THR B 1 211 ? -32 -18.281 -8.633 1 97.69 211 THR B CA 1
ATOM 4146 C C . THR B 1 211 ? -31.766 -19.484 -9.531 1 97.69 211 THR B C 1
ATOM 4148 O O . THR B 1 211 ? -32.594 -19.797 -10.414 1 97.69 211 THR B O 1
ATOM 4151 N N . ALA B 1 212 ? -30.719 -20.188 -9.281 1 98.12 212 ALA B N 1
ATOM 4152 C CA . ALA B 1 212 ? -30.359 -21.344 -10.094 1 98.12 212 ALA B CA 1
ATOM 4153 C C . ALA B 1 212 ? -31 -22.625 -9.555 1 98.12 212 ALA B C 1
ATOM 4155 O O . ALA B 1 212 ? -30.797 -23.703 -10.109 1 98.12 212 ALA B O 1
ATOM 4156 N N . GLY B 1 213 ? -31.703 -22.516 -8.445 1 98.06 213 GLY B N 1
ATOM 4157 C CA . GLY B 1 213 ? -32.344 -23.656 -7.84 1 98.06 213 GLY B CA 1
ATOM 4158 C C . GLY B 1 213 ? -31.391 -24.547 -7.059 1 98.06 213 GLY B C 1
ATOM 4159 O O . GLY B 1 213 ? -31.656 -25.734 -6.863 1 98.06 213 GLY B O 1
ATOM 4160 N N . LEU B 1 214 ? -30.281 -24.031 -6.711 1 98.06 214 LEU B N 1
ATOM 4161 C CA . LEU B 1 214 ? -29.297 -24.75 -5.918 1 98.06 214 LEU B CA 1
ATOM 4162 C C . LEU B 1 214 ? -29.453 -24.438 -4.434 1 98.06 214 LEU B C 1
ATOM 4164 O O . LEU B 1 214 ? -29.812 -23.312 -4.066 1 98.06 214 LEU B O 1
ATOM 4168 N N . PRO B 1 215 ? -29.172 -25.359 -3.566 1 96 215 PRO B N 1
ATOM 4169 C CA . PRO B 1 215 ? -29.297 -25.109 -2.129 1 96 215 PRO B CA 1
ATOM 4170 C C . PRO B 1 215 ? -28.188 -24.219 -1.585 1 96 215 PRO B C 1
ATOM 4172 O O . PRO B 1 215 ? -27.047 -24.312 -2.02 1 96 215 PRO B O 1
ATOM 4175 N N . VAL B 1 216 ? -28.609 -23.422 -0.658 1 97.19 216 VAL B N 1
ATOM 4176 C CA . VAL B 1 216 ? -27.625 -22.688 0.141 1 97.19 216 VAL B CA 1
ATOM 4177 C C . VAL B 1 216 ? -27.281 -23.5 1.388 1 97.19 216 VAL B C 1
ATOM 4179 O O . VAL B 1 216 ? -28.062 -23.578 2.326 1 97.19 216 VAL B O 1
ATOM 4182 N N . ASP B 1 217 ? -26.188 -24.078 1.396 1 96.19 217 ASP B N 1
ATOM 4183 C CA . ASP B 1 217 ? -25.719 -24.891 2.518 1 96.19 217 ASP B CA 1
ATOM 4184 C C . ASP B 1 217 ? -24.891 -24.062 3.492 1 96.19 217 ASP B C 1
ATOM 4186 O O . ASP B 1 217 ? -23.766 -23.656 3.178 1 96.19 217 ASP B O 1
ATOM 4190 N N . PRO B 1 218 ? -25.391 -23.781 4.676 1 96 218 PRO B N 1
ATOM 4191 C CA . PRO B 1 218 ? -24.656 -22.953 5.637 1 96 218 PRO B CA 1
ATOM 4192 C C . PRO B 1 218 ? -23.281 -23.531 5.996 1 96 218 PRO B C 1
ATOM 4194 O O . PRO B 1 218 ? -22.375 -22.797 6.359 1 96 218 PRO B O 1
ATOM 4197 N N . SER B 1 219 ? -23.109 -24.828 5.812 1 95 219 SER B N 1
ATOM 4198 C CA . SER B 1 219 ? -21.844 -25.469 6.164 1 95 219 SER B CA 1
ATOM 4199 C C . SER B 1 219 ? -20.75 -25.125 5.16 1 95 219 SER B C 1
ATOM 4201 O O . SER B 1 219 ? -19.578 -25.359 5.418 1 95 219 SER B O 1
ATOM 4203 N N . LEU B 1 220 ? -21.156 -24.531 4.016 1 97 220 LEU B N 1
ATOM 4204 C CA . LEU B 1 220 ? -20.188 -24.156 2.986 1 97 220 LEU B CA 1
ATOM 4205 C C . LEU B 1 220 ? -19.828 -22.688 3.076 1 97 220 LEU B C 1
ATOM 4207 O O . LEU B 1 220 ? -19.016 -22.188 2.291 1 97 220 LEU B O 1
ATOM 4211 N N . ILE B 1 221 ? -20.422 -22.016 4.051 1 97.62 221 ILE B N 1
ATOM 4212 C CA . ILE B 1 221 ? -20.125 -20.594 4.238 1 97.62 221 ILE B CA 1
ATOM 4213 C C . ILE B 1 221 ? -19.266 -20.406 5.484 1 97.62 221 ILE B C 1
ATOM 4215 O O . ILE B 1 221 ? -19.656 -20.797 6.586 1 97.62 221 ILE B O 1
ATOM 4219 N N . ARG B 1 222 ? -18.031 -19.859 5.273 1 97.25 222 ARG B N 1
ATOM 4220 C CA . ARG B 1 222 ? -17.109 -19.578 6.367 1 97.25 222 ARG B CA 1
ATOM 4221 C C . ARG B 1 222 ? -16.938 -18.062 6.555 1 97.25 222 ARG B C 1
ATOM 4223 O O . ARG B 1 222 ? -16.844 -17.328 5.574 1 97.25 222 ARG B O 1
ATOM 4230 N N . ASN B 1 223 ? -16.891 -17.688 7.793 1 96.88 223 ASN B N 1
ATOM 4231 C CA . ASN B 1 223 ? -16.703 -16.266 8.109 1 96.88 223 ASN B CA 1
ATOM 4232 C C . ASN B 1 223 ? -15.219 -15.906 8.219 1 96.88 223 ASN B C 1
ATOM 4234 O O . ASN B 1 223 ? -14.547 -16.312 9.164 1 96.88 223 ASN B O 1
ATOM 4238 N N . GLY B 1 224 ? -14.828 -15.109 7.297 1 97.12 224 GLY B N 1
ATOM 4239 C CA . GLY B 1 224 ? -13.438 -14.68 7.289 1 97.12 224 GLY B CA 1
ATOM 4240 C C . GLY B 1 224 ? -13.25 -13.25 7.754 1 97.12 224 GLY B C 1
ATOM 4241 O O . GLY B 1 224 ? -14.141 -12.68 8.383 1 97.12 224 GLY B O 1
ATOM 4242 N N . ASP B 1 225 ? -12 -12.711 7.516 1 93.94 225 ASP B N 1
ATOM 4243 C CA . ASP B 1 225 ? -11.68 -11.375 7.996 1 93.94 225 ASP B CA 1
ATOM 4244 C C . ASP B 1 225 ? -10.961 -10.562 6.922 1 93.94 225 ASP B C 1
ATOM 4246 O O . ASP B 1 225 ? -10.234 -9.609 7.234 1 93.94 225 ASP B O 1
ATOM 4250 N N . PHE B 1 226 ? -10.992 -11 5.672 1 93.38 226 PHE B N 1
ATOM 4251 C CA . PHE B 1 226 ? -10.453 -10.336 4.492 1 93.38 226 PHE B CA 1
ATOM 4252 C C . PHE B 1 226 ? -8.938 -10.508 4.422 1 93.38 226 PHE B C 1
ATOM 4254 O O . PHE B 1 226 ? -8.289 -9.977 3.516 1 93.38 226 PHE B O 1
ATOM 4261 N N . HIS B 1 227 ? -8.352 -11.234 5.352 1 93.94 227 HIS B N 1
ATOM 4262 C CA . HIS B 1 227 ? -6.906 -11.43 5.352 1 93.94 227 HIS B CA 1
ATOM 4263 C C . HIS B 1 227 ? -6.531 -12.766 4.719 1 93.94 227 HIS B C 1
ATOM 4265 O O . HIS B 1 227 ? -7.332 -13.703 4.719 1 93.94 227 HIS B O 1
ATOM 4271 N N . HIS B 1 228 ? -5.367 -12.797 4.199 1 94.94 228 HIS B N 1
ATOM 4272 C CA . HIS B 1 228 ? -4.832 -14 3.582 1 94.94 228 HIS B CA 1
ATOM 4273 C C . HIS B 1 228 ? -4.914 -15.188 4.535 1 94.94 228 HIS B C 1
ATOM 4275 O O . HIS B 1 228 ? -5.371 -16.266 4.152 1 94.94 228 HIS B O 1
ATOM 4281 N N . ASP B 1 229 ? -4.523 -15.016 5.781 1 95.25 229 ASP B N 1
ATOM 4282 C CA . ASP B 1 229 ? -4.453 -16.094 6.758 1 95.25 229 ASP B CA 1
ATOM 4283 C C . ASP B 1 229 ? -5.824 -16.734 6.977 1 95.25 229 ASP B C 1
ATOM 4285 O O . ASP B 1 229 ? -5.934 -17.953 7.125 1 95.25 229 ASP B O 1
ATOM 4289 N N . SER B 1 230 ? -6.785 -15.93 7.008 1 96.81 230 SER B N 1
ATOM 4290 C CA . SER B 1 230 ? -8.141 -16.453 7.16 1 96.81 230 SER B CA 1
ATOM 4291 C C . SER B 1 230 ? -8.547 -17.281 5.953 1 96.81 230 SER B C 1
ATOM 4293 O O . SER B 1 230 ? -9.156 -18.344 6.102 1 96.81 230 SER B O 1
ATOM 4295 N N . GLY B 1 231 ? -8.234 -16.797 4.758 1 97.81 231 GLY B N 1
ATOM 4296 C CA . GLY B 1 231 ? -8.5 -17.578 3.557 1 97.81 231 GLY B CA 1
ATOM 4297 C C . GLY B 1 231 ? -7.832 -18.938 3.559 1 97.81 231 GLY B C 1
ATOM 4298 O O . GLY B 1 231 ? -8.422 -19.922 3.125 1 97.81 231 GLY B O 1
ATOM 4299 N N . TYR B 1 232 ? -6.621 -18.922 4.086 1 97.81 232 TYR B N 1
ATOM 4300 C CA . TYR B 1 232 ? -5.859 -20.172 4.156 1 97.81 232 TYR B CA 1
ATOM 4301 C C . TYR B 1 232 ? -6.484 -21.125 5.152 1 97.81 232 TYR B C 1
ATOM 4303 O O . TYR B 1 232 ? -6.801 -22.266 4.805 1 97.81 232 TYR B O 1
ATOM 4311 N N . ARG B 1 233 ? -6.711 -20.688 6.348 1 98.19 233 ARG B N 1
ATOM 4312 C CA . ARG B 1 233 ? -7.242 -21.516 7.418 1 98.19 233 ARG B CA 1
ATOM 4313 C C . ARG B 1 233 ? -8.641 -22.031 7.074 1 98.19 233 ARG B C 1
ATOM 4315 O O . ARG B 1 233 ? -8.906 -23.234 7.172 1 98.19 233 ARG B O 1
ATOM 4322 N N . LEU B 1 234 ? -9.453 -21.188 6.613 1 98 234 LEU B N 1
ATOM 4323 C CA . LEU B 1 234 ? -10.828 -21.547 6.289 1 98 234 LEU B CA 1
ATOM 4324 C C . LEU B 1 234 ? -10.891 -22.391 5.016 1 98 234 LEU B C 1
ATOM 4326 O O . LEU B 1 234 ? -11.758 -23.25 4.871 1 98 234 LEU B O 1
ATOM 4330 N N . GLY B 1 235 ? -9.992 -22.078 4.109 1 98.12 235 GLY B N 1
ATOM 4331 C CA . GLY B 1 235 ? -9.875 -22.891 2.916 1 98.12 235 GLY B CA 1
ATOM 4332 C C . GLY B 1 235 ? -9.539 -24.344 3.221 1 98.12 235 GLY B C 1
ATOM 4333 O O . GLY B 1 235 ? -10.141 -25.25 2.654 1 98.12 235 GLY B O 1
ATOM 4334 N N . LEU B 1 236 ? -8.594 -24.516 4.133 1 97.94 236 LEU B N 1
ATOM 4335 C CA . LEU B 1 236 ? -8.258 -25.875 4.547 1 97.94 236 LEU B CA 1
ATOM 4336 C C . LEU B 1 236 ? -9.477 -26.578 5.125 1 97.94 236 LEU B C 1
ATOM 4338 O O . LEU B 1 236 ? -9.742 -27.734 4.793 1 97.94 236 LEU B O 1
ATOM 4342 N N . ASP B 1 237 ? -10.164 -25.891 5.91 1 96.62 237 ASP B N 1
ATOM 4343 C CA . ASP B 1 237 ? -11.352 -26.453 6.547 1 96.62 237 ASP B CA 1
ATOM 4344 C C . ASP B 1 237 ? -12.398 -26.844 5.508 1 96.62 237 ASP B C 1
ATOM 4346 O O . ASP B 1 237 ? -12.992 -27.922 5.598 1 96.62 237 ASP B O 1
ATOM 4350 N N . LEU B 1 238 ? -12.594 -26.031 4.5 1 96.56 238 LEU B N 1
ATOM 4351 C CA . LEU B 1 238 ? -13.609 -26.219 3.475 1 96.56 238 LEU B CA 1
ATOM 4352 C C . LEU B 1 238 ? -13.234 -27.375 2.541 1 96.56 238 LEU B C 1
ATOM 4354 O O . LEU B 1 238 ? -14.109 -28.078 2.035 1 96.56 238 LEU B O 1
ATOM 4358 N N . LEU B 1 239 ? -11.938 -27.562 2.334 1 97.25 239 LEU B N 1
ATOM 4359 C CA . LEU B 1 239 ? -11.508 -28.422 1.237 1 97.25 239 LEU B CA 1
ATOM 4360 C C . LEU B 1 239 ? -11.109 -29.797 1.75 1 97.25 239 LEU B C 1
ATOM 4362 O O . LEU B 1 239 ? -10.953 -30.734 0.965 1 97.25 239 LEU B O 1
ATOM 4366 N N . ARG B 1 240 ? -10.852 -29.969 3.021 1 92.25 240 ARG B N 1
ATOM 4367 C CA . ARG B 1 240 ? -10.406 -31.25 3.574 1 92.25 240 ARG B CA 1
ATOM 4368 C C . ARG B 1 240 ? -11.562 -32.25 3.674 1 92.25 240 ARG B C 1
ATOM 4370 O O . ARG B 1 240 ? -11.359 -33.438 3.605 1 92.25 240 ARG B O 1
ATOM 4377 N N . GLY B 1 241 ? -12.719 -31.859 3.852 1 78.94 241 GLY B N 1
ATOM 4378 C CA . GLY B 1 241 ? -13.812 -32.781 4.129 1 78.94 241 GLY B CA 1
ATOM 4379 C C . GLY B 1 241 ? -14.328 -33.469 2.891 1 78.94 241 GLY B C 1
ATOM 4380 O O . GLY B 1 241 ? -14 -33.094 1.767 1 78.94 241 GLY B O 1
ATOM 4381 N N . PRO B 1 242 ? -14.906 -34.719 3.285 1 83.25 242 PRO B N 1
ATOM 4382 C CA . PRO B 1 242 ? -15.641 -35.344 2.18 1 83.25 242 PRO B CA 1
ATOM 4383 C C . PRO B 1 242 ? -16.703 -34.406 1.59 1 83.25 242 PRO B C 1
ATOM 4385 O O . PRO B 1 242 ? -17.266 -33.562 2.301 1 83.25 242 PRO B O 1
ATOM 4388 N N . GLY B 1 243 ? -16.875 -34.344 0.358 1 89.31 243 GLY B N 1
ATOM 4389 C CA . GLY B 1 243 ? -17.875 -33.469 -0.264 1 89.31 243 GLY B CA 1
ATOM 4390 C C . GLY B 1 243 ? -17.422 -32.062 -0.44 1 89.31 243 GLY B C 1
ATOM 4391 O O . GLY B 1 243 ? -18.219 -31.109 -0.338 1 89.31 243 GLY B O 1
ATOM 4392 N N . ARG B 1 244 ? -16.172 -31.922 -0.473 1 94.25 244 ARG B N 1
ATOM 4393 C CA . ARG B 1 244 ? -15.641 -30.578 -0.649 1 94.25 244 ARG B CA 1
ATOM 4394 C C . ARG B 1 244 ? -16.266 -29.891 -1.857 1 94.25 244 ARG B C 1
ATOM 4396 O O . ARG B 1 244 ? -16.656 -30.562 -2.822 1 94.25 244 ARG B O 1
ATOM 4403 N N . PRO B 1 245 ? -16.406 -28.578 -1.755 1 97.88 245 PRO B N 1
ATOM 4404 C CA . PRO B 1 245 ? -16.906 -27.844 -2.924 1 97.88 245 PRO B CA 1
ATOM 4405 C C . PRO B 1 245 ? -15.922 -27.875 -4.098 1 97.88 245 PRO B C 1
ATOM 4407 O O . PRO B 1 245 ? -14.727 -28.078 -3.904 1 97.88 245 PRO B O 1
ATOM 4410 N N . THR B 1 246 ? 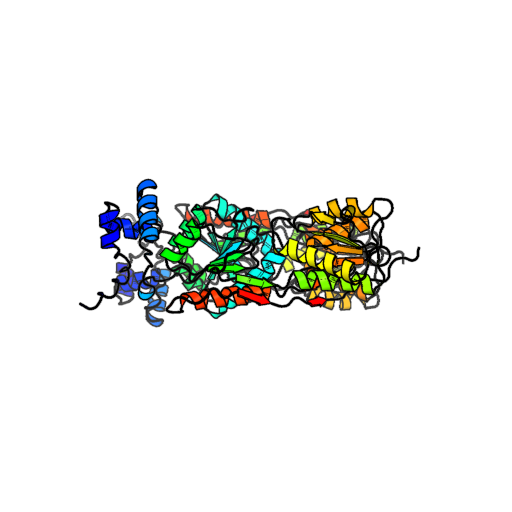-16.469 -27.766 -5.258 1 98.06 246 THR B N 1
ATOM 4411 C CA . THR B 1 246 ? -15.641 -27.719 -6.457 1 98.06 246 THR B CA 1
ATOM 4412 C C . THR B 1 246 ? -15.383 -26.266 -6.879 1 98.06 246 THR B C 1
ATOM 4414 O O . THR B 1 246 ? -14.625 -26.016 -7.82 1 98.06 246 THR B O 1
ATOM 4417 N N . ALA B 1 247 ? -16.031 -25.312 -6.168 1 98.75 247 ALA B N 1
ATOM 4418 C CA . ALA B 1 247 ? -15.797 -23.875 -6.387 1 98.75 247 ALA B CA 1
ATOM 4419 C C . ALA B 1 247 ? -15.984 -23.094 -5.094 1 98.75 247 ALA B C 1
ATOM 4421 O O . ALA B 1 247 ? -16.781 -23.469 -4.234 1 98.75 247 ALA B O 1
ATOM 4422 N N . VAL B 1 248 ? -15.211 -22.047 -4.938 1 98.88 248 VAL B N 1
ATOM 4423 C CA . VAL B 1 248 ? -15.328 -21.203 -3.764 1 98.88 248 VAL B CA 1
ATOM 4424 C C . VAL B 1 248 ? -15.297 -19.734 -4.188 1 98.88 248 VAL B C 1
ATOM 4426 O O . VAL B 1 248 ? -14.422 -19.328 -4.961 1 98.88 248 VAL B O 1
ATOM 4429 N N . PHE B 1 249 ? -16.297 -19 -3.738 1 98.88 249 PHE B N 1
ATOM 4430 C CA . PHE B 1 249 ? -16.297 -17.547 -3.805 1 98.88 249 PHE B CA 1
ATOM 4431 C C . PHE B 1 249 ? -15.656 -16.938 -2.557 1 98.88 249 PHE B C 1
ATOM 4433 O O . PHE B 1 249 ? -16.234 -17.016 -1.466 1 98.88 249 PHE B O 1
ATOM 4440 N N . ALA B 1 250 ? -14.422 -16.375 -2.729 1 98.81 250 ALA B N 1
ATOM 4441 C CA . ALA B 1 250 ? -13.766 -15.672 -1.628 1 98.81 250 ALA B CA 1
ATOM 4442 C C . ALA B 1 250 ? -14.172 -14.195 -1.596 1 98.81 250 ALA B C 1
ATOM 4444 O O . ALA B 1 250 ? -14.141 -13.516 -2.623 1 98.81 250 ALA B O 1
ATOM 4445 N N . GLY B 1 251 ? -14.438 -13.695 -0.442 1 97.94 251 GLY B N 1
ATOM 4446 C CA . GLY B 1 251 ? -14.969 -12.359 -0.249 1 97.94 251 GLY B CA 1
ATOM 4447 C C . GLY B 1 251 ? -14.008 -11.266 -0.676 1 97.94 251 GLY B C 1
ATOM 4448 O O . GLY B 1 251 ? -14.398 -10.102 -0.812 1 97.94 251 GLY B O 1
ATOM 4449 N N . ASN B 1 252 ? -12.727 -11.562 -0.872 1 96.88 252 ASN B N 1
ATOM 4450 C CA . ASN B 1 252 ? -11.75 -10.648 -1.453 1 96.88 252 ASN B CA 1
ATOM 4451 C C . ASN B 1 252 ? -10.547 -11.398 -2.006 1 96.88 252 ASN B C 1
ATOM 4453 O O . ASN B 1 252 ? -10.406 -12.602 -1.796 1 96.88 252 ASN B O 1
ATOM 4457 N N . ASP B 1 253 ? -9.719 -10.719 -2.705 1 96.81 253 ASP B N 1
ATOM 4458 C CA . ASP B 1 253 ? -8.586 -11.328 -3.4 1 96.81 253 ASP B CA 1
ATOM 4459 C C . ASP B 1 253 ? -7.598 -11.938 -2.41 1 96.81 253 ASP B C 1
ATOM 4461 O O . ASP B 1 253 ? -7.039 -13.008 -2.664 1 96.81 253 ASP B O 1
ATOM 4465 N N . LEU B 1 254 ? -7.363 -11.305 -1.288 1 95.75 254 LEU B N 1
ATOM 4466 C CA . LEU B 1 254 ? -6.379 -11.82 -0.34 1 95.75 254 LEU B CA 1
ATOM 4467 C C . LEU B 1 254 ? -6.816 -13.164 0.228 1 95.75 254 LEU B C 1
ATOM 4469 O O . LEU B 1 254 ? -6.008 -14.086 0.342 1 95.75 254 LEU B O 1
ATOM 4473 N N . GLN B 1 255 ? -8.031 -13.242 0.571 1 97.62 255 GLN B N 1
ATOM 4474 C CA . GLN B 1 255 ? -8.539 -14.523 1.043 1 97.62 255 GLN B CA 1
ATOM 4475 C C . GLN B 1 255 ? -8.516 -15.57 -0.07 1 97.62 255 GLN B C 1
ATOM 4477 O O . GLN B 1 255 ? -8.305 -16.75 0.189 1 97.62 255 GLN B O 1
ATOM 4482 N N . ALA B 1 256 ? -8.812 -15.125 -1.318 1 98.31 256 ALA B N 1
ATOM 4483 C CA . ALA B 1 256 ? -8.688 -16.047 -2.451 1 98.31 256 ALA B CA 1
ATOM 4484 C C . ALA B 1 256 ? -7.27 -16.609 -2.547 1 98.31 256 ALA B C 1
ATOM 4486 O O . ALA B 1 256 ? -7.082 -17.797 -2.809 1 98.31 256 ALA B O 1
ATOM 4487 N N . LEU B 1 257 ? -6.297 -15.758 -2.299 1 96.38 257 LEU B N 1
ATOM 4488 C CA . LEU B 1 257 ? -4.914 -16.203 -2.34 1 96.38 257 LEU B CA 1
ATOM 4489 C C . LEU B 1 257 ? -4.621 -17.172 -1.192 1 96.38 257 LEU B C 1
ATOM 4491 O O . LEU B 1 257 ? -3.822 -18.094 -1.342 1 96.38 257 LEU B O 1
ATOM 4495 N N . GLY B 1 258 ? -5.23 -16.875 -0.023 1 97.56 258 GLY B N 1
ATOM 4496 C CA . GLY B 1 258 ? -5.16 -17.859 1.045 1 97.56 258 GLY B CA 1
ATOM 4497 C C . GLY B 1 258 ? -5.727 -19.219 0.649 1 97.56 258 GLY B C 1
ATOM 4498 O O . GLY B 1 258 ? -5.148 -20.25 0.974 1 97.56 258 GLY B O 1
ATOM 4499 N N . LEU B 1 259 ? -6.785 -19.156 -0.045 1 98.12 259 LEU B N 1
ATOM 4500 C CA . LEU B 1 259 ? -7.414 -20.359 -0.559 1 98.12 259 LEU B CA 1
ATOM 4501 C C . LEU B 1 259 ? -6.5 -21.078 -1.551 1 98.12 259 LEU B C 1
ATOM 4503 O O . LEU B 1 259 ? -6.434 -22.297 -1.57 1 98.12 259 LEU B O 1
ATOM 4507 N N . TYR B 1 260 ? -5.789 -20.297 -2.436 1 97.06 260 TYR B N 1
ATOM 4508 C CA . TYR B 1 260 ? -4.781 -20.859 -3.324 1 97.06 260 TYR B CA 1
ATOM 4509 C C . TYR B 1 260 ? -3.768 -21.688 -2.541 1 97.06 260 TYR B C 1
ATOM 4511 O O . TYR B 1 260 ? -3.432 -22.812 -2.936 1 97.06 260 TYR B O 1
ATOM 4519 N N . GLU B 1 261 ? -3.309 -21.109 -1.479 1 95.38 261 GLU B N 1
ATOM 4520 C CA . GLU B 1 261 ? -2.311 -21.781 -0.654 1 95.38 261 GLU B CA 1
ATOM 4521 C C . GLU B 1 261 ? -2.871 -23.062 -0.043 1 95.38 261 GLU B C 1
ATOM 4523 O O . GLU B 1 261 ? -2.203 -24.094 -0.037 1 95.38 261 GLU B O 1
ATOM 4528 N N . ALA B 1 262 ? -4.07 -22.984 0.5 1 97.25 262 ALA B N 1
ATOM 4529 C CA . ALA B 1 262 ? -4.73 -24.172 1.055 1 97.25 262 ALA B CA 1
ATOM 4530 C C . ALA B 1 262 ? -4.852 -25.266 0.008 1 97.25 262 ALA B C 1
ATOM 4532 O O . ALA B 1 262 ? -4.559 -26.438 0.288 1 97.25 262 ALA B O 1
ATOM 4533 N N . ALA B 1 263 ? -5.293 -24.906 -1.189 1 96.94 263 ALA B N 1
ATOM 4534 C CA . ALA B 1 263 ? -5.441 -25.859 -2.279 1 96.94 263 ALA B CA 1
ATOM 4535 C C . ALA B 1 263 ? -4.109 -26.531 -2.613 1 96.94 263 ALA B C 1
ATOM 4537 O O . ALA B 1 263 ? -4.043 -27.75 -2.775 1 96.94 263 ALA B O 1
ATOM 4538 N N . ARG B 1 264 ? -3.115 -25.672 -2.711 1 93 264 ARG B N 1
ATOM 4539 C CA . ARG B 1 264 ? -1.784 -26.188 -3.014 1 93 264 ARG B CA 1
ATOM 4540 C C . ARG B 1 264 ? -1.331 -27.188 -1.957 1 93 264 ARG B C 1
ATOM 4542 O O . ARG B 1 264 ? -0.788 -28.25 -2.287 1 93 264 ARG B O 1
ATOM 4549 N N . GLU B 1 265 ? -1.535 -26.875 -0.738 1 93.5 265 GLU B N 1
ATOM 4550 C CA . GLU B 1 265 ? -1.143 -27.734 0.371 1 93.5 265 GLU B CA 1
ATOM 4551 C C . GLU B 1 265 ? -1.874 -29.078 0.315 1 93.5 265 GLU B C 1
ATOM 4553 O O . GLU B 1 265 ? -1.315 -30.109 0.684 1 93.5 265 GLU B O 1
ATOM 4558 N N . LEU B 1 266 ? -3.064 -29.094 -0.171 1 96.38 266 LEU B N 1
ATOM 4559 C CA . LEU B 1 266 ? -3.896 -30.297 -0.215 1 96.38 266 LEU B CA 1
ATOM 4560 C C . LEU B 1 266 ? -3.732 -31.016 -1.545 1 96.38 266 LEU B C 1
ATOM 4562 O O . LEU B 1 266 ? -4.398 -32.031 -1.792 1 96.38 266 LEU B O 1
ATOM 4566 N N . GLY B 1 267 ? -2.904 -30.438 -2.426 1 94.25 267 GLY B N 1
ATOM 4567 C CA . GLY B 1 267 ? -2.635 -31.062 -3.709 1 94.25 267 GLY B CA 1
ATOM 4568 C C . GLY B 1 267 ? -3.754 -30.859 -4.715 1 94.25 267 GLY B C 1
ATOM 4569 O O . GLY B 1 267 ? -3.926 -31.688 -5.625 1 94.25 267 GLY B O 1
ATOM 4570 N N . LEU B 1 268 ? -4.578 -29.781 -4.562 1 96 268 LEU B N 1
ATOM 4571 C CA . LEU B 1 268 ? -5.676 -29.5 -5.477 1 96 268 LEU B CA 1
ATOM 4572 C C . LEU B 1 268 ? -5.242 -28.5 -6.547 1 96 268 LEU B C 1
ATOM 4574 O O . LEU B 1 268 ? -4.555 -27.516 -6.246 1 96 268 LEU B O 1
ATOM 4578 N N . ARG B 1 269 ? -5.57 -28.828 -7.793 1 94.81 269 ARG B N 1
ATOM 4579 C CA . ARG B 1 269 ? -5.23 -27.953 -8.906 1 94.81 269 ARG B CA 1
ATOM 4580 C C . ARG B 1 269 ? -6.332 -26.922 -9.148 1 94.81 269 ARG B C 1
ATOM 4582 O O . ARG B 1 269 ? -7.516 -27.234 -9.047 1 94.81 269 ARG B O 1
ATOM 4589 N N . ILE B 1 270 ? -5.934 -25.75 -9.406 1 96.94 270 ILE B N 1
ATOM 4590 C CA . ILE B 1 270 ? -6.82 -24.672 -9.836 1 96.94 270 ILE B CA 1
ATOM 4591 C C . ILE B 1 270 ? -6.598 -24.375 -11.312 1 96.94 270 ILE B C 1
ATOM 4593 O O . ILE B 1 270 ? -5.48 -24.047 -11.727 1 96.94 270 ILE B O 1
ATOM 4597 N N . PRO B 1 271 ? -7.574 -24.484 -12.117 1 97.44 271 PRO B N 1
ATOM 4598 C CA . PRO B 1 271 ? -8.992 -24.625 -11.773 1 97.44 271 PRO B CA 1
ATOM 4599 C C . PRO B 1 271 ? -9.5 -26.062 -11.883 1 97.44 271 PRO B C 1
ATOM 4601 O O . PRO B 1 271 ? -10.688 -26.312 -11.695 1 97.44 271 PRO B O 1
ATOM 4604 N N . GLU B 1 272 ? -8.664 -26.984 -12.227 1 97.31 272 GLU B N 1
ATOM 4605 C CA . GLU B 1 272 ? -9.094 -28.328 -12.625 1 97.31 272 GLU B CA 1
ATOM 4606 C C . GLU B 1 272 ? -9.859 -29.016 -11.5 1 97.31 272 GLU B C 1
ATOM 4608 O O . GLU B 1 272 ? -10.82 -29.75 -11.758 1 97.31 272 GLU B O 1
ATOM 4613 N N . ASP B 1 273 ? -9.43 -28.828 -10.273 1 97.06 273 ASP B N 1
ATOM 4614 C CA . ASP B 1 273 ? -10.062 -29.469 -9.125 1 97.06 273 ASP B CA 1
ATOM 4615 C C . ASP B 1 273 ? -10.914 -28.484 -8.336 1 97.06 273 ASP B C 1
ATOM 4617 O O . ASP B 1 273 ? -11.867 -28.875 -7.656 1 97.06 273 ASP B O 1
ATOM 4621 N N . LEU B 1 274 ? -10.531 -27.203 -8.414 1 98.31 274 LEU B N 1
ATOM 4622 C CA . LEU B 1 274 ? -11.195 -26.156 -7.645 1 98.31 274 LEU B CA 1
ATOM 4623 C C . LEU B 1 274 ? -11.203 -24.844 -8.414 1 98.31 274 LEU B C 1
ATOM 4625 O O . LEU B 1 274 ? -10.148 -24.344 -8.805 1 98.31 274 LEU B O 1
ATOM 4629 N N . SER B 1 275 ? -12.391 -24.344 -8.625 1 98.88 275 SER B N 1
ATOM 4630 C CA . SER B 1 275 ? -12.5 -22.984 -9.156 1 98.88 275 SER B CA 1
ATOM 4631 C C . SER B 1 275 ? -12.539 -21.953 -8.039 1 98.88 275 SER B C 1
ATOM 4633 O O . SER B 1 275 ? -13.172 -22.172 -7 1 98.88 275 SER B O 1
ATOM 4635 N N . VAL B 1 276 ? -11.812 -20.844 -8.234 1 98.88 276 VAL B N 1
ATOM 4636 C CA . VAL B 1 276 ? -11.734 -19.797 -7.211 1 98.88 276 VAL B CA 1
ATOM 4637 C C . VAL B 1 276 ? -12.086 -18.453 -7.824 1 98.88 276 VAL B C 1
ATOM 4639 O O . VAL B 1 276 ? -11.578 -18.094 -8.891 1 98.88 276 VAL B O 1
ATOM 4642 N N . VAL B 1 277 ? -12.984 -17.703 -7.223 1 98.94 277 VAL B N 1
ATOM 4643 C CA . VAL B 1 277 ? -13.289 -16.328 -7.582 1 98.94 277 VAL B CA 1
ATOM 4644 C C . VAL B 1 277 ? -13.008 -15.414 -6.391 1 98.94 277 VAL B C 1
ATOM 4646 O O . VAL B 1 277 ? -13.367 -15.734 -5.254 1 98.94 277 VAL B O 1
ATOM 4649 N N . GLY B 1 278 ? -12.344 -14.336 -6.668 1 98.75 278 GLY B N 1
ATOM 4650 C CA . GLY B 1 278 ? -12.086 -13.352 -5.633 1 98.75 278 GLY B CA 1
ATOM 4651 C C . GLY B 1 278 ? -12.922 -12.102 -5.777 1 98.75 278 GLY B C 1
ATOM 4652 O O . GLY B 1 278 ? -13.992 -12.133 -6.387 1 98.75 278 GLY B O 1
ATOM 4653 N N . PHE B 1 279 ? -12.547 -11 -5.152 1 98.38 279 PHE B N 1
ATOM 4654 C CA . PHE B 1 279 ? -13.203 -9.703 -5.141 1 98.38 279 PHE B CA 1
ATOM 4655 C C . PHE B 1 279 ? -12.195 -8.586 -4.879 1 98.38 279 PHE B C 1
ATOM 4657 O O . PHE B 1 279 ? -11.391 -8.672 -3.945 1 98.38 279 PHE B O 1
ATOM 4664 N N . ASP B 1 280 ? -12.211 -7.516 -5.625 1 96.38 280 ASP B N 1
ATOM 4665 C CA . ASP B 1 280 ? -11.383 -6.312 -5.555 1 96.38 280 ASP B CA 1
ATOM 4666 C C . ASP B 1 280 ? -10.711 -6.027 -6.895 1 96.38 280 ASP B C 1
ATOM 4668 O O . ASP B 1 280 ? -10.781 -4.902 -7.398 1 96.38 280 ASP B O 1
ATOM 4672 N N . ASP B 1 281 ? -10.047 -7.125 -7.441 1 97.12 281 ASP B N 1
ATOM 4673 C CA . ASP B 1 281 ? -9.203 -7.066 -8.625 1 97.12 281 ASP B CA 1
ATOM 4674 C C . ASP B 1 281 ? -7.926 -6.277 -8.352 1 97.12 281 ASP B C 1
ATOM 4676 O O . ASP B 1 281 ? -7.605 -5.336 -9.078 1 97.12 281 ASP B O 1
ATOM 4680 N N . LEU B 1 282 ? -7.266 -6.66 -7.285 1 94 282 LEU B N 1
ATOM 4681 C CA . LEU B 1 282 ? -5.945 -6.113 -6.996 1 94 282 LEU B CA 1
ATOM 4682 C C . LEU B 1 282 ? -4.938 -6.531 -8.062 1 94 282 LEU B C 1
ATOM 4684 O O . LEU B 1 282 ? -5.109 -7.566 -8.711 1 94 282 LEU B O 1
ATOM 4688 N N . PRO B 1 283 ? -3.859 -5.781 -8.203 1 90.31 283 PRO B N 1
ATOM 4689 C CA . PRO B 1 283 ? -2.873 -6.145 -9.227 1 90.31 283 PRO B CA 1
ATOM 4690 C C . PRO B 1 283 ? -2.391 -7.586 -9.094 1 90.31 283 PRO B C 1
ATOM 4692 O O . PRO B 1 283 ? -2.18 -8.266 -10.102 1 90.31 283 PRO B O 1
ATOM 4695 N N . ILE B 1 284 ? -2.307 -8.078 -7.91 1 90.62 284 ILE B N 1
ATOM 4696 C CA . ILE B 1 284 ? -1.778 -9.406 -7.621 1 90.62 284 ILE B CA 1
ATOM 4697 C C . ILE B 1 284 ? -2.672 -10.469 -8.258 1 90.62 284 ILE B C 1
ATOM 4699 O O . ILE B 1 284 ? -2.221 -11.586 -8.539 1 90.62 284 ILE B O 1
ATOM 4703 N N . ALA B 1 285 ? -3.898 -10.133 -8.469 1 94.5 285 ALA B N 1
ATOM 4704 C CA . ALA B 1 285 ? -4.836 -11.078 -9.07 1 94.5 285 ALA B CA 1
ATOM 4705 C C . ALA B 1 285 ? -4.359 -11.508 -10.461 1 94.5 285 ALA B C 1
ATOM 4707 O O . ALA B 1 285 ? -4.609 -12.641 -10.883 1 94.5 285 ALA B O 1
ATOM 4708 N N . ARG B 1 286 ? -3.637 -10.633 -11.125 1 91.56 286 ARG B N 1
ATOM 4709 C CA . ARG B 1 286 ? -3.129 -10.922 -12.461 1 91.56 286 ARG B CA 1
ATOM 4710 C C . ARG B 1 286 ? -1.794 -11.664 -12.391 1 91.56 286 ARG B C 1
ATOM 4712 O O . ARG B 1 286 ? -1.43 -12.383 -13.32 1 91.56 286 ARG B O 1
ATOM 4719 N N . TRP B 1 287 ? -1.138 -11.531 -11.297 1 88.44 287 TRP B N 1
ATOM 4720 C CA . TRP B 1 287 ? 0.251 -11.977 -11.227 1 88.44 287 TRP B CA 1
ATOM 4721 C C . TRP B 1 287 ? 0.339 -13.406 -10.711 1 88.44 287 TRP B C 1
ATOM 4723 O O . TRP B 1 287 ? 1.326 -14.102 -10.953 1 88.44 287 TRP B O 1
ATOM 4733 N N . VAL B 1 288 ? -0.651 -13.844 -10 1 90.56 288 VAL B N 1
ATOM 4734 C CA . VAL B 1 288 ? -0.621 -15.164 -9.383 1 90.56 288 VAL B CA 1
ATOM 4735 C C . VAL B 1 288 ? -0.908 -16.234 -10.438 1 90.56 288 VAL B C 1
ATOM 4737 O O . VAL B 1 288 ? -1.39 -15.922 -11.531 1 90.56 288 VAL B O 1
ATOM 4740 N N . GLY B 1 289 ? -0.396 -17.594 -10.062 1 86.19 289 GLY B N 1
ATOM 4741 C CA . GLY B 1 289 ? -0.662 -18.719 -10.945 1 86.19 289 GLY B CA 1
ATOM 4742 C C . GLY B 1 289 ? -1.657 -19.719 -10.375 1 86.19 289 GLY B C 1
ATOM 4743 O O . GLY B 1 289 ? -1.431 -20.281 -9.305 1 86.19 289 GLY B O 1
ATOM 4744 N N . PRO B 1 290 ? -2.795 -19.891 -11.062 1 92.69 290 PRO B N 1
ATOM 4745 C CA . PRO B 1 290 ? -3.307 -19.172 -12.234 1 92.69 290 PRO B CA 1
ATOM 4746 C C . PRO B 1 290 ? -3.842 -17.797 -11.891 1 92.69 290 PRO B C 1
ATOM 4748 O O . PRO B 1 290 ? -4.203 -17.531 -10.742 1 92.69 290 PRO B O 1
ATOM 4751 N N . PRO B 1 291 ? -3.846 -16.875 -12.938 1 95.5 291 PRO B N 1
ATOM 4752 C CA . PRO B 1 291 ? -4.457 -15.562 -12.68 1 95.5 291 PRO B CA 1
ATOM 4753 C C . PRO B 1 291 ? -5.883 -15.672 -12.148 1 95.5 291 PRO B C 1
ATOM 4755 O O . PRO B 1 291 ? -6.66 -16.5 -12.625 1 95.5 291 PRO B O 1
ATOM 4758 N N . LEU B 1 292 ? -6.18 -14.859 -11.242 1 98 292 LEU B N 1
ATOM 4759 C CA . LEU B 1 292 ? -7.387 -15.016 -10.43 1 98 292 LEU B CA 1
ATOM 4760 C C . LEU B 1 292 ? -8.586 -14.367 -11.109 1 98 292 LEU B C 1
ATOM 4762 O O . LEU B 1 292 ? -8.547 -13.18 -11.445 1 98 292 LEU B O 1
ATOM 4766 N N . THR B 1 293 ? -9.617 -15.164 -11.414 1 98.88 293 THR B N 1
ATOM 4767 C CA . THR B 1 293 ? -10.938 -14.594 -11.695 1 98.88 293 THR B CA 1
ATOM 4768 C C . THR B 1 293 ? -11.469 -13.836 -10.477 1 98.88 293 THR B C 1
ATOM 4770 O O . THR B 1 293 ? -11.43 -14.352 -9.359 1 98.88 293 THR B O 1
ATOM 4773 N N . THR B 1 294 ? -11.875 -12.586 -10.664 1 98.81 294 THR B N 1
ATOM 4774 C CA . THR B 1 294 ? -12.25 -11.766 -9.516 1 98.81 294 THR B CA 1
ATOM 4775 C C . THR B 1 294 ? -13.273 -10.703 -9.922 1 98.81 294 THR B C 1
ATOM 4777 O O . THR B 1 294 ? -13.531 -10.508 -11.109 1 98.81 294 THR B O 1
ATOM 4780 N N . VAL B 1 295 ? -13.969 -10.156 -8.945 1 98.81 295 VAL B N 1
ATOM 4781 C CA . VAL B 1 295 ? -14.867 -9.023 -9.156 1 98.81 295 VAL B CA 1
ATOM 4782 C C . VAL B 1 295 ? -14.094 -7.719 -8.977 1 98.81 295 VAL B C 1
ATOM 4784 O O . VAL B 1 295 ? -13.492 -7.484 -7.926 1 98.81 295 VAL B O 1
ATOM 4787 N N . ARG B 1 296 ? -14.102 -6.945 -10 1 98.25 296 ARG B N 1
ATOM 4788 C CA . ARG B 1 296 ? -13.391 -5.672 -9.961 1 98.25 296 ARG B CA 1
ATOM 4789 C C . ARG B 1 296 ? -14.195 -4.617 -9.211 1 98.25 296 ARG B C 1
ATOM 4791 O O . ARG B 1 296 ? -15.352 -4.363 -9.531 1 98.25 296 ARG B O 1
ATOM 4798 N N . GLN B 1 297 ? -13.633 -4.117 -8.109 1 96 297 GLN B N 1
ATOM 4799 C CA . GLN B 1 297 ? -14.039 -2.861 -7.488 1 96 297 GLN B CA 1
ATOM 4800 C C . GLN B 1 297 ? -13.203 -1.695 -8.008 1 96 297 GLN B C 1
ATOM 4802 O O . GLN B 1 297 ? -11.977 -1.757 -8 1 96 297 GLN B O 1
ATOM 4807 N N . PRO B 1 298 ? -13.836 -0.714 -8.555 1 95.75 298 PRO B N 1
ATOM 4808 C CA . PRO B 1 298 ? -13.039 0.435 -8.984 1 95.75 298 PRO B CA 1
ATOM 4809 C C . PRO B 1 298 ? -12.508 1.261 -7.812 1 95.75 298 PRO B C 1
ATOM 4811 O O . PRO B 1 298 ? -12.898 2.418 -7.645 1 95.75 298 PRO B O 1
ATOM 4814 N N . LEU B 1 299 ? -11.594 0.753 -7.066 1 94.06 299 LEU B N 1
ATOM 4815 C CA . LEU B 1 299 ? -11.141 1.276 -5.781 1 94.06 299 LEU B CA 1
ATOM 4816 C C . LEU B 1 299 ? -10.531 2.664 -5.945 1 94.06 299 LEU B C 1
ATOM 4818 O O . LEU B 1 299 ? -10.852 3.58 -5.184 1 94.06 299 LEU B O 1
ATOM 4822 N N . THR B 1 300 ? -9.633 2.811 -6.941 1 94.69 300 THR B N 1
ATOM 4823 C CA . THR B 1 300 ? -8.984 4.102 -7.16 1 94.69 300 THR B CA 1
ATOM 4824 C C . THR B 1 300 ? -10.016 5.16 -7.535 1 94.69 300 THR B C 1
ATOM 4826 O O . THR B 1 300 ? -9.984 6.277 -7.012 1 94.69 300 THR B O 1
ATOM 4829 N N . GLU B 1 301 ? -10.93 4.785 -8.344 1 96.06 301 GLU B N 1
ATOM 4830 C CA . GLU B 1 301 ? -12 5.699 -8.734 1 96.06 301 GLU B CA 1
ATOM 4831 C C . GLU B 1 301 ? -12.891 6.051 -7.555 1 96.06 301 GLU B C 1
ATOM 4833 O O . GLU B 1 301 ? -13.344 7.191 -7.426 1 96.06 301 GLU B O 1
ATOM 4838 N N . MET B 1 302 ? -13.211 5.066 -6.77 1 95.94 302 MET B N 1
ATOM 4839 C CA . MET B 1 302 ? -13.992 5.297 -5.559 1 95.94 302 MET B CA 1
ATOM 4840 C C . MET B 1 302 ? -13.312 6.316 -4.652 1 95.94 302 MET B C 1
ATOM 4842 O O . MET B 1 302 ? -13.953 7.238 -4.152 1 95.94 302 MET B O 1
ATOM 4846 N N . ALA B 1 303 ? -12.039 6.125 -4.512 1 96.19 303 ALA B N 1
ATOM 4847 C CA . ALA B 1 303 ? -11.266 7.008 -3.645 1 96.19 303 ALA B CA 1
ATOM 4848 C C . ALA B 1 303 ? -11.188 8.414 -4.227 1 96.19 303 ALA B C 1
ATOM 4850 O O . ALA B 1 303 ? -11.258 9.406 -3.49 1 96.19 303 ALA B O 1
ATOM 4851 N N . GLU B 1 304 ? -10.992 8.508 -5.516 1 96.81 304 GLU B N 1
ATOM 4852 C CA . GLU B 1 304 ? -11.023 9.805 -6.18 1 96.81 304 GLU B CA 1
ATOM 4853 C C . GLU B 1 304 ? -12.359 10.508 -5.965 1 96.81 304 GLU B C 1
ATOM 4855 O O . GLU B 1 304 ? -12.398 11.695 -5.645 1 96.81 304 GLU B O 1
ATOM 4860 N N . ALA B 1 305 ? -13.43 9.742 -6.125 1 95.81 305 ALA B N 1
ATOM 4861 C CA . ALA B 1 305 ? -14.766 10.289 -5.938 1 95.81 305 ALA B CA 1
ATOM 4862 C C . ALA B 1 305 ? -14.969 10.781 -4.504 1 95.81 305 ALA B C 1
ATOM 4864 O O . ALA B 1 305 ? -15.547 11.844 -4.281 1 95.81 305 ALA B O 1
ATOM 4865 N N . ALA B 1 306 ? -14.492 9.992 -3.562 1 95.75 306 ALA B N 1
ATOM 4866 C CA . ALA B 1 306 ? -14.609 10.375 -2.156 1 95.75 306 ALA B CA 1
ATOM 4867 C C . ALA B 1 306 ? -13.867 11.672 -1.877 1 95.75 306 ALA B C 1
ATOM 4869 O O . ALA B 1 306 ? -14.391 12.57 -1.216 1 95.75 306 ALA B O 1
ATOM 4870 N N . ALA B 1 307 ? -12.664 11.758 -2.391 1 96.12 307 ALA B N 1
ATOM 4871 C CA . ALA B 1 307 ? -11.844 12.953 -2.197 1 96.12 307 ALA B CA 1
ATOM 4872 C C . ALA B 1 307 ? -12.492 14.172 -2.84 1 96.12 307 ALA B C 1
ATOM 4874 O O . ALA B 1 307 ? -12.562 15.242 -2.227 1 96.12 307 ALA B O 1
ATOM 4875 N N . ARG B 1 308 ? -12.992 14.039 -4.039 1 95.06 308 ARG B N 1
ATOM 4876 C CA . ARG B 1 308 ? -13.648 15.148 -4.723 1 95.06 308 ARG B CA 1
ATOM 4877 C C . ARG B 1 308 ? -14.906 15.578 -3.98 1 95.06 308 ARG B C 1
ATOM 4879 O O . ARG B 1 308 ? -15.164 16.781 -3.82 1 95.06 308 ARG B O 1
ATOM 4886 N N . LEU B 1 309 ? -15.656 14.586 -3.568 1 93.56 309 LEU B N 1
ATOM 4887 C CA . LEU B 1 309 ? -16.906 14.875 -2.861 1 93.56 309 LEU B CA 1
ATOM 4888 C C . LEU B 1 309 ? -16.625 15.648 -1.578 1 93.56 309 LEU B C 1
ATOM 4890 O O . LEU B 1 309 ? -17.312 16.641 -1.292 1 93.56 309 LEU B O 1
ATOM 4894 N N . VAL B 1 310 ? -15.648 15.242 -0.841 1 93.06 310 VAL B N 1
ATOM 4895 C CA . VAL B 1 310 ? -15.391 15.883 0.445 1 93.06 310 VAL B CA 1
ATOM 4896 C C . VAL B 1 310 ? -14.906 17.312 0.223 1 93.06 310 VAL B C 1
ATOM 4898 O O . VAL B 1 310 ? -15.242 18.219 0.997 1 93.06 310 VAL B O 1
ATOM 4901 N N . LEU B 1 311 ? -14.148 17.562 -0.79 1 92.06 311 LEU B N 1
ATOM 4902 C CA . LEU B 1 311 ? -13.68 18.906 -1.115 1 92.06 311 LEU B CA 1
ATOM 4903 C C . LEU B 1 311 ? -14.836 19.781 -1.588 1 92.06 311 LEU B C 1
ATOM 4905 O O . LEU B 1 311 ? -14.906 20.953 -1.244 1 92.06 311 LEU B O 1
ATOM 4909 N N . ASP B 1 312 ? -15.734 19.172 -2.334 1 89.81 312 ASP B N 1
ATOM 4910 C CA . ASP B 1 312 ? -16.922 19.891 -2.791 1 89.81 312 ASP B CA 1
ATOM 4911 C C . ASP B 1 312 ? -17.797 20.297 -1.615 1 89.81 312 ASP B C 1
ATOM 4913 O O . ASP B 1 312 ? -18.344 21.406 -1.594 1 89.81 312 ASP B O 1
ATOM 4917 N N . LEU B 1 313 ? -17.938 19.406 -0.679 1 86.5 313 LEU B N 1
ATOM 4918 C CA . LEU B 1 313 ? -18.719 19.688 0.516 1 86.5 313 LEU B CA 1
ATOM 4919 C C . LEU B 1 313 ? -18.125 20.844 1.306 1 86.5 313 LEU B C 1
ATOM 4921 O O . LEU B 1 313 ? -18.844 21.625 1.932 1 86.5 313 LEU B O 1
ATOM 4925 N N . GLY B 1 314 ? -16.891 20.906 1.294 1 83.38 314 GLY B N 1
ATOM 4926 C CA . GLY B 1 314 ? -16.203 21.984 1.992 1 83.38 314 GLY B CA 1
ATOM 4927 C C . GLY B 1 314 ? -16.422 23.328 1.349 1 83.38 314 GLY B C 1
ATOM 4928 O O . GLY B 1 314 ? -16.391 24.359 2.029 1 83.38 314 GLY B O 1
ATOM 4929 N N . ARG B 1 315 ? -16.516 23.375 0.069 1 78.5 315 ARG B N 1
ATOM 4930 C CA . ARG B 1 315 ? -16.688 24.625 -0.67 1 78.5 315 ARG B CA 1
ATOM 4931 C C . ARG B 1 315 ? -18.141 25.062 -0.652 1 78.5 315 ARG B C 1
ATOM 4933 O O . ARG B 1 315 ? -18.438 26.25 -0.803 1 78.5 315 ARG B O 1
ATOM 4940 N N . ALA B 1 316 ? -19.031 24.109 -0.764 1 66.88 316 ALA B N 1
ATOM 4941 C CA . ALA B 1 316 ? -20.453 24.391 -0.918 1 66.88 316 ALA B CA 1
ATOM 4942 C C . ALA B 1 316 ? -20.984 25.188 0.277 1 66.88 316 ALA B C 1
ATOM 4944 O O . ALA B 1 316 ? -20.562 24.953 1.415 1 66.88 316 ALA B O 1
ATOM 4945 N N . GLU B 1 317 ? -21.469 26.359 -0.163 1 59.41 317 GLU B N 1
ATOM 4946 C CA . GLU B 1 317 ? -22.266 27.125 0.788 1 59.41 317 GLU B CA 1
ATOM 4947 C C . GLU B 1 317 ? -23.641 26.5 1.009 1 59.41 317 GLU B C 1
ATOM 4949 O O . GLU B 1 317 ? -24.312 26.141 0.05 1 59.41 317 GLU B O 1
ATOM 4954 N N . GLY B 1 318 ? -23.984 25.828 2.096 1 54.5 318 GLY B N 1
ATOM 4955 C CA . GLY B 1 318 ? -25.312 25.359 2.469 1 54.5 318 GLY B CA 1
ATOM 4956 C C . GLY B 1 318 ? -25.375 23.859 2.697 1 54.5 318 GLY B C 1
ATOM 4957 O O . GLY B 1 318 ? -24.359 23.172 2.596 1 54.5 318 GLY B O 1
ATOM 4958 N N . GLU B 1 319 ? -26.484 23.469 3.139 1 52.56 319 GLU B N 1
ATOM 4959 C CA . GLU B 1 319 ? -26.797 22.109 3.561 1 52.56 319 GLU B CA 1
ATOM 4960 C C . GLU B 1 319 ? -26.906 21.172 2.363 1 52.56 319 GLU B C 1
ATOM 4962 O O . GLU B 1 319 ? -27.672 21.422 1.438 1 52.56 319 GLU B O 1
ATOM 4967 N N . ARG B 1 320 ? -25.922 20.641 1.758 1 55.47 320 ARG B N 1
ATOM 4968 C CA . ARG B 1 320 ? -26.188 19.688 0.69 1 55.47 320 ARG B CA 1
ATOM 4969 C C . ARG B 1 320 ? -26.562 18.328 1.261 1 55.47 320 ARG B C 1
ATOM 4971 O O . ARG B 1 320 ? -26.078 17.938 2.326 1 55.47 320 ARG B O 1
ATOM 4978 N N . ALA B 1 321 ? -27.672 17.781 0.774 1 54.16 321 ALA B N 1
ATOM 4979 C CA . ALA B 1 321 ? -28.141 16.422 0.991 1 54.16 321 ALA B CA 1
ATOM 4980 C C . ALA B 1 321 ? -27 15.422 0.91 1 54.16 321 ALA B C 1
ATOM 4982 O O . ALA B 1 321 ? -26.078 15.578 0.097 1 54.16 321 ALA B O 1
ATOM 4983 N N . ALA B 1 322 ? 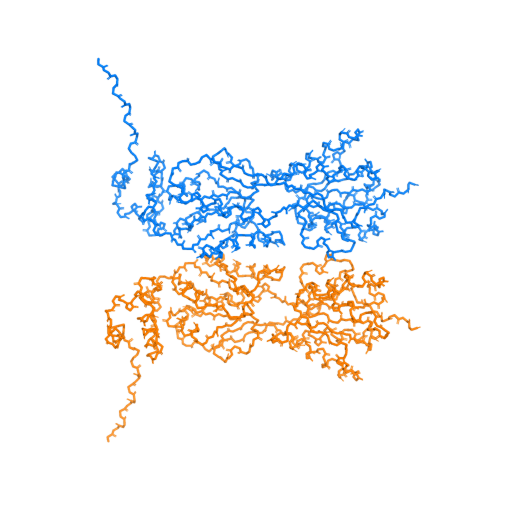-26.953 14.594 1.98 1 62.75 322 ALA B N 1
ATOM 4984 C CA . ALA B 1 322 ? -25.953 13.531 2.051 1 62.75 322 ALA B CA 1
ATOM 4985 C C . ALA B 1 322 ? -25.922 12.727 0.76 1 62.75 322 ALA B C 1
ATOM 4987 O O . ALA B 1 322 ? -26.953 12.219 0.309 1 62.75 322 ALA B O 1
ATOM 4988 N N . THR B 1 323 ? -24.906 12.914 -0.1 1 79.75 323 THR B N 1
ATOM 4989 C CA . THR B 1 323 ? -24.703 12.242 -1.379 1 79.75 323 THR B CA 1
ATOM 4990 C C . THR B 1 323 ? -24.156 10.836 -1.168 1 79.75 323 THR B C 1
ATOM 4992 O O . THR B 1 323 ? -23.203 10.641 -0.399 1 79.75 323 THR B O 1
ATOM 4995 N N . ARG B 1 324 ? -25.078 9.883 -1.488 1 84 324 ARG B N 1
ATOM 4996 C CA . ARG B 1 324 ? -24.594 8.508 -1.549 1 84 324 ARG B CA 1
ATOM 4997 C C . ARG B 1 324 ? -24.344 8.078 -2.99 1 84 324 ARG B C 1
ATOM 4999 O O . ARG B 1 324 ? -25.219 8.211 -3.846 1 84 324 ARG B O 1
ATOM 5006 N N . VAL B 1 325 ? -23.109 7.672 -3.305 1 88.06 325 VAL B N 1
ATOM 5007 C CA . VAL B 1 325 ? -22.719 7.23 -4.645 1 88.06 325 VAL B CA 1
ATOM 5008 C C . VAL B 1 325 ? -22.281 5.77 -4.602 1 88.06 325 VAL B C 1
ATOM 5010 O O . VAL B 1 325 ? -21.516 5.375 -3.715 1 88.06 325 VAL B O 1
ATOM 5013 N N . GLU B 1 326 ? -22.812 4.988 -5.441 1 90.56 326 GLU B N 1
ATOM 5014 C CA . GLU B 1 326 ? -22.406 3.598 -5.617 1 90.56 326 GLU B CA 1
ATOM 5015 C C . GLU B 1 326 ? -21.797 3.375 -7 1 90.56 326 GLU B C 1
ATOM 5017 O O . GLU B 1 326 ? -22.453 3.617 -8.016 1 90.56 326 GLU B O 1
ATOM 5022 N N . LEU B 1 327 ? -20.578 2.957 -7.02 1 93.69 327 LEU B N 1
ATOM 5023 C CA . LEU B 1 327 ? -19.953 2.646 -8.297 1 93.69 327 LEU B CA 1
ATOM 5024 C C . LEU B 1 327 ? -20.125 1.171 -8.648 1 93.69 327 LEU B C 1
ATOM 5026 O O . LEU B 1 327 ? -20.094 0.313 -7.758 1 93.69 327 LEU B O 1
ATOM 5030 N N . ALA B 1 328 ? -20.219 0.87 -9.875 1 95.38 328 ALA B N 1
ATOM 5031 C CA . ALA B 1 328 ? -20.531 -0.475 -10.352 1 95.38 328 ALA B CA 1
ATOM 5032 C C . ALA B 1 328 ? -19.312 -1.387 -10.25 1 95.38 328 ALA B C 1
ATOM 5034 O O . ALA B 1 328 ? -18.188 -0.965 -10.531 1 95.38 328 ALA B O 1
ATOM 5035 N N . THR B 1 329 ? -19.531 -2.654 -9.859 1 97 329 THR B N 1
ATOM 5036 C CA . THR B 1 329 ? -18.531 -3.709 -9.914 1 97 329 THR B CA 1
ATOM 5037 C C . THR B 1 329 ? -18.672 -4.516 -11.203 1 97 329 THR B C 1
ATOM 5039 O O . THR B 1 329 ? -19.688 -4.453 -11.875 1 97 329 THR B O 1
ATOM 5042 N N . SER B 1 330 ? -17.609 -5.188 -11.602 1 98 330 SER B N 1
ATOM 5043 C CA . SER B 1 330 ? -17.656 -6.047 -12.781 1 98 330 SER B CA 1
ATOM 5044 C C . SER B 1 330 ? -16.828 -7.309 -12.578 1 98 330 SER B C 1
ATOM 5046 O O . SER B 1 330 ? -15.781 -7.266 -11.93 1 98 330 SER B O 1
ATOM 5048 N N . LEU B 1 331 ? -17.328 -8.367 -13.164 1 98.75 331 LEU B N 1
ATOM 5049 C CA . LEU B 1 331 ? -16.578 -9.617 -13.117 1 98.75 331 LEU B CA 1
ATOM 5050 C C . LEU B 1 331 ? -15.461 -9.625 -14.148 1 98.75 331 LEU B C 1
ATOM 5052 O O . LEU B 1 331 ? -15.68 -9.273 -15.305 1 98.75 331 LEU B O 1
ATOM 5056 N N . VAL B 1 332 ? -14.289 -9.922 -13.734 1 98.81 332 VAL B N 1
ATOM 5057 C CA . VAL B 1 332 ? -13.141 -10.109 -14.617 1 98.81 332 VAL B CA 1
ATOM 5058 C C . VAL B 1 332 ? -12.742 -11.586 -14.633 1 98.81 332 VAL B C 1
ATOM 5060 O O . VAL B 1 332 ? -12.195 -12.102 -13.656 1 98.81 332 VAL B O 1
ATOM 5063 N N . VAL B 1 333 ? -12.977 -12.219 -15.703 1 98.75 333 VAL B N 1
ATOM 5064 C CA . VAL B 1 333 ? -12.719 -13.648 -15.82 1 98.75 333 VAL B CA 1
ATOM 5065 C C . VAL B 1 333 ? -11.281 -13.883 -16.266 1 98.75 333 VAL B C 1
ATOM 5067 O O . VAL B 1 333 ? -10.828 -13.297 -17.25 1 98.75 333 VAL B O 1
ATOM 5070 N N . ARG B 1 334 ? -10.586 -14.703 -15.406 1 97.69 334 ARG B N 1
ATOM 5071 C CA . ARG B 1 334 ? -9.234 -15.125 -15.766 1 97.69 334 ARG B CA 1
ATOM 5072 C C . ARG B 1 334 ? -9.102 -16.641 -15.727 1 97.69 334 ARG B C 1
ATOM 5074 O O . ARG B 1 334 ? -9.977 -17.359 -16.219 1 97.69 334 ARG B O 1
ATOM 5081 N N . SER B 1 335 ? -7.992 -17.203 -15.141 1 96.69 335 SER B N 1
ATOM 5082 C CA . SER B 1 335 ? -7.707 -18.609 -15.391 1 96.69 335 SER B CA 1
ATOM 5083 C C . SER B 1 335 ? -7.941 -19.453 -14.141 1 96.69 335 SER B C 1
ATOM 5085 O O . SER B 1 335 ? -7.574 -20.625 -14.094 1 96.69 335 SER B O 1
ATOM 5087 N N . SER B 1 336 ? -8.586 -18.828 -13.133 1 98.31 336 SER B N 1
ATOM 5088 C CA . SER B 1 336 ? -8.766 -19.578 -11.891 1 98.31 336 SER B CA 1
ATOM 5089 C C . SER B 1 336 ? -10.117 -20.281 -11.859 1 98.31 336 SER B C 1
ATOM 5091 O O . SER B 1 336 ? -10.5 -20.859 -10.844 1 98.31 336 SER B O 1
ATOM 5093 N N . THR B 1 337 ? -10.898 -20.203 -12.953 1 98.81 337 THR B N 1
ATOM 5094 C CA . THR B 1 337 ? -12.203 -20.844 -12.992 1 98.81 337 THR B CA 1
ATOM 5095 C C . THR B 1 337 ? -12.336 -21.734 -14.227 1 98.81 337 THR B C 1
ATOM 5097 O O . THR B 1 337 ? -11.812 -21.391 -15.297 1 98.81 337 THR B O 1
ATOM 5100 N N . GLY B 1 338 ? -12.945 -22.859 -14.039 1 98.5 338 GLY B N 1
ATOM 5101 C CA . GLY B 1 338 ? -13.234 -23.828 -15.086 1 98.5 338 GLY B CA 1
ATOM 5102 C C . GLY B 1 338 ? -14.391 -24.75 -14.734 1 98.5 338 GLY B C 1
ATOM 5103 O O . GLY B 1 338 ? -15.031 -24.594 -13.695 1 98.5 338 GLY B O 1
ATOM 5104 N N . VAL B 1 339 ? -14.727 -25.656 -15.688 1 98.19 339 VAL B N 1
ATOM 5105 C CA . VAL B 1 339 ? -15.805 -26.609 -15.461 1 98.19 339 VAL B CA 1
ATOM 5106 C C . VAL B 1 339 ? -15.461 -27.5 -14.266 1 98.19 339 VAL B C 1
ATOM 5108 O O . VAL B 1 339 ? -14.289 -27.703 -13.953 1 98.19 339 VAL B O 1
ATOM 5111 N N . PRO B 1 340 ? -16.5 -27.938 -13.539 1 97.19 340 PRO B N 1
ATOM 5112 C CA . PRO B 1 340 ? -16.219 -28.812 -12.406 1 97.19 340 PRO B CA 1
ATOM 5113 C C . PRO B 1 340 ? -15.516 -30.109 -12.828 1 97.19 340 PRO B C 1
ATOM 5115 O O . PRO B 1 340 ? -15.648 -30.547 -13.977 1 97.19 340 PRO B O 1
ATOM 5118 N N . PRO B 1 341 ? -14.758 -30.594 -11.852 1 93.25 341 PRO B N 1
ATOM 5119 C CA . PRO B 1 341 ? -14.133 -31.891 -12.156 1 93.25 341 PRO B CA 1
ATOM 5120 C C . PRO B 1 341 ? -15.148 -33 -12.391 1 93.25 341 PRO B C 1
ATOM 5122 O O . PRO B 1 341 ? -16.25 -32.969 -11.82 1 93.25 341 PRO B O 1
ATOM 5125 N N . VAL B 1 342 ? -14.844 -33.844 -13.422 1 82.12 342 VAL B N 1
ATOM 5126 C CA . VAL B 1 342 ? -15.711 -34.969 -13.742 1 82.12 342 VAL B CA 1
ATOM 5127 C C . VAL B 1 342 ? -15.781 -35.938 -12.555 1 82.12 342 VAL B C 1
ATOM 5129 O O . VAL B 1 342 ? -14.758 -36.219 -11.922 1 82.12 342 VAL B O 1
ATOM 5132 N N . ALA B 1 343 ? -16.984 -36.25 -12.055 1 61.69 343 ALA B N 1
ATOM 5133 C CA . ALA B 1 343 ? -17.203 -37.25 -10.984 1 61.69 343 ALA B CA 1
ATOM 5134 C C . ALA B 1 343 ? -16.594 -38.594 -11.352 1 61.69 343 ALA B C 1
ATOM 5136 O O . ALA B 1 343 ? -16.578 -38.969 -12.516 1 61.69 343 ALA B O 1
#

Nearest PDB structures (foldseek):
  2pua-assembly1_A  TM=7.893E-01  e=3.324E-30  Escherichia coli
  2fep-assembly1_A-2  TM=8.969E-01  e=1.155E-22  Bacillus subtilis
  2nzu-assembly1_G-2  TM=9.083E-01  e=3.109E-22  Priestia megaterium
  3k4h-assembly1_A  TM=8.778E-01  e=4.945E-20  Bacillus cytotoxicus NVH 391-98
  3kjx-assembly2_C  TM=7.130E-01  e=4.401E-20  Ruegeria pomeroyi

Secondary structure (DSSP, 8-state):
-------------HHHHHHHHTS-HHHHHHHHTT-TTS-HHHHHHHHHHHHHTT----GGG----SEEEEEES---SHHHHHHHHHHHHHHHHTT-EEEEEE-TT-SS--HHHHHHHHHH--SEEEEES----HHHHHHHHHTT--EEEES-SS---TTS-EEEE-HHHHHHHHHHHHHHTT--SEEEEE--TT-HHHHHHHHHHHHHHHHTT----GGGEEE--SSHHHHHHHHHHHHHSTT--SEEEESSHHHHHHHHHHHHHTT--TTTT-EEEEEE--THHHHSSSPPEEEEP-HHHHHHHHHHHHHHHHH--S-----EEEEPPEEE--SS--PPPP-/-------------HHHHHHHHTS-HHHHHHHHTT-TTS-HHHHHHHHHHHHHTT----GGG----SEEEEEES---SHHHHHHHHHHHHHHHHTT-EEEEEE-TT-SS--HHHHHHHHHH--SEEEEES----HHHHHHHHHTT--EEEES-SS---TTS-EEEE-HHHHHHHHHHHHHHHT--SEEEEE--TT-HHHHHHHHHHHHHHHHTT----GGGEEE--SSHHHHHHHHHHHHHSTT--SEEEESSHHHHHHHHHHHHHTT--TTTT-EEEEEE--THHHHSSSPPEEEEP-HHHHHHHHHHHHHHHHH--S-----EEEEPPEEE--SS--PPPP-

Foldseek 3Di:
DPPPDPPPLPQDDLCRLCVVLVHDSVLLVCLQLLPPPHDPVSSVSSLVSLLVSVAADDLVVDPADLEEEEEEQDDDDLLVVLLVLLLVVLSVVVVGYYHYYHQPNDLERDPVVLSVCSNNRHLEYEAELHAYDPSSVSSCRNSLHFYEYEQHQDDNDFQHAYEYAQLLVFLQVQLLVQVVLPFQFEAEEFAAPSGPSRVSSVNSVCVNCVVSVHDDDVVRYHYHHQALCRLQVVLLVQQVDDPRGLEYEYNADSSLVSNVVNCVVVVHDFNQRYAYEHEQPRVVLVVDVVRHWYKHDSSSVSSNVRSVVSSVSSPDDDRDGRHYHYDYIGTDDTRRHHRHHDD/DPPPDDPPLPQDDLCRLCVVLVHDSVLLVCLQLLPPPHDPVSSVSSLVSLLVSVAADDLVVDPADLEEEEEEQDDDDLLVVLLVLLLVVLSVVVVGYYHYYHQPNDLERDPVVLSVCSNNRHLEYEAELHAYDPSSVSSCRNSLHFYEYEQHQDDNDFQHAYEYAQLLVFLQVQLLVQVVLPFQFEAEEFAAPSGPSRVSSVNSVCVNCVVSVHDDDVVRYHYHHQALCRLQVVLLVQQVDDPRGLEYEYNADSSLVSNVVNCVVVVHDFNQRYAYEHEQPRVVLVVDVVRHWYKHDSSSVSSNVRSVVSSVSSVDDDRDGRHYHYDYIGTDDTRRHHRHHDD

Radius of gyration: 28.75 Å; Cα contacts (8 Å, |Δi|>4): 1488; chains: 2; bounding box: 102×83×60 Å